Protein 2QPX (pdb70)

InterPro domains:
  IPR006680 Amidohydrolase-related [PF04909] (203-368)
  IPR032466 Metal-dependent hydrolase [SSF51556] (148-368)

Nearest PDB structures (foldseek):
  2qpx-assembly1_A  TM=1.003E+00  e=1.013E-67  Lacticaseibacillus paracasei ATCC 334
  4i6v-assembly1_C  TM=6.696E-01  e=8.907E-09  Planctopirus limnophila DSM 3776
  2q01-assembly1_A  TM=6.231E-01  e=3.072E-07  Caulobacter vibrioides CB15
  4rwe-assembly1_A  TM=2.022E-01  e=4.119E-01  Yersinia pestis A1122

Structure (mmCIF, N/CA/C/O backbone):
data_2QPX
#
_entry.id   2QPX
#
_cell.length_a   142.170
_cell.length_b   142.170
_cell.length_c   142.170
_cell.angle_alpha   90.000
_cell.angle_beta   90.000
_cell.angle_gamma   90.000
#
_symmetry.space_group_name_H-M   'I 2 3'
#
loop_
_entity.id
_entity.type
_entity.pdbx_description
1 polymer 'Predicted metal-dependent hydrolase of the TIM-barrel fold'
2 non-polymer 'ZINC ION'
3 non-polymer 1,2-ETHANEDIOL
4 water water
#
loop_
_atom_site.group_PDB
_atom_site.id
_atom_site.type_symbol
_atom_site.label_atom_id
_atom_site.label_alt_id
_atom_site.label_comp_id
_atom_site.label_asym_id
_atom_site.label_entity_id
_atom_site.label_seq_id
_atom_site.pdbx_PDB_ins_code
_atom_site.Cartn_x
_atom_site.Cartn_y
_atom_site.Cartn_z
_atom_site.occupancy
_atom_site.B_iso_or_equiv
_atom_site.auth_seq_id
_atom_site.auth_comp_id
_atom_site.auth_asym_id
_atom_site.auth_atom_id
_atom_site.pdbx_PDB_model_num
ATOM 1 N N . GLY A 1 1 ? 4.919 25.757 2.956 1.00 45.16 0 GLY A N 1
ATOM 2 C CA . GLY A 1 1 ? 4.640 24.332 3.285 1.00 43.51 0 GLY A CA 1
ATOM 3 C C . GLY A 1 1 ? 5.875 23.445 3.209 1.00 42.68 0 GLY A C 1
ATOM 4 O O . GLY A 1 1 ? 6.980 23.862 3.557 1.00 42.16 0 GLY A O 1
ATOM 13 N N . ASP A 1 3 ? 8.520 21.497 1.100 1.00 35.54 2 ASP A N 1
ATOM 14 C CA . ASP A 1 3 ? 9.089 21.586 -0.216 1.00 33.14 2 ASP A CA 1
ATOM 15 C C . ASP A 1 3 ? 10.125 20.502 -0.370 1.00 30.77 2 ASP A C 1
ATOM 16 O O . ASP A 1 3 ? 10.391 19.764 0.581 1.00 31.63 2 ASP A O 1
ATOM 21 N N . ASP A 1 4 ? 10.654 20.359 -1.579 1.00 31.84 3 ASP A N 1
ATOM 22 C CA . ASP A 1 4 ? 11.807 19.500 -1.798 1.00 31.83 3 ASP A CA 1
ATOM 23 C C . ASP A 1 4 ? 12.852 20.265 -2.553 1.00 31.05 3 ASP A C 1
ATOM 24 O O . ASP A 1 4 ? 12.853 20.370 -3.780 1.00 29.74 3 ASP A O 1
ATOM 29 N N . LEU A 1 5 ? 13.784 20.779 -1.777 1.00 28.61 4 LEU A N 1
ATOM 30 C CA . LEU A 1 5 ? 14.792 21.671 -2.287 1.00 26.48 4 LEU A CA 1
ATOM 31 C C . LEU A 1 5 ? 16.076 21.000 -2.752 1.00 23.39 4 LEU A C 1
ATOM 32 O O . LEU A 1 5 ? 17.011 21.696 -3.145 1.00 23.61 4 LEU A O 1
ATOM 37 N N . SER A 1 6 ? 16.148 19.670 -2.709 1.00 23.62 5 SER A N 1
ATOM 38 C CA A SER A 1 6 ? 17.388 18.952 -3.037 0.50 24.55 5 SER A CA 1
ATOM 39 C CA B SER A 1 6 ? 17.388 18.958 -3.048 0.50 24.74 5 SER A CA 1
ATOM 40 C C . SER A 1 6 ? 17.946 19.359 -4.402 1.00 24.63 5 SER A C 1
ATOM 41 O O . SER A 1 6 ? 19.117 19.679 -4.537 1.00 23.49 5 SER A O 1
ATOM 46 N N . GLU A 1 7 ? 17.110 19.324 -5.434 1.00 27.15 6 GLU A N 1
ATOM 47 C CA . GLU A 1 7 ? 17.612 19.618 -6.776 1.00 29.56 6 GLU A CA 1
ATOM 48 C C . GLU A 1 7 ? 18.071 21.082 -6.914 1.00 26.63 6 GLU A C 1
ATOM 49 O O . GLU A 1 7 ? 19.106 21.376 -7.501 1.00 27.68 6 GLU A O 1
ATOM 55 N N . PHE A 1 8 ? 17.321 21.993 -6.300 1.00 24.88 7 PHE A N 1
ATOM 56 C CA . PHE A 1 8 ? 17.697 23.394 -6.258 1.00 22.52 7 PHE A CA 1
ATOM 57 C C . PHE A 1 8 ? 19.059 23.602 -5.577 1.00 22.36 7 PHE A C 1
ATOM 58 O O . PHE A 1 8 ? 19.934 24.274 -6.107 1.00 22.28 7 PHE A O 1
ATOM 66 N N . VAL A 1 9 ? 19.213 23.008 -4.395 1.00 22.13 8 VAL A N 1
ATOM 67 C CA . VAL A 1 9 ? 20.454 23.174 -3.627 1.00 19.51 8 VAL A CA 1
ATOM 68 C C . VAL A 1 9 ? 21.643 22.520 -4.355 1.00 21.70 8 VAL A C 1
ATOM 69 O O . VAL A 1 9 ? 22.752 23.039 -4.328 1.00 21.38 8 VAL A O 1
ATOM 73 N N . ASP A 1 10 ? 21.399 21.423 -5.078 1.00 22.54 9 ASP A N 1
ATOM 74 C CA . ASP A 1 10 ? 22.463 20.831 -5.872 1.00 22.97 9 ASP A CA 1
ATOM 75 C C . ASP A 1 10 ? 23.114 21.835 -6.834 1.00 22.31 9 ASP A C 1
ATOM 76 O O . ASP A 1 10 ? 24.329 21.819 -7.036 1.00 27.50 9 ASP A O 1
ATOM 81 N N . GLN A 1 11 ? 22.306 22.703 -7.426 1.00 20.24 10 GLN A N 1
ATOM 82 C CA A GLN A 1 11 ? 22.809 23.629 -8.420 0.70 22.82 10 GLN A CA 1
ATOM 83 C CA B GLN A 1 11 ? 22.754 23.649 -8.431 0.30 21.64 10 GLN A CA 1
ATOM 84 C C . GLN A 1 11 ? 23.236 25.001 -7.885 1.00 22.78 10 GLN A C 1
ATOM 85 O O . GLN A 1 11 ? 23.748 25.832 -8.643 1.00 23.78 10 GLN A O 1
ATOM 96 N N . VAL A 1 12 ? 23.040 25.269 -6.583 1.00 19.81 11 VAL A N 1
ATOM 97 C CA A VAL A 1 12 ? 23.363 26.573 -6.022 0.50 19.35 11 VAL A CA 1
ATOM 98 C CA B VAL A 1 12 ? 23.376 26.590 -6.060 0.50 19.76 11 VAL A CA 1
ATOM 99 C C . VAL A 1 12 ? 24.891 26.780 -5.963 1.00 19.01 11 VAL A C 1
ATOM 100 O O . VAL A 1 12 ? 25.605 25.944 -5.450 1.00 19.69 11 VAL A O 1
ATOM 107 N N . PRO A 1 13 ? 25.391 27.893 -6.494 1.00 17.99 12 PRO A N 1
ATOM 108 C CA . PRO A 1 13 ? 26.827 28.150 -6.376 1.00 19.31 12 PRO A CA 1
ATOM 109 C C . PRO A 1 13 ? 27.269 28.503 -4.945 1.00 17.01 12 PRO A C 1
ATOM 110 O O . PRO A 1 13 ? 26.465 28.950 -4.123 1.00 17.75 12 PRO A O 1
ATOM 114 N N . LEU A 1 14 ? 28.548 28.276 -4.686 1.00 16.75 13 LEU A N 1
ATOM 115 C CA . LEU A 1 14 ? 29.149 28.581 -3.362 1.00 15.35 13 LEU A CA 1
ATOM 116 C C . LEU A 1 14 ? 30.252 29.577 -3.514 1.00 17.55 13 LEU A C 1
ATOM 117 O O . LEU A 1 14 ? 31.152 29.390 -4.337 1.00 17.42 13 LEU A O 1
ATOM 122 N N . LEU A 1 15 ? 30.208 30.625 -2.690 1.00 15.93 14 LEU A N 1
ATOM 123 C CA . LEU A 1 15 ? 31.336 31.547 -2.554 1.00 16.48 14 LEU A CA 1
ATOM 124 C C . LEU A 1 15 ? 31.934 31.204 -1.195 1.00 16.11 14 LEU A C 1
ATOM 125 O O . LEU A 1 15 ? 31.311 31.471 -0.165 1.00 16.07 14 LEU A O 1
ATOM 130 N N . ASP A 1 16 ? 33.107 30.580 -1.219 1.00 15.52 15 ASP A N 1
ATOM 131 C CA . ASP A 1 16 ? 33.739 30.119 0.024 1.00 15.19 15 ASP A CA 1
ATOM 132 C C . ASP A 1 16 ? 34.522 31.306 0.583 1.00 13.88 15 ASP A C 1
ATOM 133 O O . ASP A 1 16 ? 35.668 31.552 0.198 1.00 14.66 15 ASP A O 1
ATOM 138 N N . HIS A 1 17 ? 33.892 32.011 1.526 1.00 13.31 16 HIS A N 1
ATOM 139 C CA . HIS A 1 17 ? 34.422 33.323 1.954 1.00 13.16 16 HIS A CA 1
ATOM 140 C C . HIS A 1 17 ? 35.610 33.231 2.917 1.00 13.08 16 HIS A C 1
ATOM 141 O O . HIS A 1 17 ? 36.252 34.254 3.174 1.00 13.73 16 HIS A O 1
ATOM 148 N N . HIS A 1 18 ? 35.883 32.041 3.447 1.00 13.98 17 HIS A N 1
ATOM 149 C CA . HIS A 1 18 ? 37.023 31.837 4.304 1.00 13.06 17 HIS A CA 1
ATOM 150 C C . HIS A 1 18 ? 37.552 30.421 4.167 1.00 13.18 17 HIS A C 1
ATOM 151 O O . HIS A 1 18 ? 36.907 29.467 4.628 1.00 13.40 17 HIS A O 1
ATOM 158 N N . CYS A 1 19 ? 38.760 30.303 3.623 1.00 13.36 18 CYS A N 1
ATOM 159 C CA . CYS A 1 19 ? 39.396 29.002 3.449 1.00 12.71 18 CYS A CA 1
ATOM 160 C C . CYS A 1 19 ? 40.904 29.208 3.336 1.00 13.83 18 CYS A C 1
ATOM 161 O O . CYS A 1 19 ? 41.409 30.298 3.576 1.00 14.60 18 CYS A O 1
ATOM 164 N N . HIS A 1 20 ? 41.621 28.160 2.963 1.00 14.25 19 HIS A N 1
ATOM 165 C CA . HIS A 1 20 ? 43.058 28.096 3.145 1.00 14.43 19 HIS A CA 1
ATOM 166 C C . HIS A 1 20 ? 43.762 27.368 1.972 1.00 14.30 19 HIS A C 1
ATOM 167 O O . HIS A 1 20 ? 43.144 26.654 1.154 1.00 14.15 19 HIS A O 1
ATOM 174 N N . PHE A 1 21 ? 45.066 27.591 1.870 1.00 13.93 20 PHE A N 1
ATOM 175 C CA . PHE A 1 21 ? 45.853 27.006 0.806 1.00 14.11 20 PHE A CA 1
ATOM 176 C C . PHE A 1 21 ? 45.745 25.487 0.756 1.00 15.14 20 PHE A C 1
ATOM 177 O O . PHE A 1 21 ? 45.697 24.785 1.787 1.00 14.64 20 PHE A O 1
ATOM 185 N N . LEU A 1 22 ? 45.778 24.988 -0.481 1.00 15.14 21 LEU A N 1
ATOM 186 C CA . LEU A 1 22 ? 46.018 23.578 -0.747 1.00 14.04 21 LEU A CA 1
ATOM 187 C C . LEU A 1 22 ? 47.504 23.244 -0.723 1.00 16.04 21 LEU A C 1
ATOM 188 O O . LEU A 1 22 ? 48.342 24.144 -0.821 1.00 17.86 21 LEU A O 1
ATOM 193 N N . ILE A 1 23 ? 47.807 21.949 -0.635 1.00 16.54 22 ILE A N 1
ATOM 194 C CA . ILE A 1 23 ? 49.171 21.463 -0.735 1.00 16.48 22 ILE A CA 1
ATOM 195 C C . ILE A 1 23 ? 49.422 20.755 -2.060 1.00 16.69 22 ILE A C 1
ATOM 196 O O . ILE A 1 23 ? 48.516 20.427 -2.806 1.00 17.07 22 ILE A O 1
ATOM 201 N N . ASP A 1 24 ? 50.708 20.609 -2.353 1.00 17.59 23 ASP A N 1
ATOM 202 C CA . ASP A 1 24 ? 51.224 19.858 -3.508 1.00 18.65 23 ASP A CA 1
ATOM 203 C C . ASP A 1 24 ? 50.654 18.443 -3.556 1.00 18.32 23 ASP A C 1
ATOM 204 O O . ASP A 1 24 ? 50.846 17.677 -2.622 1.00 18.93 23 ASP A O 1
ATOM 209 N N . GLY A 1 25 ? 49.948 18.127 -4.648 1.00 17.39 24 GLY A N 1
ATOM 210 C CA . GLY A 1 25 ? 49.294 16.840 -4.839 1.00 17.22 24 GLY A CA 1
ATOM 211 C C . GLY A 1 25 ? 50.269 15.666 -4.927 1.00 17.21 24 GLY A C 1
ATOM 212 O O . GLY A 1 25 ? 49.886 14.519 -4.736 1.00 18.54 24 GLY A O 1
ATOM 213 N N . LYS A 1 26 ? 51.545 15.954 -5.174 1.00 17.38 25 LYS A N 1
ATOM 214 C CA . LYS A 1 26 ? 52.595 14.927 -5.262 1.00 20.69 25 LYS A CA 1
ATOM 215 C C . LYS A 1 26 ? 53.119 14.444 -3.908 1.00 20.97 25 LYS A C 1
ATOM 216 O O . LYS A 1 26 ? 53.897 13.488 -3.851 1.00 21.70 25 LYS A O 1
ATOM 222 N N . VAL A 1 27 ? 52.722 15.094 -2.801 1.00 20.80 26 VAL A N 1
ATOM 223 C CA . VAL A 1 27 ? 53.173 14.664 -1.476 1.00 21.71 26 VAL A CA 1
ATOM 224 C C . VAL A 1 27 ? 52.836 13.199 -1.237 1.00 21.08 26 VAL A C 1
ATOM 225 O O . VAL A 1 27 ? 51.718 12.782 -1.463 1.00 21.03 26 VAL A O 1
ATOM 229 N N . PRO A 1 28 ? 53.814 12.397 -0.810 1.00 23.28 27 PRO A N 1
ATOM 230 C CA . PRO A 1 28 ? 53.596 10.948 -0.828 1.00 26.67 27 PRO A CA 1
ATOM 231 C C . PRO A 1 28 ? 52.617 10.323 0.175 1.00 27.78 27 PRO A C 1
ATOM 232 O O . PRO A 1 28 ? 51.917 9.352 -0.182 1.00 31.14 27 PRO A O 1
ATOM 236 N N . ASN A 1 29 ? 52.530 10.872 1.379 1.00 25.61 28 ASN A N 1
ATOM 237 C CA . ASN A 1 29 ? 51.745 10.222 2.463 1.00 23.60 28 ASN A CA 1
ATOM 238 C C . ASN A 1 29 ? 50.336 10.830 2.519 1.00 20.20 28 ASN A C 1
ATOM 239 O O . ASN A 1 29 ? 49.903 11.359 3.536 1.00 21.23 28 ASN A O 1
ATOM 244 N N . ARG A 1 30 ? 49.615 10.729 1.414 1.00 19.43 29 ARG A N 1
ATOM 245 C CA . ARG A 1 30 ? 48.327 11.392 1.244 1.00 19.37 29 ARG A CA 1
ATOM 246 C C . ARG A 1 30 ? 47.279 10.948 2.299 1.00 19.58 29 ARG A C 1
ATOM 247 O O . ARG A 1 30 ? 46.574 11.781 2.883 1.00 19.37 29 ARG A O 1
ATOM 255 N N . ASP A 1 31 ? 47.157 9.646 2.552 1.00 19.50 30 ASP A N 1
ATOM 256 C CA . ASP A 1 31 ? 46.211 9.143 3.579 1.00 19.95 30 ASP A CA 1
ATOM 257 C C . ASP A 1 31 ? 46.499 9.796 4.945 1.00 19.45 30 ASP A C 1
ATOM 258 O O . ASP A 1 31 ? 45.603 10.338 5.596 1.00 19.42 30 ASP A O 1
ATOM 263 N N . ASP A 1 32 ? 47.750 9.783 5.368 1.00 18.68 31 ASP A N 1
ATOM 264 C CA . ASP A 1 32 ? 48.107 10.374 6.656 1.00 19.73 31 ASP A CA 1
ATOM 265 C C . A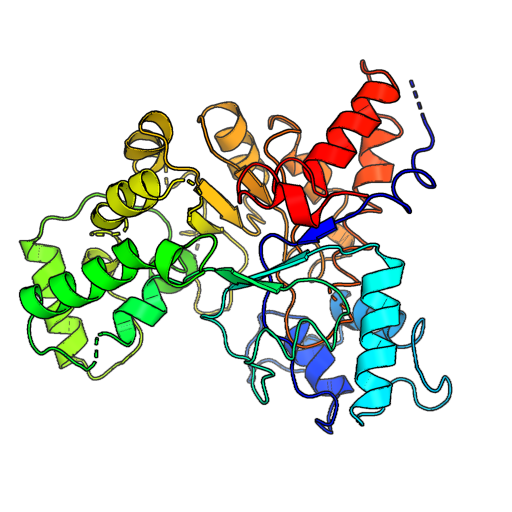SP A 1 32 ? 47.879 11.893 6.662 1.00 18.10 31 ASP A C 1
ATOM 266 O O . ASP A 1 32 ? 47.433 12.451 7.678 1.00 18.33 31 ASP A O 1
ATOM 271 N N . ARG A 1 33 ? 48.172 12.564 5.559 1.00 18.67 32 ARG A N 1
ATOM 272 C CA . ARG A 1 33 ? 47.924 14.011 5.474 1.00 17.14 32 ARG A CA 1
ATOM 273 C C . ARG A 1 33 ? 46.437 14.338 5.540 1.00 16.68 32 ARG A C 1
ATOM 274 O O . ARG A 1 33 ? 46.036 15.354 6.123 1.00 17.54 32 ARG A O 1
ATOM 282 N N . LEU A 1 34 ? 45.605 13.525 4.925 1.00 17.43 33 LEU A N 1
ATOM 283 C CA . LEU A 1 34 ? 44.164 13.660 5.027 1.00 16.14 33 LEU A CA 1
ATOM 284 C C . LEU A 1 34 ? 43.718 13.488 6.492 1.00 17.33 33 LEU A C 1
ATOM 285 O O . LEU A 1 34 ? 42.911 14.264 7.016 1.00 18.24 33 LEU A O 1
ATOM 290 N N . ALA A 1 35 ? 44.232 12.461 7.151 1.00 17.44 34 ALA A N 1
ATOM 291 C CA . ALA A 1 35 ? 43.930 12.262 8.572 1.00 18.00 34 ALA A CA 1
ATOM 292 C C . ALA A 1 35 ? 44.380 13.454 9.408 1.00 16.29 34 ALA A C 1
ATOM 293 O O . ALA A 1 35 ? 43.625 13.969 10.229 1.00 17.08 34 ALA A O 1
ATOM 295 N N . GLN A 1 36 ? 45.588 13.936 9.170 1.00 16.95 35 GLN A N 1
ATOM 296 C CA . GLN A 1 36 ? 46.148 15.000 9.989 1.00 18.19 35 GLN A CA 1
ATOM 297 C C . GLN A 1 36 ? 45.329 16.295 9.820 1.00 16.92 35 GLN A C 1
ATOM 298 O O . GLN A 1 36 ? 45.092 16.990 10.819 1.00 19.18 35 GLN A O 1
ATOM 304 N N . VAL A 1 37 ? 44.828 16.593 8.605 1.00 16.22 36 VAL A N 1
ATOM 305 C CA . VAL A 1 37 ? 44.088 17.814 8.399 1.00 17.17 36 VAL A CA 1
ATOM 306 C C . VAL A 1 37 ? 42.615 17.707 8.832 1.00 16.89 36 VAL A C 1
ATOM 307 O O . VAL A 1 37 ? 41.937 18.728 8.989 1.00 17.98 36 VAL A O 1
ATOM 311 N N . SER A 1 38 ? 42.148 16.484 9.098 1.00 16.86 37 SER A N 1
ATOM 312 C CA . SER A 1 38 ? 40.764 16.237 9.475 1.00 17.78 37 SER A CA 1
ATOM 313 C C . SER A 1 38 ? 40.437 16.617 10.910 1.00 18.32 37 SER A C 1
ATOM 314 O O . SER A 1 38 ? 39.285 16.465 11.337 1.00 19.51 37 SER A O 1
ATOM 317 N N . THR A 1 39 ? 41.430 17.133 11.640 1.00 16.51 38 THR A N 1
ATOM 318 C CA . THR A 1 39 ? 41.287 17.472 13.049 1.00 16.94 38 THR A CA 1
ATOM 319 C C . THR A 1 39 ? 42.169 18.657 13.374 1.00 18.75 38 THR A C 1
ATOM 320 O O . THR A 1 39 ? 43.114 18.936 12.648 1.00 20.23 38 THR A O 1
ATOM 324 N N . GLU A 1 40 ? 41.864 19.346 14.464 1.00 18.52 39 GLU A N 1
ATOM 325 C CA . GLU A 1 40 ? 42.736 20.382 14.997 1.00 20.15 39 GLU A CA 1
ATOM 326 C C . GLU A 1 40 ? 43.769 19.884 16.002 1.00 19.75 39 GLU A C 1
ATOM 327 O O . GLU A 1 40 ? 44.563 20.674 16.516 1.00 21.53 39 GLU A O 1
ATOM 333 N N . ALA A 1 41 ? 43.796 18.579 16.260 1.00 18.13 40 ALA A N 1
ATOM 334 C CA . ALA A 1 41 ? 44.814 17.989 17.111 1.00 17.48 40 ALA A CA 1
ATOM 335 C C . ALA A 1 41 ? 46.195 18.207 16.482 1.00 19.89 40 ALA A C 1
ATOM 336 O O . ALA A 1 41 ? 46.316 18.327 15.251 1.00 20.87 40 ALA A O 1
ATOM 338 N N . ASP A 1 42 ? 47.216 18.217 17.334 1.00 20.99 41 ASP A N 1
ATOM 339 C CA . ASP A 1 42 ? 48.591 18.439 16.890 1.00 22.88 41 ASP A CA 1
ATOM 340 C C . ASP A 1 42 ? 49.311 17.141 16.515 1.00 23.25 41 ASP A C 1
ATOM 341 O O . ASP A 1 42 ? 48.748 16.058 16.568 1.00 23.51 41 ASP A O 1
ATOM 346 N N . LYS A 1 43 ? 50.558 17.276 16.057 1.00 26.49 42 LYS A N 1
ATOM 347 C CA . LYS A 1 43 ? 51.315 16.147 15.540 1.00 26.83 42 LYS A CA 1
ATOM 348 C C . LYS A 1 43 ? 51.625 15.091 16.573 1.00 27.12 42 LYS A C 1
ATOM 349 O O . LYS A 1 43 ? 52.000 13.960 16.213 1.00 31.45 42 LYS A O 1
ATOM 352 N N . ASP A 1 44 ? 51.514 15.432 17.850 1.00 26.62 43 ASP A N 1
ATOM 353 C CA . ASP A 1 44 ? 51.799 14.467 18.894 1.00 27.50 43 ASP A CA 1
ATOM 354 C C . ASP A 1 44 ? 50.565 13.631 19.262 1.00 25.29 43 ASP A C 1
ATOM 355 O O . ASP A 1 44 ? 50.680 12.643 19.954 1.00 30.98 43 ASP A O 1
ATOM 360 N N . TYR A 1 45 ? 49.383 14.057 18.852 1.00 21.88 44 TYR A N 1
ATOM 361 C CA . TYR A 1 45 ? 48.130 13.358 19.187 1.00 20.06 44 TYR A CA 1
ATOM 362 C C . TYR A 1 45 ? 48.066 12.053 18.383 1.00 19.46 44 TYR A C 1
ATOM 363 O O . TYR A 1 45 ? 48.431 12.048 17.208 1.00 22.07 44 TYR A O 1
ATOM 372 N N . PRO A 1 46 ? 47.621 10.933 18.993 1.00 21.06 45 PRO A N 1
ATOM 373 C CA . PRO A 1 46 ? 47.683 9.683 18.228 1.00 20.86 45 PRO A CA 1
ATOM 374 C C . PRO A 1 46 ? 46.843 9.652 16.971 1.00 18.54 45 PRO A C 1
ATOM 375 O O . PRO A 1 46 ? 45.638 9.908 16.991 1.00 18.28 45 PRO A O 1
ATOM 379 N N . LEU A 1 47 ? 47.497 9.351 15.853 1.00 20.71 46 LEU A N 1
ATOM 380 C CA . LEU A 1 47 ? 46.802 9.379 14.575 1.00 20.45 46 LEU A CA 1
ATOM 381 C C . LEU A 1 47 ? 45.674 8.361 14.526 1.00 17.79 46 LEU A C 1
ATOM 382 O O . LEU A 1 47 ? 44.629 8.598 13.906 1.00 17.68 46 LEU A O 1
ATOM 387 N N . ALA A 1 48 ? 45.858 7.233 15.202 1.00 19.55 47 ALA A N 1
ATOM 388 C CA . ALA A 1 48 ? 44.833 6.198 15.267 1.00 20.47 47 ALA A CA 1
ATOM 389 C C . ALA A 1 48 ? 43.545 6.741 15.892 1.00 17.36 47 ALA A C 1
ATOM 390 O O . ALA A 1 48 ? 42.447 6.402 15.459 1.00 19.38 47 ALA A O 1
ATOM 392 N N . ASP A 1 49 ? 43.675 7.614 16.893 1.00 16.93 48 ASP A N 1
ATOM 393 C CA . ASP A 1 49 ? 42.490 8.238 17.501 1.00 17.24 48 ASP A CA 1
ATOM 394 C C . ASP A 1 49 ? 41.804 9.209 16.529 1.00 16.39 48 ASP A C 1
ATOM 395 O O . ASP A 1 49 ? 40.592 9.231 16.407 1.00 15.62 48 ASP A O 1
ATOM 400 N N . THR A 1 50 ? 42.597 10.035 15.827 1.00 15.93 49 THR A N 1
ATOM 401 C CA . THR A 1 50 ? 42.055 10.902 14.811 1.00 16.39 49 THR A CA 1
ATOM 402 C C . THR A 1 50 ? 41.275 10.104 13.767 1.00 15.06 49 THR A C 1
ATOM 403 O O . THR A 1 50 ? 40.225 10.535 13.307 1.00 15.89 49 THR A O 1
ATOM 407 N N . LYS A 1 51 ? 41.798 8.944 13.391 1.00 16.00 50 LYS A N 1
ATOM 408 C CA A LYS A 1 51 ? 41.163 8.096 12.364 0.50 17.05 50 LYS A CA 1
ATOM 409 C CA B LYS A 1 51 ? 41.145 8.134 12.351 0.50 16.55 50 LYS A CA 1
ATOM 410 C C . LYS A 1 51 ? 39.889 7.407 12.859 1.00 16.84 50 LYS A C 1
ATOM 411 O O . LYS A 1 51 ? 39.160 6.810 12.077 1.00 19.36 50 LYS A O 1
ATOM 422 N N . ASN A 1 52 ? 39.615 7.523 14.163 1.00 16.29 51 ASN A N 1
ATOM 423 C CA . ASN A 1 52 ? 38.394 7.033 14.744 1.00 16.28 51 ASN A CA 1
ATOM 424 C C . ASN A 1 52 ? 37.349 8.119 14.995 1.00 17.29 51 ASN A C 1
ATOM 425 O O . ASN A 1 52 ? 36.366 7.912 15.725 1.00 16.59 51 ASN A O 1
ATOM 430 N N . ARG A 1 53 ? 37.522 9.263 14.362 1.00 18.54 52 ARG A N 1
ATOM 431 C CA . ARG A 1 53 ? 36.520 10.313 14.252 1.00 17.36 52 ARG A CA 1
ATOM 432 C C . ARG A 1 53 ? 35.839 10.197 12.924 1.00 17.24 52 ARG A C 1
ATOM 433 O O . ARG A 1 53 ? 36.445 9.716 11.952 1.00 19.54 52 ARG A O 1
ATOM 441 N N . LEU A 1 54 ? 34.626 10.727 12.835 1.00 15.70 53 LEU A N 1
ATOM 442 C CA . LEU A 1 54 ? 33.861 10.641 11.612 1.00 17.44 53 LEU A CA 1
ATOM 443 C C . LEU A 1 54 ? 34.453 11.462 10.455 1.00 18.40 53 LEU A C 1
ATOM 444 O O . LEU A 1 54 ? 34.360 11.027 9.285 1.00 18.27 53 LEU A O 1
ATOM 449 N N . ALA A 1 55 ? 35.092 12.595 10.732 1.00 17.42 54 ALA A N 1
ATOM 450 C CA . ALA A 1 55 ? 35.585 13.470 9.665 1.00 18.14 54 ALA A CA 1
ATOM 451 C C . ALA A 1 55 ? 36.520 12.729 8.703 1.00 17.84 54 ALA A C 1
ATOM 452 O O . ALA A 1 55 ? 36.429 12.873 7.498 1.00 17.70 54 ALA A O 1
ATOM 454 N N . TYR A 1 56 ? 37.458 11.976 9.268 1.00 16.85 55 TYR A N 1
ATOM 455 C CA . TYR A 1 56 ? 38.405 11.229 8.439 1.00 17.60 55 TYR A CA 1
ATOM 456 C C . TYR A 1 56 ? 37.659 10.292 7.502 1.00 17.35 55 TYR A C 1
ATOM 457 O O . TYR A 1 56 ? 38.006 10.184 6.299 1.00 17.66 55 TYR A O 1
ATOM 466 N N . HIS A 1 57 ? 36.675 9.595 8.042 1.00 17.10 56 HIS A N 1
ATOM 467 C CA . HIS A 1 57 ? 35.877 8.701 7.190 1.00 17.45 56 HIS A CA 1
ATOM 468 C C . HIS A 1 57 ? 35.102 9.411 6.109 1.00 16.74 56 HIS A C 1
ATOM 469 O O . HIS A 1 57 ? 34.974 8.878 4.985 1.00 18.97 56 HIS A O 1
ATOM 476 N N . GLY A 1 58 ? 34.613 10.612 6.386 1.00 16.73 57 GLY A N 1
ATOM 477 C CA . GLY A 1 58 ? 34.019 11.452 5.351 1.00 17.22 57 GLY A CA 1
ATOM 478 C C . GLY A 1 58 ? 35.007 11.807 4.274 1.00 16.88 57 GLY A C 1
ATOM 479 O O . GLY A 1 58 ? 34.678 11.775 3.099 1.00 18.37 57 GLY A O 1
ATOM 480 N N . PHE A 1 59 ? 36.218 12.158 4.675 1.00 17.19 58 PHE A N 1
ATOM 481 C CA . PHE A 1 59 ? 37.252 12.475 3.682 1.00 17.01 58 PHE A CA 1
ATOM 482 C C . PHE A 1 59 ? 37.547 11.275 2.817 1.00 17.06 58 PHE A C 1
ATOM 483 O O . PHE A 1 59 ? 37.676 11.393 1.594 1.00 18.38 58 PHE A O 1
ATOM 491 N N . LEU A 1 60 ? 37.665 10.103 3.426 1.00 17.38 59 LEU A N 1
ATOM 492 C CA . LEU A 1 60 ? 37.922 8.870 2.643 1.00 18.18 59 LEU A CA 1
ATOM 493 C C . LEU A 1 60 ? 36.811 8.570 1.682 1.00 17.86 59 LEU A C 1
ATOM 494 O O . LEU A 1 60 ? 37.057 8.104 0.558 1.00 20.44 59 LEU A O 1
ATOM 499 N N . ALA A 1 61 ? 35.572 8.784 2.101 1.00 18.85 60 ALA A N 1
ATOM 500 C CA . ALA A 1 61 ? 34.420 8.525 1.262 1.00 20.09 60 ALA A CA 1
ATOM 501 C C . ALA A 1 61 ? 34.490 9.406 0.027 1.00 20.46 60 ALA A C 1
ATOM 502 O O . ALA A 1 61 ? 34.246 8.938 -1.093 1.00 21.57 60 ALA A O 1
ATOM 504 N N . LEU A 1 62 ? 34.838 10.672 0.199 1.00 20.19 61 LEU A N 1
ATOM 505 C CA . LEU A 1 62 ? 34.932 11.577 -0.940 1.00 20.10 61 LEU A CA 1
ATOM 506 C C . LEU A 1 62 ? 36.114 11.218 -1.830 1.00 19.51 61 LEU A C 1
ATOM 507 O O . LEU A 1 62 ? 35.977 11.247 -3.037 1.00 19.49 61 LEU A O 1
ATOM 512 N N . ALA A 1 63 ? 37.234 10.827 -1.248 1.00 18.11 62 ALA A N 1
ATOM 513 C CA . ALA A 1 63 ? 38.383 10.391 -2.035 1.00 18.22 62 ALA A CA 1
ATOM 514 C C . ALA A 1 63 ? 38.030 9.235 -2.947 1.00 20.23 62 ALA A C 1
ATOM 515 O O . ALA A 1 63 ? 38.434 9.182 -4.098 1.00 19.59 62 ALA A O 1
ATOM 517 N N . LYS A 1 64 ? 37.293 8.275 -2.423 1.00 18.87 63 LYS A N 1
ATOM 518 C CA A LYS A 1 64 ? 36.866 7.118 -3.206 0.33 21.18 63 LYS A CA 1
ATOM 519 C CA B LYS A 1 64 ? 36.869 7.125 -3.227 0.33 19.32 63 LYS A CA 1
ATOM 520 C CA C LYS A 1 64 ? 36.893 7.128 -3.228 0.33 21.73 63 LYS A CA 1
ATOM 521 C C . LYS A 1 64 ? 35.907 7.535 -4.313 1.00 20.58 63 LYS A C 1
ATOM 522 O O . LYS A 1 64 ? 36.046 7.102 -5.459 1.00 23.90 63 LYS A O 1
ATOM 538 N N . GLU A 1 65 ? 34.920 8.359 -3.967 1.00 19.64 64 GLU A N 1
ATOM 539 C CA . GLU A 1 65 ? 33.882 8.827 -4.901 1.00 22.20 64 GLU A CA 1
ATOM 540 C C . GLU A 1 65 ? 34.434 9.538 -6.138 1.00 20.96 64 GLU A C 1
ATOM 541 O O . GLU A 1 65 ? 33.956 9.318 -7.251 1.00 23.82 64 GLU A O 1
ATOM 547 N N . PHE A 1 66 ? 35.452 10.365 -5.934 1.00 19.70 65 PHE A N 1
ATOM 548 C CA . PHE A 1 66 ? 35.999 11.178 -6.991 1.00 19.12 65 PHE A CA 1
ATOM 549 C C . PHE A 1 66 ? 37.359 10.690 -7.519 1.00 20.30 65 PHE A C 1
ATOM 550 O O . PHE A 1 66 ? 37.935 11.359 -8.388 1.00 19.42 65 PHE A O 1
ATOM 558 N N . ALA A 1 67 ? 37.843 9.546 -7.040 1.00 19.64 66 ALA A N 1
ATOM 559 C CA . ALA A 1 67 ? 39.190 9.054 -7.338 1.00 19.93 66 ALA A CA 1
ATOM 560 C C . ALA A 1 67 ? 39.498 9.042 -8.850 1.00 19.48 66 ALA A C 1
ATOM 561 O O . ALA A 1 67 ? 38.662 8.622 -9.661 1.00 20.47 66 ALA A O 1
ATOM 563 N N . LEU A 1 68 ? 40.695 9.505 -9.205 1.00 19.47 67 LEU A N 1
ATOM 564 C CA . LEU A 1 68 ? 41.198 9.334 -10.553 1.00 19.26 67 LEU A CA 1
ATOM 565 C C . LEU A 1 68 ? 41.260 7.862 -10.964 1.00 23.11 67 LEU A C 1
ATOM 566 O O . LEU A 1 68 ? 40.858 7.505 -12.088 1.00 25.10 67 LEU A O 1
ATOM 571 N N . ASP A 1 69 ? 41.818 7.050 -10.073 1.00 22.72 68 ASP A N 1
ATOM 572 C CA . ASP A 1 69 ? 42.034 5.604 -10.249 1.00 24.40 68 ASP A CA 1
ATOM 573 C C . ASP A 1 69 ? 41.352 4.889 -9.088 1.00 26.11 68 ASP A C 1
ATOM 574 O O . ASP A 1 69 ? 41.830 4.885 -7.931 1.00 25.07 68 ASP A O 1
ATOM 579 N N . ALA A 1 70 ? 40.197 4.292 -9.402 1.00 29.36 69 ALA A N 1
ATOM 580 C CA . ALA A 1 70 ? 39.380 3.572 -8.437 1.00 32.10 69 ALA A CA 1
ATOM 581 C C . ALA A 1 70 ? 40.158 2.476 -7.724 1.00 32.14 69 ALA A C 1
ATOM 582 O O . ALA A 1 70 ? 39.836 2.097 -6.601 1.00 34.19 69 ALA A O 1
ATOM 584 N N . ASN A 1 71 ? 41.209 1.998 -8.362 1.00 33.48 70 ASN A N 1
ATOM 585 C CA . ASN A 1 71 ? 42.019 0.939 -7.785 1.00 36.72 70 ASN A CA 1
ATOM 586 C C . ASN A 1 71 ? 43.145 1.452 -6.906 1.00 34.76 70 ASN A C 1
ATOM 587 O O . ASN A 1 71 ? 43.794 0.670 -6.215 1.00 34.66 70 ASN A O 1
ATOM 592 N N . ASN A 1 72 ? 43.413 2.762 -6.961 1.00 29.58 71 ASN A N 1
ATOM 593 C CA . ASN A 1 72 ? 44.440 3.360 -6.125 1.00 28.33 71 ASN A CA 1
ATOM 594 C C . ASN A 1 72 ? 43.893 4.716 -5.667 1.00 26.01 71 ASN A C 1
ATOM 595 O O . ASN A 1 72 ? 44.422 5.746 -6.038 1.00 24.20 71 ASN A O 1
ATOM 600 N N . PRO A 1 73 ? 42.812 4.698 -4.883 1.00 25.52 72 PRO A N 1
ATOM 601 C CA . PRO A 1 73 ? 42.101 5.916 -4.571 1.00 22.27 72 PRO A CA 1
ATOM 602 C C . PRO A 1 73 ? 42.881 6.930 -3.715 1.00 22.40 72 PRO A C 1
ATOM 603 O O . PRO A 1 73 ? 42.550 8.108 -3.762 1.00 22.34 72 PRO A O 1
ATOM 607 N N . LEU A 1 74 ? 43.890 6.471 -2.981 1.00 20.31 73 LEU A N 1
ATOM 608 C CA A LEU A 1 74 ? 44.700 7.343 -2.122 0.50 20.58 73 LEU A CA 1
ATOM 609 C CA B LEU A 1 74 ? 44.708 7.334 -2.118 0.50 20.92 73 LEU A CA 1
ATOM 610 C C . LEU A 1 74 ? 46.103 7.672 -2.668 1.00 21.57 73 LEU A C 1
ATOM 611 O O . LEU A 1 74 ? 46.959 8.195 -1.950 1.00 20.81 73 LEU A O 1
ATOM 620 N N . ALA A 1 75 ? 46.320 7.437 -3.951 1.00 22.85 74 ALA A N 1
ATOM 621 C CA . ALA A 1 75 ? 47.589 7.735 -4.587 1.00 23.38 74 ALA A CA 1
ATOM 622 C C . ALA A 1 75 ? 47.893 9.224 -4.599 1.00 20.08 74 ALA A C 1
ATOM 623 O O . ALA A 1 75 ? 46.981 10.030 -4.788 1.00 20.53 74 ALA A O 1
ATOM 625 N N . ALA A 1 76 ? 49.166 9.575 -4.448 1.00 20.86 75 ALA A N 1
ATOM 626 C CA . ALA A 1 76 ? 49.633 10.918 -4.809 1.00 20.92 75 ALA A CA 1
ATOM 627 C C . ALA A 1 76 ? 49.354 11.158 -6.303 1.00 20.93 75 ALA A C 1
ATOM 628 O O . ALA A 1 76 ? 49.145 10.218 -7.070 1.00 21.71 75 ALA A O 1
ATOM 638 N N . ASN A 1 78 ? 50.221 13.525 -9.905 1.00 21.51 77 ASN A N 1
ATOM 639 C CA A ASN A 1 78 ? 50.992 14.511 -10.654 0.50 20.00 77 ASN A CA 1
ATOM 640 C CA B ASN A 1 78 ? 50.957 14.488 -10.721 0.50 20.57 77 ASN A CA 1
ATOM 641 C C . ASN A 1 78 ? 50.113 15.700 -11.044 1.00 19.80 77 ASN A C 1
ATOM 642 O O . ASN A 1 78 ? 48.909 15.713 -10.801 1.00 20.81 77 ASN A O 1
ATOM 651 N N . ASP A 1 79 ? 50.716 16.743 -11.608 1.00 21.54 78 ASP A N 1
ATOM 652 C CA . ASP A 1 79 ? 49.981 17.989 -11.765 1.00 21.44 78 ASP A CA 1
ATOM 653 C C . ASP A 1 79 ? 48.704 17.918 -12.626 1.00 21.26 78 ASP A C 1
ATOM 654 O O . ASP A 1 79 ? 47.669 18.488 -12.271 1.00 21.40 78 ASP A O 1
ATOM 659 N N . PRO A 1 80 ? 48.753 17.268 -13.804 1.00 21.05 79 PRO A N 1
ATOM 660 C CA . PRO A 1 80 ? 47.498 17.185 -14.579 1.00 20.04 79 PRO A CA 1
ATOM 661 C C . PRO A 1 80 ? 46.394 16.414 -13.852 1.00 19.89 79 PRO A C 1
ATOM 662 O O . PRO A 1 80 ? 45.235 16.849 -13.829 1.00 19.70 79 PRO A O 1
ATOM 666 N N . GLY A 1 81 ? 46.766 15.295 -13.252 1.00 18.48 80 GLY A N 1
ATOM 667 C CA . GLY A 1 81 ? 45.797 14.496 -12.475 1.00 19.63 80 GLY A CA 1
ATOM 668 C C . GLY A 1 81 ? 45.241 15.299 -11.305 1.00 19.10 80 GLY A C 1
ATOM 669 O O . GLY A 1 81 ? 44.042 15.277 -11.055 1.00 18.22 80 GLY A O 1
ATOM 670 N N . TYR A 1 82 ? 46.111 15.995 -10.606 1.00 18.05 81 TYR A N 1
ATOM 671 C CA . TYR A 1 82 ? 45.672 16.764 -9.430 1.00 16.94 81 TYR A CA 1
ATOM 672 C C . TYR A 1 82 ? 44.708 17.879 -9.838 1.00 17.43 81 TYR A C 1
ATOM 673 O O . TYR A 1 82 ? 43.707 18.122 -9.146 1.00 17.01 81 TYR A O 1
ATOM 682 N N . ALA A 1 83 ? 44.984 18.569 -10.949 1.00 15.92 82 ALA A N 1
ATOM 683 C CA . ALA A 1 83 ? 44.056 19.570 -11.439 1.00 17.18 82 ALA A CA 1
ATOM 684 C C . ALA A 1 83 ? 42.714 18.921 -11.810 1.00 16.87 82 ALA A C 1
ATOM 685 O O . ALA A 1 83 ? 41.652 19.435 -11.475 1.00 16.94 82 ALA A O 1
ATOM 687 N N . THR A 1 84 ? 42.757 17.797 -12.520 1.00 18.12 83 THR A N 1
ATOM 688 C CA . THR A 1 84 ? 41.532 17.076 -12.859 1.00 15.95 83 THR A CA 1
ATOM 689 C C . THR A 1 84 ? 40.705 16.735 -11.618 1.00 17.16 83 THR A C 1
ATOM 690 O O . THR A 1 84 ? 39.505 16.967 -11.573 1.00 18.01 83 THR A O 1
ATOM 694 N N . TYR A 1 85 ? 41.403 16.229 -10.629 1.00 17.60 84 TYR A N 1
ATOM 695 C CA . TYR A 1 85 ? 40.780 15.794 -9.359 1.00 17.90 84 TYR A CA 1
ATOM 696 C C . TYR A 1 85 ? 40.151 16.969 -8.599 1.00 16.55 84 TYR A C 1
ATOM 697 O O . TYR A 1 85 ? 38.988 16.915 -8.181 1.00 16.29 84 TYR A O 1
ATOM 706 N N . ASN A 1 86 ? 40.913 18.046 -8.450 1.00 15.80 85 ASN A N 1
ATOM 707 C CA . ASN A 1 86 ? 40.364 19.285 -7.873 1.00 15.10 85 ASN A CA 1
ATOM 708 C C . ASN A 1 86 ? 39.152 19.799 -8.664 1.00 14.87 85 ASN A C 1
ATOM 709 O O . ASN A 1 86 ? 38.118 20.144 -8.091 1.00 17.09 85 ASN A O 1
ATOM 714 N N . HIS A 1 87 ? 39.267 19.846 -9.998 1.00 16.15 86 HIS A N 1
ATOM 715 C CA . HIS A 1 87 ? 38.157 20.290 -10.818 1.00 17.47 86 HIS A CA 1
ATOM 716 C C . HIS A 1 87 ? 36.899 19.441 -10.569 1.00 15.27 86 HIS A C 1
ATOM 717 O O . HIS A 1 87 ? 35.797 19.953 -10.555 1.00 18.75 86 HIS A O 1
ATOM 724 N N . ARG A 1 88 ? 37.075 18.136 -10.398 1.00 18.10 87 ARG A N 1
ATOM 725 C CA . ARG A 1 88 ? 35.920 17.248 -10.180 1.00 18.74 87 ARG A CA 1
ATOM 726 C C . ARG A 1 88 ? 35.168 17.592 -8.899 1.00 17.18 87 ARG A C 1
ATOM 727 O O . ARG A 1 88 ? 33.948 17.700 -8.899 1.00 19.24 87 ARG A O 1
ATOM 735 N N . ILE A 1 89 ? 35.920 17.857 -7.830 1.00 16.96 88 ILE A N 1
ATOM 736 C CA . ILE A 1 89 ? 35.307 18.125 -6.526 1.00 17.13 88 ILE A CA 1
ATOM 737 C C . ILE A 1 89 ? 34.729 19.522 -6.475 1.00 17.35 88 ILE A C 1
ATOM 738 O O . ILE A 1 89 ? 33.570 19.702 -6.121 1.00 16.88 88 ILE A O 1
ATOM 743 N N . PHE A 1 90 ? 35.536 20.535 -6.796 1.00 17.59 89 PHE A N 1
ATOM 744 C CA . PHE A 1 90 ? 35.032 21.911 -6.770 1.00 16.27 89 PHE A CA 1
ATOM 745 C C . PHE A 1 90 ? 33.849 22.077 -7.712 1.00 16.44 89 PHE A C 1
ATOM 746 O O . PHE A 1 90 ? 32.879 22.756 -7.387 1.00 17.63 89 PHE A O 1
ATOM 754 N N . GLY A 1 91 ? 33.919 21.445 -8.902 1.00 18.11 90 GLY A N 1
ATOM 755 C CA . GLY A 1 91 ? 32.834 21.531 -9.875 1.00 19.03 90 GLY A CA 1
ATOM 756 C C . GLY A 1 91 ? 31.591 20.816 -9.407 1.00 17.94 90 GLY A C 1
ATOM 757 O O . GLY A 1 91 ? 30.493 21.320 -9.598 1.00 18.98 90 GLY A O 1
ATOM 758 N N . HIS A 1 92 ? 31.731 19.648 -8.772 1.00 18.39 91 HIS A N 1
ATOM 759 C CA . HIS A 1 92 ? 30.564 18.890 -8.335 1.00 18.70 91 HIS A CA 1
ATOM 760 C C . HIS A 1 92 ? 29.676 19.713 -7.396 1.00 19.70 91 HIS A C 1
ATOM 761 O O . HIS A 1 92 ? 28.439 19.701 -7.499 1.00 19.15 91 HIS A O 1
ATOM 768 N N . PHE A 1 93 ? 30.329 20.430 -6.474 1.00 18.30 92 PHE A N 1
ATOM 769 C CA . PHE A 1 93 ? 29.614 21.198 -5.454 1.00 16.93 92 PHE A CA 1
ATOM 770 C C . PHE A 1 93 ? 29.282 22.631 -5.889 1.00 16.71 92 PHE A C 1
ATOM 771 O O . PHE A 1 93 ? 28.645 23.360 -5.157 1.00 18.59 92 PHE A O 1
ATOM 779 N N . HIS A 1 94 ? 29.735 23.022 -7.082 1.00 17.09 93 HIS A N 1
ATOM 780 C CA . HIS A 1 94 ? 29.470 24.325 -7.706 1.00 17.32 93 HIS A CA 1
ATOM 781 C C . HIS A 1 94 ? 30.177 25.471 -6.922 1.00 16.74 93 HIS A C 1
ATOM 782 O O . HIS A 1 94 ? 29.640 26.560 -6.811 1.00 17.65 93 HIS A O 1
ATOM 789 N N . PHE A 1 95 ? 31.375 25.208 -6.398 1.00 15.85 94 PHE A N 1
ATOM 790 C CA . PHE A 1 95 ? 32.188 26.318 -5.902 1.00 16.18 94 PHE A CA 1
ATOM 791 C C . PHE A 1 95 ? 32.463 27.291 -7.043 1.00 16.29 94 PHE A C 1
ATOM 792 O O . PHE A 1 95 ? 32.825 26.879 -8.147 1.00 17.90 94 PHE A O 1
ATOM 800 N N . LYS A 1 96 ? 32.312 28.577 -6.777 1.00 16.68 95 LYS A N 1
ATOM 801 C CA . LYS A 1 96 ? 32.607 29.606 -7.788 1.00 17.46 95 LYS A CA 1
ATOM 802 C C . LYS A 1 96 ? 33.714 30.579 -7.420 1.00 18.26 95 LYS A C 1
ATOM 803 O O . LYS A 1 96 ? 34.226 31.273 -8.285 1.00 16.87 95 LYS A O 1
ATOM 809 N N . GLU A 1 97 ? 34.113 30.650 -6.148 1.00 16.39 96 GLU A N 1
ATOM 810 C CA . GLU A 1 97 ? 35.233 31.515 -5.741 1.00 15.30 96 GLU A CA 1
ATOM 811 C C . GLU A 1 97 ? 35.728 31.057 -4.378 1.00 14.30 96 GLU A C 1
ATOM 812 O O . GLU A 1 97 ? 34.918 30.625 -3.573 1.00 16.22 96 GLU A O 1
ATOM 818 N N . LEU A 1 98 ? 37.036 31.183 -4.152 1.00 14.93 97 LEU A N 1
ATOM 819 C CA . LEU A 1 98 ? 37.660 30.970 -2.859 1.00 15.34 97 LEU A CA 1
ATOM 820 C C . LEU A 1 98 ? 38.307 32.246 -2.383 1.00 14.90 97 LEU A C 1
ATOM 821 O O . LEU A 1 98 ? 39.063 32.867 -3.123 1.00 15.98 97 LEU A O 1
ATOM 826 N N . LEU A 1 99 ? 38.048 32.618 -1.124 1.00 14.57 98 LEU A N 1
ATOM 827 C CA . LEU A 1 99 ? 38.787 33.697 -0.474 1.00 15.02 98 LEU A CA 1
ATOM 828 C C . LEU A 1 99 ? 39.687 33.057 0.588 1.00 13.37 98 LEU A C 1
ATOM 829 O O . LEU A 1 99 ? 39.202 32.554 1.601 1.00 14.57 98 LEU A O 1
ATOM 834 N N . ILE A 1 100 ? 40.990 33.063 0.333 1.00 14.53 99 ILE A N 1
ATOM 835 C CA . ILE A 1 100 ? 41.978 32.358 1.130 1.00 13.28 99 ILE A CA 1
ATOM 836 C C . ILE A 1 100 ? 42.672 33.322 2.114 1.00 13.78 99 ILE A C 1
ATOM 837 O O . ILE A 1 100 ? 43.233 34.356 1.729 1.00 14.43 99 ILE A O 1
ATOM 842 N N . ASP A 1 101 ? 42.588 32.964 3.393 1.00 15.07 100 ASP A N 1
ATOM 843 C CA . ASP A 1 101 ? 43.361 33.604 4.454 1.00 14.01 100 ASP A CA 1
ATOM 844 C C . ASP A 1 101 ? 44.812 33.141 4.282 1.00 15.75 100 ASP A C 1
ATOM 845 O O . ASP A 1 101 ? 45.159 31.992 4.565 1.00 16.02 100 ASP A O 1
ATOM 850 N N . THR A 1 102 ? 45.669 34.027 3.794 1.00 15.28 101 THR A N 1
ATOM 851 C CA . THR A 1 102 ? 46.997 33.625 3.386 1.00 16.60 101 THR A CA 1
ATOM 852 C C . THR A 1 102 ? 47.982 33.569 4.586 1.00 17.71 101 THR A C 1
ATOM 853 O O . THR A 1 102 ? 49.167 33.311 4.396 1.00 19.48 101 THR A O 1
ATOM 857 N N . GLY A 1 103 ? 47.491 33.805 5.806 1.00 16.32 102 GLY A N 1
ATOM 858 C CA . GLY A 1 103 ? 48.333 33.764 6.995 1.00 17.82 102 GLY A CA 1
ATOM 859 C C . GLY A 1 103 ? 48.584 32.374 7.578 1.00 19.26 102 GLY A C 1
ATOM 860 O O . GLY A 1 103 ? 49.450 32.220 8.419 1.00 22.57 102 GLY A O 1
ATOM 861 N N . PHE A 1 104 ? 47.829 31.360 7.147 1.00 17.55 103 PHE A N 1
ATOM 862 C CA . PHE A 1 104 ? 48.096 29.953 7.496 1.00 18.58 103 PHE A CA 1
ATOM 863 C C . PHE A 1 104 ? 48.789 29.257 6.337 1.00 18.25 103 PHE A C 1
ATOM 864 O O . PHE A 1 104 ? 48.292 29.279 5.217 1.00 18.70 103 PHE A O 1
ATOM 872 N N . VAL A 1 105 ? 49.921 28.631 6.615 1.00 18.42 104 VAL A N 1
ATOM 873 C CA . VAL A 1 105 ? 50.690 27.968 5.573 1.00 19.87 104 VAL A CA 1
ATOM 874 C C . VAL A 1 105 ? 50.860 26.502 5.935 1.00 19.76 104 VAL A C 1
ATOM 875 O O . VAL A 1 105 ? 51.609 26.156 6.865 1.00 20.95 104 VAL A O 1
ATOM 879 N N . PRO A 1 106 ? 50.148 25.605 5.224 1.00 19.07 105 PRO A N 1
ATOM 880 C CA . PRO A 1 106 ? 50.336 24.170 5.509 1.00 19.41 105 PRO A CA 1
ATOM 881 C C . PRO A 1 106 ? 51.676 23.726 4.944 1.00 20.06 105 PRO A C 1
ATOM 882 O O . PRO A 1 106 ? 52.209 24.367 4.046 1.00 20.23 105 PRO A O 1
ATOM 886 N N . ASP A 1 107 ? 52.203 22.615 5.441 1.00 19.78 106 ASP A N 1
ATOM 887 C CA . ASP A 1 107 ? 53.457 22.084 4.905 1.00 20.35 106 ASP A CA 1
ATOM 888 C C . ASP A 1 107 ? 53.275 21.662 3.453 1.00 20.11 106 ASP A C 1
ATOM 889 O O . ASP A 1 107 ? 52.238 21.119 3.101 1.00 20.85 106 ASP A O 1
ATOM 894 N N . ASP A 1 108 ? 54.295 21.902 2.631 1.00 20.27 107 ASP A N 1
ATOM 895 C CA . ASP A 1 108 ? 54.284 21.645 1.189 1.00 20.20 107 ASP A CA 1
ATOM 896 C C . ASP A 1 108 ? 53.179 22.425 0.465 1.00 21.02 107 ASP A C 1
ATOM 897 O O . ASP A 1 108 ? 52.428 21.852 -0.327 1.00 20.72 107 ASP A O 1
ATOM 902 N N . PRO A 1 109 ? 53.083 23.744 0.740 1.00 20.29 108 PRO A N 1
ATOM 903 C CA . PRO A 1 109 ? 51.953 24.510 0.234 1.00 19.35 108 PRO A CA 1
ATOM 904 C C . PRO A 1 109 ? 52.043 24.832 -1.253 1.00 19.94 108 PRO A C 1
ATOM 905 O O . PRO A 1 109 ? 53.157 24.897 -1.828 1.00 23.94 108 PRO A O 1
ATOM 909 N N . ILE A 1 110 ? 50.878 25.069 -1.838 1.00 18.64 109 ILE A N 1
ATOM 910 C CA . ILE A 1 110 ? 50.744 25.844 -3.058 1.00 19.28 109 ILE A CA 1
ATOM 911 C C . ILE A 1 110 ? 50.384 27.286 -2.649 1.00 20.24 109 ILE A C 1
ATOM 912 O O . ILE A 1 110 ? 49.267 27.540 -2.212 1.00 19.08 109 ILE A O 1
ATOM 917 N N . LEU A 1 111 ? 51.375 28.179 -2.672 1.00 20.86 110 LEU A N 1
ATOM 918 C CA . LEU A 1 111 ? 51.204 29.566 -2.187 1.00 20.63 110 LEU A CA 1
ATOM 919 C C . LEU A 1 111 ? 50.701 30.523 -3.265 1.00 20.70 110 LEU A C 1
ATOM 920 O O . LEU A 1 111 ? 50.082 31.559 -2.980 1.00 22.98 110 LEU A O 1
ATOM 925 N N . ASP A 1 112 ? 50.946 30.210 -4.524 1.00 20.82 111 ASP A N 1
ATOM 926 C CA . ASP A 1 112 ? 50.602 31.126 -5.570 1.00 21.60 111 ASP A CA 1
ATOM 927 C C . ASP A 1 112 ? 49.109 31.060 -5.858 1.00 21.87 111 ASP A C 1
ATOM 928 O O . ASP A 1 112 ? 48.551 29.986 -6.107 1.00 21.16 111 ASP A O 1
ATOM 933 N N . LEU A 1 113 ? 48.433 32.202 -5.792 1.00 21.64 112 LEU A N 1
ATOM 934 C CA . LEU A 1 113 ? 46.990 32.226 -5.975 1.00 23.82 112 LEU A CA 1
ATOM 935 C C . LEU A 1 113 ? 46.562 31.974 -7.401 1.00 22.37 112 LEU A C 1
ATOM 936 O O . LEU A 1 113 ? 45.499 31.401 -7.625 1.00 21.52 112 LEU A O 1
ATOM 941 N N . ASP A 1 114 ? 47.373 32.410 -8.379 1.00 23.11 113 ASP A N 1
ATOM 942 C CA . ASP A 1 114 ? 47.090 32.120 -9.768 1.00 23.76 113 ASP A CA 1
ATOM 943 C C . ASP A 1 114 ? 47.214 30.611 -10.024 1.00 21.06 113 ASP A C 1
ATOM 944 O O . ASP A 1 114 ? 46.389 30.038 -10.731 1.00 23.59 113 ASP A O 1
ATOM 949 N N . GLN A 1 115 ? 48.232 29.974 -9.475 1.00 21.82 114 GLN A N 1
ATOM 950 C CA . GLN A 1 115 ? 48.366 28.521 -9.575 1.00 22.80 114 GLN A CA 1
ATOM 951 C C . GLN A 1 115 ? 47.206 27.803 -8.903 1.00 20.65 114 GLN A C 1
ATOM 952 O O . GLN A 1 115 ? 46.721 26.794 -9.403 1.00 20.38 114 GLN A O 1
ATOM 958 N N . THR A 1 116 ? 46.781 28.310 -7.743 1.00 18.78 115 THR A N 1
ATOM 959 C CA . THR A 1 116 ? 45.623 27.723 -7.074 1.00 17.51 115 THR A CA 1
ATOM 960 C C . THR A 1 116 ? 44.384 27.852 -7.964 1.00 17.01 115 THR A C 1
ATOM 961 O O . THR A 1 116 ? 43.627 26.896 -8.116 1.00 17.02 115 THR A O 1
ATOM 965 N N . ALA A 1 117 ? 44.163 29.040 -8.534 1.00 16.89 116 ALA A N 1
ATOM 966 C CA . ALA A 1 117 ? 43.003 29.257 -9.401 1.00 19.30 116 ALA A CA 1
ATOM 967 C C . ALA A 1 117 ? 43.022 28.284 -10.611 1.00 19.82 116 ALA A C 1
ATOM 968 O O . ALA A 1 117 ? 41.975 27.727 -10.996 1.00 20.30 116 ALA A O 1
ATOM 970 N N . GLU A 1 118 ? 44.199 28.039 -11.178 1.00 20.64 117 GLU A N 1
ATOM 971 C CA A GLU A 1 118 ? 44.329 27.080 -12.304 0.70 21.73 117 GLU A CA 1
ATOM 972 C CA B GLU A 1 118 ? 44.295 27.085 -12.288 0.30 20.43 117 GLU A CA 1
ATOM 973 C C . GLU A 1 118 ? 43.992 25.656 -11.844 1.00 20.82 117 GLU A C 1
ATOM 974 O O . GLU A 1 118 ? 43.318 24.875 -12.564 1.00 20.63 117 GLU A O 1
ATOM 985 N N . LEU A 1 119 ? 44.470 25.303 -10.668 1.00 19.61 118 LEU A N 1
ATOM 986 C CA . LEU A 1 119 ? 44.273 23.989 -10.097 1.00 20.18 118 LEU A CA 1
ATOM 987 C C . LEU A 1 119 ? 42.793 23.674 -9.857 1.00 17.39 118 LEU A C 1
ATOM 988 O O . LEU A 1 119 ? 42.325 22.566 -10.161 1.00 18.20 118 LEU A O 1
ATOM 993 N N . VAL A 1 120 ? 42.051 24.634 -9.300 1.00 17.68 119 VAL A N 1
ATOM 994 C CA . VAL A 1 120 ? 40.684 24.401 -8.851 1.00 17.27 119 VAL A CA 1
ATOM 995 C C . VAL A 1 120 ? 39.644 24.828 -9.891 1.00 18.47 119 VAL A C 1
ATOM 996 O O . VAL A 1 120 ? 38.494 24.424 -9.808 1.00 19.54 119 VAL A O 1
ATOM 1000 N N . GLY A 1 121 ? 40.051 25.692 -10.824 1.00 18.05 120 GLY A N 1
ATOM 1001 C CA . GLY A 1 121 ? 39.205 26.120 -11.932 1.00 18.59 120 GLY A CA 1
ATOM 1002 C C . GLY A 1 121 ? 38.287 27.311 -11.703 1.00 19.12 120 GLY A C 1
ATOM 1003 O O . GLY A 1 121 ? 37.360 27.555 -12.508 1.00 20.16 120 GLY A O 1
ATOM 1004 N N . ILE A 1 122 ? 38.546 28.058 -10.624 1.00 18.92 121 ILE A N 1
ATOM 1005 C CA . ILE A 1 122 ? 37.717 29.183 -10.230 1.00 17.95 121 ILE A CA 1
ATOM 1006 C C . ILE A 1 122 ? 38.625 30.261 -9.657 1.00 16.20 121 ILE A C 1
ATOM 1007 O O . ILE A 1 122 ? 39.742 29.978 -9.252 1.00 16.82 121 ILE A O 1
ATOM 1012 N N . PRO A 1 123 ? 38.127 31.505 -9.609 1.00 16.79 122 PRO A N 1
ATOM 1013 C CA . PRO A 1 123 ? 38.943 32.571 -9.028 1.00 16.89 122 PRO A CA 1
ATOM 1014 C C . PRO A 1 123 ? 39.244 32.398 -7.540 1.00 15.53 122 PRO A C 1
ATOM 1015 O O . PRO A 1 123 ? 38.425 31.858 -6.783 1.00 16.64 122 PRO A O 1
ATOM 1019 N N . VAL A 1 124 ? 40.414 32.895 -7.146 1.00 16.62 123 VAL A N 1
ATOM 1020 C CA . VAL A 1 124 ? 40.938 32.771 -5.780 1.00 15.52 123 VAL A CA 1
ATOM 1021 C C . VAL A 1 124 ? 41.517 34.132 -5.400 1.00 18.09 123 VAL A C 1
ATOM 1022 O O . VAL A 1 124 ? 42.339 34.682 -6.147 1.00 21.43 123 VAL A O 1
ATOM 1026 N N . LYS A 1 125 ? 41.051 34.695 -4.287 1.00 16.13 124 LYS A N 1
ATOM 1027 C CA . LYS A 1 125 ? 41.531 35.986 -3.795 1.00 16.87 124 LYS A CA 1
ATOM 1028 C C . LYS A 1 125 ? 42.038 35.838 -2.359 1.00 16.06 124 LYS A C 1
ATOM 1029 O O . LYS A 1 125 ? 41.756 34.843 -1.675 1.00 18.26 124 LYS A O 1
ATOM 1035 N N . ALA A 1 126 ? 42.794 36.836 -1.912 1.00 16.02 125 ALA A N 1
ATOM 1036 C CA . ALA A 1 126 ? 43.471 36.815 -0.609 1.00 15.58 125 ALA A CA 1
ATOM 1037 C C . ALA A 1 126 ? 42.741 37.650 0.444 1.00 14.89 125 ALA A C 1
ATOM 1038 O O . ALA A 1 126 ? 42.279 38.775 0.195 1.00 15.58 125 ALA A O 1
ATOM 1040 N N . ILE A 1 127 ? 42.758 37.111 1.651 1.00 14.65 126 ILE A N 1
ATOM 1041 C CA . ILE A 1 127 ? 42.351 37.758 2.921 1.00 13.76 126 ILE A CA 1
ATOM 1042 C C . ILE A 1 127 ? 43.615 38.046 3.726 1.00 14.44 126 ILE A C 1
ATOM 1043 O O . ILE A 1 127 ? 44.506 37.200 3.838 1.00 15.38 126 ILE A O 1
ATOM 1048 N N . TYR A 1 128 ? 43.701 39.270 4.254 1.00 14.87 127 TYR A N 1
ATOM 1049 C CA . TYR A 1 128 ? 44.893 39.784 4.947 1.00 14.40 127 TYR A CA 1
ATOM 1050 C C . TYR A 1 128 ? 44.834 39.430 6.414 1.00 14.34 127 TYR A C 1
ATOM 1051 O O . TYR A 1 128 ? 44.012 39.962 7.163 1.00 14.90 127 TYR A O 1
ATOM 1060 N N . ARG A 1 129 ? 45.711 38.539 6.836 1.00 14.09 128 ARG A N 1
ATOM 1061 C CA . ARG A 1 129 ? 45.752 38.174 8.259 1.00 13.85 128 ARG A CA 1
ATOM 1062 C C . ARG A 1 129 ? 46.554 39.233 9.038 1.00 13.41 128 ARG A C 1
ATOM 1063 O O . ARG A 1 129 ? 47.773 39.467 8.798 1.00 14.74 128 ARG A O 1
ATOM 1071 N N . LEU A 1 130 ? 45.882 39.875 9.977 1.00 13.26 129 LEU A N 1
ATOM 1072 C CA . LEU A 1 130 ? 46.509 40.964 10.722 1.00 13.15 129 LEU A CA 1
ATOM 1073 C C . LEU A 1 130 ? 47.746 40.540 11.525 1.00 13.72 129 LEU A C 1
ATOM 1074 O O . LEU A 1 130 ? 48.771 41.175 11.460 1.00 15.92 129 LEU A O 1
ATOM 1079 N N . GLU A 1 131 ? 47.599 39.499 12.334 1.00 14.26 130 GLU A N 1
ATOM 1080 C CA . GLU A 1 131 ? 48.650 39.159 13.293 1.00 12.40 130 GLU A CA 1
ATOM 1081 C C . GLU A 1 131 ? 49.950 38.723 12.613 1.00 15.38 130 GLU A C 1
ATOM 1082 O O . GLU A 1 131 ? 51.042 39.015 13.099 1.00 16.45 130 GLU A O 1
ATOM 1088 N N . THR A 1 132 ? 49.856 37.973 11.506 1.00 16.59 131 THR A N 1
ATOM 1089 C CA . THR A 1 132 ? 51.058 37.517 10.801 1.00 17.68 131 THR A CA 1
ATOM 1090 C C . THR A 1 132 ? 51.770 38.688 10.117 1.00 16.48 131 THR A C 1
ATOM 1091 O O . THR A 1 132 ? 52.990 38.772 10.122 1.00 18.18 131 THR A O 1
ATOM 1095 N N . HIS A 1 133 ? 51.020 39.650 9.568 1.00 15.93 132 HIS A N 1
ATOM 1096 C CA . HIS A 1 133 ? 51.627 40.855 9.026 1.00 17.03 132 HIS A CA 1
ATOM 1097 C C . 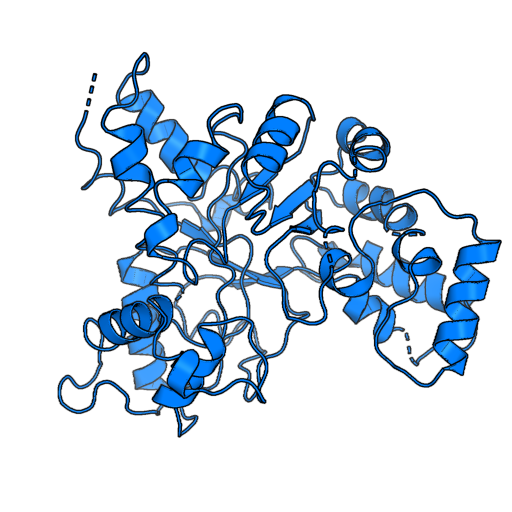HIS A 1 133 ? 52.276 41.648 10.167 1.00 17.42 132 HIS A C 1
ATOM 1098 O O . HIS A 1 133 ? 53.419 42.119 10.033 1.00 18.98 132 HIS A O 1
ATOM 1105 N N . ALA A 1 134 ? 51.599 41.719 11.312 1.00 16.78 133 ALA A N 1
ATOM 1106 C CA . ALA A 1 134 ? 52.157 42.418 12.484 1.00 16.60 133 ALA A CA 1
ATOM 1107 C C . ALA A 1 134 ? 53.517 41.792 12.885 1.00 16.14 133 ALA A C 1
ATOM 1108 O O . ALA A 1 134 ? 54.497 42.497 13.173 1.00 17.16 133 ALA A O 1
ATOM 1110 N N . GLU A 1 135 ? 53.570 40.466 12.911 1.00 15.62 134 GLU A N 1
ATOM 1111 C CA . GLU A 1 135 ? 54.801 39.723 13.222 1.00 16.65 134 GLU A CA 1
ATOM 1112 C C . GLU A 1 135 ? 55.913 40.014 12.237 1.00 17.73 134 GLU A C 1
ATOM 1113 O O . GLU A 1 135 ? 57.087 40.219 12.628 1.00 19.76 134 GLU A O 1
ATOM 1119 N N . ASP A 1 136 ? 55.589 40.010 10.960 1.00 19.37 135 ASP A N 1
ATOM 1120 C CA . ASP A 1 136 ? 56.635 40.222 9.974 1.00 21.19 135 ASP A CA 1
ATOM 1121 C C . ASP A 1 136 ? 57.195 41.639 10.038 1.00 21.14 135 ASP A C 1
ATOM 1122 O O . ASP A 1 136 ? 58.396 41.849 9.872 1.00 23.56 135 ASP A O 1
ATOM 1127 N N . PHE A 1 137 ? 56.328 42.620 10.304 1.00 18.64 136 PHE A N 1
ATOM 1128 C CA . PHE A 1 137 ? 56.804 43.995 10.505 1.00 20.04 136 PHE A CA 1
ATOM 1129 C C . PHE A 1 137 ? 57.616 44.153 11.787 1.00 20.64 136 PHE A C 1
ATOM 1130 O O . PHE A 1 137 ? 58.559 44.947 11.825 1.00 22.01 136 PHE A O 1
ATOM 1146 N N . LEU A 1 139 ? 59.778 42.251 13.029 1.00 22.11 138 LEU A N 1
ATOM 1147 C CA . LEU A 1 139 ? 61.178 41.842 12.797 1.00 21.69 138 LEU A CA 1
ATOM 1148 C C . LEU A 1 139 ? 62.045 42.975 12.210 1.00 23.71 138 LEU A C 1
ATOM 1149 O O . LEU A 1 139 ? 63.277 42.957 12.347 1.00 26.23 138 LEU A O 1
ATOM 1154 N N . GLU A 1 140 ? 61.412 43.943 11.584 1.00 24.81 139 GLU A N 1
ATOM 1155 C CA A GLU A 1 140 ? 62.084 45.033 10.876 0.50 25.94 139 GLU A CA 1
ATOM 1156 C CA B GLU A 1 140 ? 62.103 45.019 10.884 0.50 26.79 139 GLU A CA 1
ATOM 1157 C C . GLU A 1 140 ? 62.235 46.322 11.688 1.00 26.02 139 GLU A C 1
ATOM 1158 O O . GLU A 1 140 ? 62.829 47.281 11.200 1.00 28.47 139 GLU A O 1
ATOM 1169 N N . HIS A 1 141 ? 61.685 46.362 12.913 1.00 25.30 140 HIS A N 1
ATOM 1170 C CA . HIS A 1 141 ? 61.676 47.614 13.701 1.00 24.76 140 HIS A CA 1
ATOM 1171 C C . HIS A 1 141 ? 62.022 47.375 15.151 1.00 24.57 140 HIS A C 1
ATOM 1172 O O . HIS A 1 141 ? 61.569 46.392 15.728 1.00 26.80 140 HIS A O 1
ATOM 1179 N N . ASP A 1 142 ? 62.777 48.309 15.766 1.00 26.40 141 ASP A N 1
ATOM 1180 C CA A ASP A 1 142 ? 63.150 48.096 17.161 0.50 25.74 141 ASP A CA 1
ATOM 1181 C CA B ASP A 1 142 ? 63.242 48.236 17.155 0.50 25.79 141 ASP A CA 1
ATOM 1182 C C . ASP A 1 142 ? 62.302 48.861 18.168 1.00 25.59 141 ASP A C 1
ATOM 1183 O O . ASP A 1 142 ? 62.466 48.655 19.356 1.00 29.67 141 ASP A O 1
ATOM 1192 N N . ASN A 1 143 ? 61.364 49.686 17.697 1.00 24.39 142 ASN A N 1
ATOM 1193 C CA . ASN A 1 143 ? 60.483 50.459 18.578 1.00 23.28 142 ASN A CA 1
ATOM 1194 C C . ASN A 1 143 ? 59.042 50.479 18.081 1.00 20.54 142 ASN A C 1
ATOM 1195 O O . ASN A 1 143 ? 58.789 50.371 16.870 1.00 22.76 142 ASN A O 1
ATOM 1200 N N . PHE A 1 144 ? 58.128 50.613 19.025 1.00 20.39 143 PHE A N 1
ATOM 1201 C CA . PHE A 1 144 ? 56.694 50.627 18.713 1.00 20.34 143 PHE A CA 1
ATOM 1202 C C . PHE A 1 144 ? 56.308 51.649 17.649 1.00 20.06 143 PHE A C 1
ATOM 1203 O O . PHE A 1 144 ? 55.531 51.354 16.739 1.00 19.04 143 PHE A O 1
ATOM 1211 N N . ALA A 1 145 ? 56.765 52.880 17.766 1.00 20.12 144 ALA A N 1
ATOM 1212 C CA . ALA A 1 145 ? 56.265 53.903 16.848 1.00 18.64 144 ALA A CA 1
ATOM 1213 C C . ALA A 1 145 ? 56.594 53.594 15.384 1.00 20.28 144 ALA A C 1
ATOM 1214 O O . ALA A 1 145 ? 55.737 53.748 14.496 1.00 21.09 144 ALA A O 1
ATOM 1216 N N . ALA A 1 146 ? 57.816 53.154 15.121 1.00 21.81 145 ALA A N 1
ATOM 1217 C CA . ALA A 1 146 ? 58.236 52.844 13.740 1.00 22.82 145 ALA A CA 1
ATOM 1218 C C . ALA A 1 146 ? 57.522 51.577 13.267 1.00 21.98 145 ALA A C 1
ATOM 1219 O O . ALA A 1 146 ? 57.118 51.495 12.103 1.00 22.19 145 ALA A O 1
ATOM 1221 N N . TRP A 1 147 ? 57.383 50.597 14.151 1.00 20.70 146 TRP A N 1
ATOM 1222 C CA . TRP A 1 147 ? 56.638 49.372 13.820 1.00 18.06 146 TRP A CA 1
ATOM 1223 C C . TRP A 1 147 ? 55.176 49.700 13.474 1.00 19.57 146 TRP A C 1
ATOM 1224 O O . TRP A 1 147 ? 54.644 49.271 12.435 1.00 18.06 146 TRP A O 1
ATOM 1235 N N . TRP A 1 148 ? 54.520 50.476 14.336 1.00 18.80 147 TRP A N 1
ATOM 1236 C CA . TRP A 1 148 ? 53.120 50.832 14.125 1.00 19.07 147 TRP A CA 1
ATOM 1237 C C . TRP A 1 148 ? 52.926 51.618 12.826 1.00 18.53 147 TRP A C 1
ATOM 1238 O O . TRP A 1 148 ? 51.968 51.376 12.067 1.00 19.09 147 TRP A O 1
ATOM 1249 N N . GLN A 1 149 ? 53.820 52.552 12.545 1.00 20.61 148 GLN A N 1
ATOM 1250 C CA . GLN A 1 149 ? 53.702 53.306 11.292 1.00 21.24 148 GLN A CA 1
ATOM 1251 C C . GLN A 1 149 ? 53.771 52.379 10.072 1.00 20.77 148 GLN A C 1
ATOM 1252 O O . GLN A 1 149 ? 52.946 52.475 9.158 1.00 21.46 148 GLN A O 1
ATOM 1258 N N . ALA A 1 150 ? 54.742 51.472 10.085 1.00 19.53 149 ALA A N 1
ATOM 1259 C CA . ALA A 1 150 ? 54.949 50.579 8.951 1.00 19.24 149 ALA A CA 1
ATOM 1260 C C . ALA A 1 150 ? 53.763 49.605 8.794 1.00 19.44 149 ALA A C 1
ATOM 1261 O O . ALA A 1 150 ? 53.256 49.385 7.688 1.00 20.64 149 ALA A O 1
ATOM 1263 N N . PHE A 1 151 ? 53.348 49.034 9.913 1.00 18.26 150 PHE A N 1
ATOM 1264 C CA . PHE A 1 151 ? 52.279 48.038 9.903 1.00 19.22 150 PHE A CA 1
ATOM 1265 C C . PHE A 1 151 ? 50.960 48.696 9.525 1.00 18.00 150 PHE A C 1
ATOM 1266 O O . PHE A 1 151 ? 50.238 48.181 8.666 1.00 18.35 150 PHE A O 1
ATOM 1274 N N . SER A 1 152 ? 50.628 49.818 10.171 1.00 18.50 151 SER A N 1
ATOM 1275 C CA . SER A 1 152 ? 49.376 50.483 9.859 1.00 18.83 151 SER A CA 1
ATOM 1276 C C . SER A 1 152 ? 49.339 50.935 8.395 1.00 18.61 151 SER A C 1
ATOM 1277 O O . SER A 1 152 ? 48.291 50.901 7.746 1.00 18.29 151 SER A O 1
ATOM 1280 N N . ASN A 1 153 ? 50.452 51.430 7.866 1.00 19.47 152 ASN A N 1
ATOM 1281 C CA . ASN A 1 153 ? 50.476 51.776 6.428 1.00 20.81 152 ASN A CA 1
ATOM 1282 C C . ASN A 1 153 ? 50.161 50.546 5.546 1.00 20.59 152 ASN A C 1
ATOM 1283 O O . ASN A 1 153 ? 49.418 50.652 4.581 1.00 20.79 152 ASN A O 1
ATOM 1288 N N . ASP A 1 154 ? 50.716 49.382 5.903 1.00 19.37 153 ASP A N 1
ATOM 1289 C CA . ASP A 1 154 ? 50.444 48.146 5.168 1.00 18.27 153 ASP A CA 1
ATOM 1290 C C . ASP A 1 154 ? 48.959 47.753 5.196 1.00 18.13 153 ASP A C 1
ATOM 1291 O O . ASP A 1 154 ? 48.386 47.382 4.182 1.00 19.99 153 ASP A O 1
ATOM 1296 N N . VAL A 1 155 ? 48.340 47.928 6.344 1.00 17.37 154 VAL A N 1
ATOM 1297 C CA . VAL A 1 155 ? 46.914 47.647 6.514 1.00 17.29 154 VAL A CA 1
ATOM 1298 C C . VAL A 1 155 ? 46.093 48.595 5.624 1.00 16.20 154 VAL A C 1
ATOM 1299 O O . VAL A 1 155 ? 45.141 48.167 4.960 1.00 17.82 154 VAL A O 1
ATOM 1303 N N . LYS A 1 156 ? 46.453 49.882 5.650 1.00 18.10 155 LYS A N 1
ATOM 1304 C CA . LYS A 1 156 ? 45.784 50.880 4.850 1.00 18.90 155 LYS A CA 1
ATOM 1305 C C . LYS A 1 156 ? 45.898 50.609 3.346 1.00 19.66 155 LYS A C 1
ATOM 1306 O O . LYS A 1 156 ? 45.038 51.034 2.581 1.00 22.35 155 LYS A O 1
ATOM 1312 N N . GLN A 1 157 ? 46.969 49.951 2.933 1.00 18.87 156 GLN A N 1
ATOM 1313 C CA . GLN A 1 157 ? 47.254 49.644 1.530 1.00 21.69 156 GLN A CA 1
ATOM 1314 C C . GLN A 1 157 ? 46.712 48.278 1.067 1.00 20.28 156 GLN A C 1
ATOM 1315 O O . GLN A 1 157 ? 46.956 47.865 -0.098 1.00 21.64 156 GLN A O 1
ATOM 1321 N N . ALA A 1 158 ? 46.010 47.559 1.966 1.00 17.86 157 ALA A N 1
ATOM 1322 C CA . ALA A 1 158 ? 45.636 46.175 1.639 1.00 17.96 157 ALA A CA 1
ATOM 1323 C C . ALA A 1 158 ? 44.759 46.120 0.419 1.00 18.13 157 ALA A C 1
ATOM 1324 O O . ALA A 1 158 ? 44.965 45.252 -0.438 1.00 18.55 157 ALA A O 1
ATOM 1326 N N . LYS A 1 159 ? 43.753 46.981 0.347 1.00 19.23 158 LYS A N 1
ATOM 1327 C CA . LYS A 1 159 ? 42.833 46.947 -0.832 1.00 19.72 158 LYS A CA 1
ATOM 1328 C C . LYS A 1 159 ? 43.610 47.204 -2.146 1.00 21.45 158 LYS A C 1
ATOM 1329 O O . LYS A 1 159 ? 43.448 46.497 -3.167 1.00 22.26 158 LYS A O 1
ATOM 1335 N N . ALA A 1 160 ? 44.458 48.231 -2.103 1.00 21.84 159 ALA A N 1
ATOM 1336 C CA . ALA A 1 160 ? 45.312 48.569 -3.243 1.00 21.64 159 ALA A CA 1
ATOM 1337 C C . ALA A 1 160 ? 46.228 47.422 -3.649 1.00 23.18 159 ALA A C 1
ATOM 1338 O O . ALA A 1 160 ? 46.493 47.222 -4.841 1.00 26.10 159 ALA A O 1
ATOM 1340 N N . HIS A 1 161 ? 46.667 46.624 -2.675 1.00 21.86 160 HIS A N 1
ATOM 1341 C CA . HIS A 1 161 ? 47.520 45.490 -2.927 1.00 21.87 160 HIS A CA 1
ATOM 1342 C C . HIS A 1 161 ? 46.744 44.225 -3.334 1.00 21.69 160 HIS A C 1
ATOM 1343 O O . HIS A 1 161 ? 47.354 43.216 -3.604 1.00 25.19 160 HIS A O 1
ATOM 1350 N N . GLY A 1 162 ? 45.425 44.321 -3.405 1.00 20.19 161 GLY A N 1
ATOM 1351 C CA . GLY A 1 162 ? 44.590 43.239 -3.967 1.00 21.13 161 GLY A CA 1
ATOM 1352 C C . GLY A 1 162 ? 43.903 42.329 -2.942 1.00 18.81 161 GLY A C 1
ATOM 1353 O O . GLY A 1 162 ? 43.163 41.429 -3.314 1.00 21.31 161 GLY A O 1
ATOM 1354 N N . PHE A 1 163 ? 44.109 42.568 -1.649 1.00 18.26 162 PHE A N 1
ATOM 1355 C CA . PHE A 1 163 ? 43.351 41.830 -0.647 1.00 16.22 162 PHE A CA 1
ATOM 1356 C C . PHE A 1 163 ? 41.898 42.240 -0.668 1.00 16.24 162 PHE A C 1
ATOM 1357 O O . PHE A 1 163 ? 41.563 43.405 -0.968 1.00 17.27 162 PHE A O 1
ATOM 1365 N N . VAL A 1 164 ? 41.018 41.308 -0.307 1.00 15.62 163 VAL A N 1
ATOM 1366 C CA . VAL A 1 164 ? 39.580 41.561 -0.344 1.00 15.60 163 VAL A CA 1
ATOM 1367 C C . VAL A 1 164 ? 38.909 41.592 1.030 1.00 14.89 163 VAL A C 1
ATOM 1368 O O . VAL A 1 164 ? 37.699 41.755 1.133 1.00 15.61 163 VAL A O 1
ATOM 1372 N N . GLY A 1 165 ? 39.718 41.456 2.084 1.00 15.53 164 GLY A N 1
ATOM 1373 C CA . GLY A 1 165 ? 39.208 41.486 3.438 1.00 14.29 164 GLY A CA 1
ATOM 1374 C C . GLY A 1 165 ? 40.364 41.243 4.385 1.00 13.48 164 GLY A C 1
ATOM 1375 O O . GLY A 1 165 ? 41.516 41.079 3.949 1.00 14.74 164 GLY A O 1
ATOM 1376 N N . PHE A 1 166 ? 40.028 41.226 5.678 1.00 13.60 165 PHE A N 1
ATOM 1377 C CA . PHE A 1 166 ? 41.000 41.104 6.762 1.00 14.06 165 PHE A CA 1
ATOM 1378 C C . PHE A 1 166 ? 40.568 39.975 7.693 1.00 13.52 165 PHE A C 1
ATOM 1379 O O . PHE A 1 166 ? 39.385 39.571 7.737 1.00 13.80 165 PHE A O 1
ATOM 1399 N N . SER A 1 168 ? 41.483 38.396 11.814 1.00 12.90 167 SER A N 1
ATOM 1400 C CA . SER A 1 168 ? 42.181 38.302 13.095 1.00 12.54 167 SER A CA 1
ATOM 1401 C C . SER A 1 168 ? 42.089 36.914 13.707 1.00 11.84 167 SER A C 1
ATOM 1402 O O . SER A 1 168 ? 41.005 36.342 13.848 1.00 12.38 167 SER A O 1
ATOM 1405 N N . ILE A 1 169 ? 43.252 36.406 14.112 1.00 12.75 168 ILE A N 1
ATOM 1406 C CA . ILE A 1 169 ? 43.384 35.172 14.882 1.00 13.76 168 ILE A CA 1
ATOM 1407 C C . ILE A 1 169 ? 43.492 35.415 16.398 1.00 13.59 168 ILE A C 1
ATOM 1408 O O . ILE A 1 169 ? 43.968 34.532 17.142 1.00 15.53 168 ILE A O 1
ATOM 1413 N N . ALA A 1 170 ? 42.993 36.562 16.867 1.00 13.13 169 ALA A N 1
ATOM 1414 C CA . ALA A 1 170 ? 43.031 36.870 18.303 1.00 13.69 169 ALA A CA 1
ATOM 1415 C C . ALA A 1 170 ? 42.534 35.742 19.192 1.00 15.30 169 ALA A C 1
ATOM 1416 O O . ALA A 1 170 ? 43.133 35.445 20.251 1.00 15.46 169 ALA A O 1
ATOM 1418 N N . ALA A 1 171 ? 41.475 35.061 18.763 1.00 16.68 170 ALA A N 1
ATOM 1419 C CA . ALA A 1 171 ? 40.904 33.994 19.594 1.00 17.78 170 ALA A CA 1
ATOM 1420 C C . ALA A 1 171 ? 41.938 32.919 19.913 1.00 18.71 170 ALA A C 1
ATOM 1421 O O . ALA A 1 171 ? 41.913 32.341 21.010 1.00 22.46 170 ALA A O 1
ATOM 1423 N N . TYR A 1 172 ? 42.835 32.631 18.976 1.00 18.65 171 TYR A N 1
ATOM 1424 C CA . TYR A 1 172 ? 43.861 31.581 19.164 1.00 21.21 171 TYR A CA 1
ATOM 1425 C C . TYR A 1 172 ? 45.009 32.064 20.103 1.00 22.57 171 TYR A C 1
ATOM 1426 O O . TYR A 1 172 ? 45.769 31.232 20.649 1.00 27.40 171 TYR A O 1
ATOM 1435 N N . ARG A 1 173 ? 45.174 33.374 20.259 1.00 20.49 172 ARG A N 1
ATOM 1436 C CA . ARG A 1 173 ? 46.346 33.942 20.926 1.00 20.16 172 ARG A CA 1
ATOM 1437 C C . ARG A 1 173 ? 45.996 34.449 22.323 1.00 21.28 172 ARG A C 1
ATOM 1438 O O . ARG A 1 173 ? 46.728 34.185 23.297 1.00 24.59 172 ARG A O 1
ATOM 1446 N N . VAL A 1 174 ? 44.904 35.194 22.404 1.00 18.29 173 VAL A N 1
ATOM 1447 C CA . VAL A 1 174 ? 44.534 35.965 23.597 1.00 16.84 173 VAL A CA 1
ATOM 1448 C C . VAL A 1 174 ? 43.060 35.911 23.977 1.00 15.25 173 VAL A C 1
ATOM 1449 O O . VAL A 1 174 ? 42.665 36.424 25.033 1.00 18.92 173 VAL A O 1
ATOM 1453 N N . GLY A 1 175 ? 42.219 35.342 23.123 1.00 16.79 174 GLY A N 1
ATOM 1454 C CA . GLY A 1 175 ? 40.823 35.287 23.391 1.00 16.34 174 GLY A CA 1
ATOM 1455 C C . GLY A 1 175 ? 40.095 36.501 22.823 1.00 16.38 174 GLY A C 1
ATOM 1456 O O . GLY A 1 175 ? 40.704 37.377 22.175 1.00 16.92 174 GLY A O 1
ATOM 1457 N N . LEU A 1 176 ? 38.792 36.549 23.077 1.00 16.50 175 LEU A N 1
ATOM 1458 C CA . LEU A 1 176 ? 37.906 37.509 22.430 1.00 16.54 175 LEU A CA 1
ATOM 1459 C C . LEU A 1 176 ? 37.289 38.573 23.348 1.00 17.30 175 LEU A C 1
ATOM 1460 O O . LEU A 1 176 ? 36.393 39.301 22.930 1.00 17.93 175 LEU A O 1
ATOM 1465 N N . HIS A 1 177 ? 37.793 38.688 24.590 1.00 17.35 176 HIS A N 1
ATOM 1466 C CA A HIS A 1 177 ? 37.306 39.708 25.498 0.50 17.59 176 HIS A CA 1
ATOM 1467 C CA B HIS A 1 177 ? 37.288 39.725 25.482 0.50 18.20 176 HIS A CA 1
ATOM 1468 C C . HIS A 1 177 ? 38.030 41.015 25.191 1.00 18.07 176 HIS A C 1
ATOM 1469 O O . HIS A 1 177 ? 38.894 41.473 25.947 1.00 19.29 176 HIS A O 1
ATOM 1482 N N . LEU A 1 178 ? 37.671 41.633 24.075 1.00 17.51 177 LEU A N 1
ATOM 1483 C CA . LEU A 1 178 ? 38.401 42.753 23.534 1.00 18.27 177 LEU A CA 1
ATOM 1484 C C . LEU A 1 178 ? 38.058 44.023 24.328 1.00 21.13 177 LEU A C 1
ATOM 1485 O O . LEU A 1 178 ? 36.887 44.328 24.551 1.00 25.82 177 LEU A O 1
ATOM 1490 N N . GLU A 1 179 ? 39.086 44.727 24.801 1.00 19.08 178 GLU A N 1
ATOM 1491 C CA . GLU A 1 179 ? 38.860 45.963 25.537 1.00 20.26 178 GLU A CA 1
ATOM 1492 C C . GLU A 1 179 ? 39.877 46.981 25.050 1.00 17.45 178 GLU A C 1
ATOM 1493 O O . GLU A 1 179 ? 40.998 46.624 24.704 1.00 17.69 178 GLU A O 1
ATOM 1499 N N . PRO A 1 180 ? 39.518 48.263 25.081 1.00 17.72 179 PRO A N 1
ATOM 1500 C CA . PRO A 1 180 ? 40.465 49.287 24.676 1.00 15.55 179 PRO A CA 1
ATOM 1501 C C . PRO A 1 180 ? 41.701 49.311 25.569 1.00 16.13 179 PRO A C 1
ATOM 1502 O O . PRO A 1 180 ? 41.647 49.031 26.769 1.00 18.30 179 PRO A O 1
ATOM 1506 N N . VAL A 1 181 ? 42.805 49.651 24.933 1.00 15.48 180 VAL A N 1
ATOM 1507 C CA . VAL A 1 181 ? 44.138 49.691 25.546 1.00 16.14 180 VAL A CA 1
ATOM 1508 C C . VAL A 1 181 ? 44.832 51.001 25.211 1.00 17.20 180 VAL A C 1
ATOM 1509 O O . VAL A 1 181 ? 44.855 51.471 24.063 1.00 17.41 180 VAL A O 1
ATOM 1513 N N . ASN A 1 182 ? 45.419 51.619 26.226 1.00 16.14 181 ASN A N 1
ATOM 1514 C CA A ASN A 1 182 ? 46.218 52.818 26.071 0.50 15.83 181 ASN A CA 1
ATOM 1515 C CA B ASN A 1 182 ? 46.153 52.834 25.937 0.50 18.22 181 ASN A CA 1
ATOM 1516 C C . ASN A 1 182 ? 47.506 52.535 25.297 1.00 16.73 181 ASN A C 1
ATOM 1517 O O . ASN A 1 182 ? 48.069 51.440 25.424 1.00 17.39 181 ASN A O 1
ATOM 1526 N N . VAL A 1 183 ? 47.999 53.506 24.554 1.00 16.52 182 VAL A N 1
ATOM 1527 C CA . VAL A 1 183 ? 49.242 53.368 23.829 1.00 17.64 182 VAL A CA 1
ATOM 1528 C C . VAL A 1 183 ? 50.427 52.992 24.767 1.00 17.40 182 VAL A C 1
ATOM 1529 O O . VAL A 1 183 ? 51.326 52.306 24.349 1.00 16.77 182 VAL A O 1
ATOM 1533 N N . ILE A 1 184 ? 50.417 53.435 26.020 1.00 16.03 183 ILE A N 1
ATOM 1534 C CA . ILE A 1 184 ? 51.494 53.101 26.951 1.00 16.48 183 ILE A CA 1
ATOM 1535 C C . ILE A 1 184 ? 51.598 51.572 27.088 1.00 15.47 183 ILE A C 1
ATOM 1536 O O . ILE A 1 184 ? 52.693 50.985 26.996 1.00 17.47 183 ILE A O 1
ATOM 1541 N N . GLU A 1 185 ? 50.461 50.931 27.341 1.00 17.05 184 GLU A N 1
ATOM 1542 C CA . GLU A 1 185 ? 50.411 49.485 27.521 1.00 16.12 184 GLU A CA 1
ATOM 1543 C C . GLU A 1 185 ? 50.682 48.732 26.226 1.00 16.09 184 GLU A C 1
ATOM 1544 O O . GLU A 1 185 ? 51.303 47.656 26.262 1.00 17.46 184 GLU A O 1
ATOM 1550 N N . ALA A 1 186 ? 50.203 49.266 25.119 1.00 15.69 185 ALA A N 1
ATOM 1551 C CA . ALA A 1 186 ? 50.459 48.664 23.803 1.00 15.07 185 ALA A CA 1
ATOM 1552 C C . ALA A 1 186 ? 51.946 48.671 23.485 1.00 15.20 185 ALA A C 1
ATOM 1553 O O . ALA A 1 186 ? 52.515 47.639 23.088 1.00 16.14 185 ALA A O 1
ATOM 1555 N N . ALA A 1 187 ? 52.610 49.797 23.726 1.00 16.32 186 ALA A N 1
ATOM 1556 C CA . ALA A 1 187 ? 54.026 49.942 23.454 1.00 16.67 186 ALA A CA 1
ATOM 1557 C C . ALA A 1 187 ? 54.873 49.082 24.411 1.00 17.20 186 ALA A C 1
ATOM 1558 O O . ALA A 1 187 ? 55.860 48.482 23.985 1.00 18.12 186 ALA A O 1
ATOM 1560 N N . ALA A 1 188 ? 54.451 48.973 25.670 1.00 17.35 187 ALA A N 1
ATOM 1561 C CA . ALA A 1 188 ? 55.115 48.086 26.643 1.00 17.66 187 ALA A CA 1
ATOM 1562 C C . ALA A 1 188 ? 54.972 46.620 26.163 1.00 18.16 187 ALA A C 1
ATOM 1563 O O . ALA A 1 188 ? 55.906 45.825 26.282 1.00 17.92 187 ALA A O 1
ATOM 1565 N N . GLY A 1 189 ? 53.804 46.263 25.645 1.00 16.65 188 GLY A N 1
ATOM 1566 C CA . GLY A 1 189 ? 53.570 44.929 25.072 1.00 16.77 188 GLY A CA 1
ATOM 1567 C C . GLY A 1 189 ? 54.483 44.647 23.896 1.00 16.16 188 GLY A C 1
ATOM 1568 O O . GLY A 1 189 ? 55.078 43.540 23.791 1.00 17.76 188 GLY A O 1
ATOM 1569 N N . PHE A 1 190 ? 54.633 45.643 23.023 1.00 15.98 189 PHE A N 1
ATOM 1570 C CA . PHE A 1 190 ? 55.534 45.555 21.896 1.00 17.06 189 PHE A CA 1
ATOM 1571 C C . PHE A 1 190 ? 56.979 45.320 22.369 1.00 17.03 189 PHE A C 1
ATOM 1572 O O . PHE A 1 190 ? 57.684 44.444 21.869 1.00 17.34 189 PHE A O 1
ATOM 1580 N N . ASP A 1 191 ? 57.412 46.104 23.354 1.00 17.94 190 ASP A N 1
ATOM 1581 C CA . ASP A 1 191 ? 58.787 45.963 23.841 1.00 18.74 190 ASP A CA 1
ATOM 1582 C C . ASP A 1 191 ? 59.003 44.578 24.426 1.00 17.88 190 ASP A C 1
ATOM 1583 O O . ASP A 1 191 ? 60.041 43.979 24.180 1.00 20.45 190 ASP A O 1
ATOM 1588 N N . THR A 1 192 ? 58.077 44.095 25.247 1.00 19.00 191 THR A N 1
ATOM 1589 C CA . THR A 1 192 ? 58.177 42.758 25.868 1.00 18.40 191 THR A CA 1
ATOM 1590 C C . THR A 1 192 ? 58.273 41.680 24.771 1.00 18.93 191 THR A C 1
ATOM 1591 O O . THR A 1 192 ? 59.111 40.744 24.847 1.00 20.31 191 THR A O 1
ATOM 1595 N N . TRP A 1 193 ? 57.436 41.836 23.747 1.00 18.77 192 TRP A N 1
ATOM 1596 C CA . TRP A 1 193 ? 57.448 40.935 22.587 1.00 18.54 192 TRP A CA 1
ATOM 1597 C C . TRP A 1 193 ? 58.779 40.937 21.872 1.00 18.15 192 TRP A C 1
ATOM 1598 O O . TRP A 1 193 ? 59.400 39.858 21.687 1.00 21.30 192 TRP A O 1
ATOM 1609 N N . LYS A 1 194 ? 59.237 42.112 21.510 1.00 19.82 193 LYS A N 1
ATOM 1610 C CA . LYS A 1 194 ? 60.535 42.297 20.864 1.00 23.22 193 LYS A CA 1
ATOM 1611 C C . LYS A 1 194 ? 61.674 41.629 21.674 1.00 23.16 193 LYS A C 1
ATOM 1612 O O . LYS A 1 194 ? 62.493 40.822 21.137 1.00 27.48 193 LYS A O 1
ATOM 1618 N N . HIS A 1 195 ? 61.688 41.854 22.978 1.00 24.49 194 HIS A N 1
ATOM 1619 C CA . HIS A 1 195 ? 62.751 41.341 23.847 1.00 26.48 194 HIS A CA 1
ATOM 1620 C C . HIS A 1 195 ? 62.656 39.832 24.120 1.00 25.40 194 HIS A C 1
ATOM 1621 O O . HIS A 1 195 ? 63.647 39.207 24.531 1.00 26.17 194 HIS A O 1
ATOM 1628 N N . SER A 1 196 ? 61.493 39.239 23.927 1.00 25.28 195 SER A N 1
ATOM 1629 C CA . SER A 1 196 ? 61.265 37.833 24.234 1.00 24.44 195 SER A CA 1
ATOM 1630 C C . SER A 1 196 ? 61.955 36.904 23.215 1.00 24.85 195 SER A C 1
ATOM 1631 O O . SER A 1 196 ? 62.150 35.750 23.482 1.00 27.43 195 SER A O 1
ATOM 1634 N N . GLY A 1 197 ? 62.275 37.416 22.044 1.00 24.48 196 GLY A N 1
ATOM 1635 C CA . GLY A 1 197 ? 62.807 36.596 20.977 1.00 27.49 196 GLY A CA 1
ATOM 1636 C C . GLY A 1 197 ? 61.792 35.713 20.260 1.00 29.33 196 GLY A C 1
ATOM 1637 O O . GLY A 1 197 ? 62.161 35.046 19.307 1.00 33.08 196 GLY A O 1
ATOM 1638 N N . GLU A 1 198 ? 60.539 35.672 20.719 1.00 25.05 197 GLU A N 1
ATOM 1639 C CA A GLU A 1 198 ? 59.515 34.846 20.107 0.50 22.92 197 GLU A CA 1
ATOM 1640 C CA B GLU A 1 198 ? 59.519 34.831 20.092 0.50 25.13 197 GLU A CA 1
ATOM 1641 C C . GLU A 1 198 ? 58.836 35.620 18.989 1.00 23.76 197 GLU A C 1
ATOM 1642 O O . GLU A 1 198 ? 58.379 36.730 19.202 1.00 24.08 197 GLU A O 1
ATOM 1653 N N . LYS A 1 199 ? 58.740 35.036 17.797 1.00 23.68 198 LYS A N 1
ATOM 1654 C CA . LYS A 1 199 ? 58.133 35.718 16.691 1.00 23.14 198 LYS A CA 1
ATOM 1655 C C . LYS A 1 199 ? 56.620 35.858 16.875 1.00 21.20 198 LYS A C 1
ATOM 1656 O O . LYS A 1 199 ? 56.046 36.919 16.577 1.00 22.75 198 LYS A O 1
ATOM 1662 N N . ARG A 1 200 ? 55.997 34.817 17.397 1.00 22.09 199 ARG A N 1
ATOM 1663 C CA A ARG A 1 200 ? 54.543 34.734 17.578 0.50 22.46 199 ARG A CA 1
ATOM 1664 C CA B ARG A 1 200 ? 54.533 34.781 17.516 0.50 23.11 199 ARG A CA 1
ATOM 1665 C C . ARG A 1 200 ? 54.003 35.916 18.399 1.00 21.89 199 ARG A C 1
ATOM 1666 O O . ARG A 1 200 ? 54.475 36.149 19.502 1.00 21.48 199 ARG A O 1
ATOM 1681 N N . LEU A 1 201 ? 53.004 36.617 17.877 1.00 19.66 200 LEU A N 1
ATOM 1682 C CA . LEU A 1 201 ? 52.338 37.711 18.604 1.00 17.51 200 LEU A CA 1
ATOM 1683 C C . LEU A 1 201 ? 51.294 37.116 19.591 1.00 17.07 200 LEU A C 1
ATOM 1684 O O . LEU A 1 201 ? 50.324 36.492 19.179 1.00 18.01 200 LEU A O 1
ATOM 1689 N N . THR A 1 202 ? 51.541 37.290 20.882 1.00 17.64 201 THR A N 1
ATOM 1690 C CA . THR A 1 202 ? 50.717 36.751 21.959 1.00 16.53 201 THR A CA 1
ATOM 1691 C C . THR A 1 202 ? 50.336 37.794 23.017 1.00 16.37 201 THR A C 1
ATOM 1692 O O . THR A 1 202 ? 49.656 37.462 23.982 1.00 19.30 201 THR A O 1
ATOM 1696 N N . SER A 1 203 ? 50.741 39.042 22.817 1.00 16.44 202 SER A N 1
ATOM 1697 C CA . SER A 1 203 ? 50.475 40.112 23.800 1.00 17.14 202 SER A CA 1
ATOM 1698 C C . SER A 1 203 ? 49.015 40.612 23.673 1.00 16.02 202 SER A C 1
ATOM 1699 O O . SER A 1 203 ? 48.660 41.188 22.636 1.00 16.66 202 SER A O 1
ATOM 1702 N N . LYS A 1 204 ? 48.195 40.378 24.700 1.00 16.02 203 LYS A N 1
ATOM 1703 C CA . LYS A 1 204 ? 46.825 40.854 24.723 1.00 15.30 203 LYS A CA 1
ATOM 1704 C C . LYS A 1 204 ? 46.738 42.392 24.628 1.00 15.27 203 LYS A C 1
ATOM 1705 O O . LYS A 1 204 ? 45.952 42.917 23.824 1.00 15.34 203 LYS A O 1
ATOM 1711 N N . PRO A 1 205 ? 47.533 43.139 25.420 1.00 16.41 204 PRO A N 1
ATOM 1712 C CA . PRO A 1 205 ? 47.481 44.586 25.250 1.00 15.85 204 PRO A CA 1
ATOM 1713 C C . PRO A 1 205 ? 47.769 45.047 23.825 1.00 15.95 204 PRO A C 1
ATOM 1714 O O . PRO A 1 205 ? 47.055 45.904 23.283 1.00 15.82 204 PRO A O 1
ATOM 1718 N N . LEU A 1 206 ? 48.768 44.461 23.184 1.00 14.80 205 LEU A N 1
ATOM 1719 C CA . LEU A 1 206 ? 49.092 44.892 21.825 1.00 14.50 205 LEU A CA 1
ATOM 1720 C C . LEU A 1 206 ? 48.065 44.425 20.778 1.00 14.69 205 LEU A C 1
ATOM 1721 O O . LEU A 1 206 ? 47.701 45.206 19.906 1.00 14.89 205 LEU A O 1
ATOM 1726 N N . ILE A 1 207 ? 47.596 43.193 20.886 1.00 14.60 206 ILE A N 1
ATOM 1727 C CA . ILE A 1 207 ? 46.553 42.712 19.958 1.00 13.88 206 ILE A CA 1
ATOM 1728 C C . ILE A 1 207 ? 45.278 43.548 20.094 1.00 13.57 206 ILE A C 1
ATOM 1729 O O . ILE A 1 207 ? 44.694 43.973 19.087 1.00 14.75 206 ILE A O 1
ATOM 1734 N N . ASP A 1 208 ? 44.839 43.816 21.319 1.00 13.18 207 ASP A N 1
ATOM 1735 C CA . ASP A 1 208 ? 43.595 44.564 21.509 1.00 13.47 207 ASP A CA 1
ATOM 1736 C C . ASP A 1 208 ? 43.794 46.007 21.017 1.00 14.31 207 ASP A C 1
ATOM 1737 O O . ASP A 1 208 ? 42.899 46.547 20.321 1.00 14.45 207 ASP A O 1
ATOM 1742 N N . TYR A 1 209 ? 44.940 46.640 21.324 1.00 13.75 208 TYR A N 1
ATOM 1743 C CA . TYR A 1 209 ? 45.230 47.976 20.761 1.00 14.31 208 TYR A CA 1
ATOM 1744 C C . TYR A 1 209 ? 45.117 47.940 19.219 1.00 13.29 208 TYR A C 1
ATOM 1745 O O . TYR A 1 209 ? 44.477 48.813 18.576 1.00 15.46 208 TYR A O 1
ATOM 1767 N N . LEU A 1 211 ? 43.575 45.865 17.256 1.00 13.27 210 LEU A N 1
ATOM 1768 C CA . LEU A 1 211 ? 42.221 45.663 16.715 1.00 13.73 210 LEU A CA 1
ATOM 1769 C C . LEU A 1 211 ? 41.355 46.927 16.797 1.00 14.30 210 LEU A C 1
ATOM 1770 O O . LEU A 1 211 ? 40.588 47.239 15.868 1.00 14.92 210 LEU A O 1
ATOM 1775 N N . TYR A 1 212 ? 41.459 47.663 17.902 1.00 14.55 211 TYR A N 1
ATOM 1776 C CA . TYR A 1 212 ? 40.702 48.910 18.023 1.00 15.38 211 TYR A CA 1
ATOM 1777 C C . TYR A 1 212 ? 41.212 49.953 17.048 1.00 14.89 211 TYR A C 1
ATOM 1778 O O . TYR A 1 212 ? 40.438 50.685 16.449 1.00 16.90 211 TYR A O 1
ATOM 1787 N N . HIS A 1 213 ? 42.526 50.023 16.863 1.00 13.89 212 HIS A N 1
ATOM 1788 C CA . HIS A 1 213 ? 43.115 51.037 15.995 1.00 15.28 212 HIS A CA 1
ATOM 1789 C C . HIS A 1 213 ? 43.056 50.743 14.500 1.00 15.30 212 HIS A C 1
ATOM 1790 O O . HIS A 1 213 ? 42.995 51.678 13.711 1.00 17.76 212 HIS A O 1
ATOM 1797 N N . VAL A 1 214 ? 43.002 49.484 14.081 1.00 14.70 213 VAL A N 1
ATOM 1798 C CA . VAL A 1 214 ? 42.878 49.212 12.666 1.00 15.49 213 VAL A CA 1
ATOM 1799 C C . VAL A 1 214 ? 41.426 49.305 12.184 1.00 15.20 213 VAL A C 1
ATOM 1800 O O . VAL A 1 214 ? 41.199 49.405 10.984 1.00 16.41 213 VAL A O 1
ATOM 1804 N N . ALA A 1 215 ? 40.450 49.226 13.082 1.00 15.73 214 ALA A N 1
ATOM 1805 C CA . ALA A 1 215 ? 39.046 49.252 12.673 1.00 14.91 214 ALA A CA 1
ATOM 1806 C C . ALA A 1 215 ? 38.723 50.421 11.726 1.00 15.04 214 ALA A C 1
ATOM 1807 O O . ALA A 1 215 ? 38.106 50.211 10.680 1.00 16.52 214 ALA A O 1
ATOM 1809 N N . PRO A 1 216 ? 39.105 51.662 12.085 1.00 16.10 215 PRO A N 1
ATOM 1810 C CA . PRO A 1 216 ? 38.813 52.774 11.155 1.00 16.85 215 PRO A CA 1
ATOM 1811 C C . PRO A 1 216 ? 39.492 52.625 9.783 1.00 17.45 215 PRO A C 1
ATOM 1812 O O . PRO A 1 216 ? 38.937 53.053 8.770 1.00 19.55 215 PRO A O 1
ATOM 1816 N N . PHE A 1 217 ? 40.695 52.044 9.753 1.00 17.70 216 PHE A N 1
ATOM 1817 C CA . PHE A 1 217 ? 41.400 51.835 8.510 1.00 16.99 216 PHE A CA 1
ATOM 1818 C C . PHE A 1 217 ? 40.650 50.852 7.605 1.00 16.12 216 PHE A C 1
ATOM 1819 O O . PHE A 1 217 ? 40.665 50.975 6.382 1.00 19.18 216 PHE A O 1
ATOM 1827 N N . ILE A 1 218 ? 40.051 49.836 8.231 1.00 15.62 217 ILE A N 1
ATOM 1828 C CA . ILE A 1 218 ? 39.325 48.794 7.534 1.00 15.42 217 ILE A CA 1
ATOM 1829 C C . ILE A 1 218 ? 37.988 49.368 7.030 1.00 15.53 217 ILE A C 1
ATOM 1830 O O . ILE A 1 218 ? 37.627 49.144 5.854 1.00 17.36 217 ILE A O 1
ATOM 1835 N N . ILE A 1 219 ? 37.279 50.096 7.884 1.00 16.05 218 ILE A N 1
ATOM 1836 C CA . ILE A 1 219 ? 36.033 50.790 7.508 1.00 16.84 218 ILE A CA 1
ATOM 1837 C C . ILE A 1 219 ? 36.297 51.678 6.283 1.00 18.45 218 ILE A C 1
ATOM 1838 O O . ILE A 1 219 ? 35.493 51.688 5.328 1.00 19.41 218 ILE A O 1
ATOM 1843 N N . ALA A 1 220 ? 37.403 52.421 6.277 1.00 16.73 219 ALA A N 1
ATOM 1844 C CA . ALA A 1 220 ? 37.686 53.339 5.166 1.00 18.06 219 ALA A CA 1
ATOM 1845 C C . ALA A 1 220 ? 37.851 52.595 3.846 1.00 19.06 219 ALA A C 1
ATOM 1846 O O . ALA A 1 220 ? 37.517 53.153 2.799 1.00 21.71 219 ALA A O 1
ATOM 1848 N N . GLN A 1 221 ? 38.328 51.344 3.885 1.00 20.40 220 GLN A N 1
ATOM 1849 C CA . GLN A 1 221 ? 38.459 50.513 2.679 1.00 19.78 220 GLN A CA 1
ATOM 1850 C 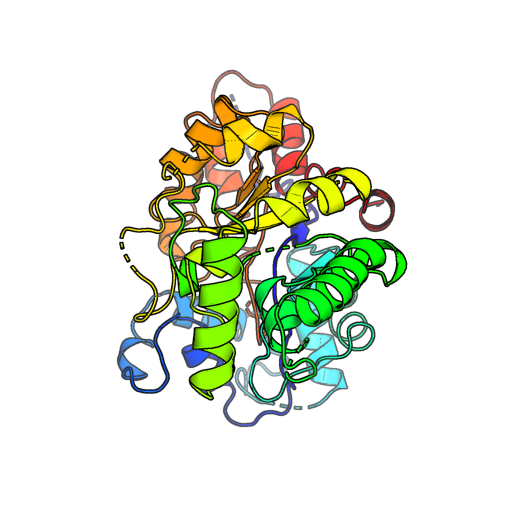C . GLN A 1 221 ? 37.194 49.709 2.350 1.00 18.17 220 GLN A C 1
ATOM 1851 O O . GLN A 1 221 ? 37.094 49.100 1.278 1.00 19.30 220 GLN A O 1
ATOM 1857 N N . ASP A 1 222 ? 36.240 49.711 3.267 1.00 17.79 221 ASP A N 1
ATOM 1858 C CA . ASP A 1 222 ? 34.962 49.031 3.140 1.00 18.83 221 ASP A CA 1
ATOM 1859 C C . ASP A 1 222 ? 35.129 47.551 2.800 1.00 18.72 221 ASP A C 1
ATOM 1860 O O . ASP A 1 222 ? 34.417 47.029 1.939 1.00 19.17 221 ASP A O 1
ATOM 1873 N N . PRO A 1 224 ? 35.466 43.484 4.741 1.00 15.19 223 PRO A N 1
ATOM 1874 C CA . PRO A 1 224 ? 35.168 42.851 6.011 1.00 15.13 223 PRO A CA 1
ATOM 1875 C C . PRO A 1 224 ? 36.360 42.483 6.871 1.00 13.97 223 PRO A C 1
ATOM 1876 O O . PRO A 1 224 ? 37.476 42.311 6.343 1.00 14.92 223 PRO A O 1
ATOM 1880 N N . LEU A 1 225 ? 36.081 42.348 8.171 1.00 12.99 224 LEU A N 1
ATOM 1881 C CA . LEU A 1 225 ? 37.063 41.847 9.146 1.00 12.91 224 LEU A CA 1
ATOM 1882 C C . LEU A 1 225 ? 36.504 40.563 9.731 1.00 13.15 224 LEU A C 1
ATOM 1883 O O . LEU A 1 225 ? 35.490 40.564 10.415 1.00 13.96 224 LEU A O 1
ATOM 1888 N N . GLN A 1 226 ? 37.219 39.481 9.458 1.00 13.45 225 GLN A N 1
ATOM 1889 C CA . GLN A 1 226 ? 36.881 38.156 9.959 1.00 12.20 225 GLN A CA 1
ATOM 1890 C C . GLN A 1 226 ? 37.593 37.912 11.284 1.00 11.73 225 GLN A C 1
ATOM 1891 O O . GLN A 1 226 ? 38.755 38.313 11.465 1.00 13.27 225 GLN A O 1
ATOM 1897 N N . PHE A 1 227 ? 36.913 37.217 12.207 1.00 12.58 226 PHE A N 1
ATOM 1898 C CA . PHE A 1 227 ? 37.513 36.706 13.448 1.00 11.79 226 PHE A CA 1
ATOM 1899 C C . PHE A 1 227 ? 37.302 35.206 13.539 1.00 13.04 226 PHE A C 1
ATOM 1900 O O . PHE A 1 227 ? 36.167 34.722 13.461 1.00 13.29 226 PHE A O 1
ATOM 1908 N N . HIS A 1 228 ? 38.362 34.461 13.838 1.00 13.35 227 HIS A N 1
ATOM 1909 C CA . HIS A 1 228 ? 38.144 33.081 14.327 1.00 13.92 227 HIS A CA 1
ATOM 1910 C C . HIS A 1 228 ? 37.353 33.129 15.613 1.00 14.38 227 HIS A C 1
ATOM 1911 O O . HIS A 1 228 ? 37.741 33.862 16.511 1.00 16.43 227 HIS A O 1
ATOM 1918 N N . VAL A 1 229 ? 36.322 32.283 15.735 1.00 13.40 228 VAL A N 1
ATOM 1919 C CA . VAL A 1 229 ? 35.534 32.170 16.959 1.00 14.08 228 VAL A CA 1
ATOM 1920 C C . VAL A 1 229 ? 35.401 30.676 17.283 1.00 15.08 228 VAL A C 1
ATOM 1921 O O . VAL A 1 229 ? 35.076 29.866 16.421 1.00 16.43 228 VAL A O 1
ATOM 1925 N N . GLY A 1 230 ? 35.607 30.306 18.549 1.00 16.04 229 GLY A N 1
ATOM 1926 C CA . GLY A 1 230 ? 35.332 28.935 18.994 1.00 18.63 229 GLY A CA 1
ATOM 1927 C C . GLY A 1 230 ? 36.409 27.927 18.594 1.00 20.99 229 GLY A C 1
ATOM 1928 O O . GLY A 1 230 ? 37.602 28.244 18.638 1.00 22.65 229 GLY A O 1
ATOM 1929 N N . TYR A 1 231 ? 35.961 26.719 18.201 1.00 21.40 230 TYR A N 1
ATOM 1930 C CA . TYR A 1 231 ? 36.766 25.540 17.780 1.00 21.82 230 TYR A CA 1
ATOM 1931 C C . TYR A 1 231 ? 38.195 25.857 17.350 1.00 22.85 230 TYR A C 1
ATOM 1932 O O . TYR A 1 231 ? 38.423 26.323 16.271 1.00 23.85 230 TYR A O 1
ATOM 1941 N N . GLY A 1 232 ? 39.147 25.554 18.233 1.00 25.21 231 GLY A N 1
ATOM 1942 C CA . GLY A 1 232 ? 40.574 25.770 17.979 1.00 26.84 231 GLY A CA 1
ATOM 1943 C C . GLY A 1 232 ? 41.415 24.584 18.415 1.00 26.05 231 GLY A C 1
ATOM 1944 O O . GLY A 1 232 ? 40.899 23.519 18.717 1.00 23.99 231 GLY A O 1
ATOM 1945 N N . ASP A 1 233 ? 42.728 24.761 18.430 1.00 29.14 232 ASP A N 1
ATOM 1946 C CA . ASP A 1 233 ? 43.632 23.708 18.895 1.00 27.24 232 ASP A CA 1
ATOM 1947 C C . ASP A 1 233 ? 43.802 23.668 20.429 1.00 27.18 232 ASP A C 1
ATOM 1948 O O . ASP A 1 233 ? 43.214 24.466 21.157 1.00 27.81 232 ASP A O 1
ATOM 1953 N N . ALA A 1 234 ? 44.593 22.717 20.927 1.00 26.45 233 ALA A N 1
ATOM 1954 C CA . ALA A 1 234 ? 44.749 22.500 22.385 1.00 26.15 233 ALA A CA 1
ATOM 1955 C C . ALA A 1 234 ? 45.421 23.681 23.083 1.00 28.05 233 ALA A C 1
ATOM 1956 O O . ALA A 1 234 ? 45.316 23.824 24.302 1.00 30.00 233 ALA A O 1
ATOM 1958 N N . ASP A 1 235 ? 46.112 24.512 22.311 1.00 29.32 234 ASP A N 1
ATOM 1959 C CA . ASP A 1 235 ? 46.686 25.761 22.862 1.00 30.46 234 ASP A CA 1
ATOM 1960 C C . ASP A 1 235 ? 45.746 26.970 22.808 1.00 31.12 234 ASP A C 1
ATOM 1961 O O . ASP A 1 235 ? 46.130 28.055 23.264 1.00 32.06 234 ASP A O 1
ATOM 1966 N N . THR A 1 236 ? 44.556 26.805 22.228 1.00 28.23 235 THR A N 1
ATOM 1967 C CA . THR A 1 236 ? 43.528 27.846 22.217 1.00 26.47 235 THR A CA 1
ATOM 1968 C C . THR A 1 236 ? 42.742 27.692 23.527 1.00 27.31 235 THR A C 1
ATOM 1969 O O . THR A 1 236 ? 42.380 26.577 23.948 1.00 29.47 235 THR A O 1
ATOM 1973 N N . ASP A 1 237 ? 42.450 28.795 24.186 1.00 24.53 236 ASP A N 1
ATOM 1974 C CA . ASP A 1 237 ? 41.592 28.734 25.354 1.00 24.14 236 ASP A CA 1
ATOM 1975 C C . ASP A 1 237 ? 40.147 28.946 24.870 1.00 24.01 236 ASP A C 1
ATOM 1976 O O . ASP A 1 237 ? 39.725 30.084 24.670 1.00 22.03 236 ASP A O 1
ATOM 1999 N N . TYR A 1 239 ? 37.487 28.700 26.293 1.00 21.46 238 TYR A N 1
ATOM 2000 C CA . TYR A 1 239 ? 36.641 29.418 27.268 1.00 20.22 238 TYR A CA 1
ATOM 2001 C C . TYR A 1 239 ? 36.548 30.899 26.966 1.00 21.09 238 TYR A C 1
ATOM 2002 O O . TYR A 1 239 ? 35.526 31.534 27.259 1.00 23.53 238 TYR A O 1
ATOM 2011 N N . LEU A 1 240 ? 37.608 31.439 26.360 1.00 19.97 239 LEU A N 1
ATOM 2012 C CA . LEU A 1 240 ? 37.693 32.854 25.989 1.00 20.56 239 LEU A CA 1
ATOM 2013 C C . LEU A 1 240 ? 37.237 33.110 24.574 1.00 21.18 239 LEU A C 1
ATOM 2014 O O . LEU A 1 240 ? 37.378 34.229 24.045 1.00 22.56 239 LEU A O 1
ATOM 2019 N N . GLY A 1 241 ? 36.735 32.078 23.913 1.00 19.28 240 GLY A N 1
ATOM 2020 C CA . GLY A 1 241 ? 36.319 32.190 22.521 1.00 21.21 240 GLY A CA 1
ATOM 2021 C C . GLY A 1 241 ? 34.837 32.450 22.340 1.00 19.72 240 GLY A C 1
ATOM 2022 O O . GLY A 1 241 ? 34.341 32.313 21.217 1.00 22.48 240 GLY A O 1
ATOM 2023 N N . ASN A 1 242 ? 34.122 32.708 23.440 1.00 19.02 241 ASN A N 1
ATOM 2024 C CA . ASN A 1 242 ? 32.687 32.994 23.398 1.00 18.40 241 ASN A CA 1
ATOM 2025 C C . ASN A 1 242 ? 32.523 34.408 22.798 1.00 18.65 241 ASN A C 1
ATOM 2026 O O . ASN A 1 242 ? 32.988 35.398 23.373 1.00 18.16 241 ASN A O 1
ATOM 2031 N N . PRO A 1 243 ? 31.835 34.531 21.652 1.00 16.20 242 PRO A N 1
ATOM 2032 C CA . PRO A 1 243 ? 31.792 35.829 21.005 1.00 15.77 242 PRO A CA 1
ATOM 2033 C C . PRO A 1 243 ? 30.961 36.894 21.732 1.00 16.35 242 PRO A C 1
ATOM 2034 O O . PRO A 1 243 ? 31.091 38.075 21.400 1.00 16.97 242 PRO A O 1
ATOM 2038 N N . LEU A 1 244 ? 30.182 36.508 22.746 1.00 16.78 243 LEU A N 1
ATOM 2039 C CA . LEU A 1 244 ? 29.551 37.506 23.618 1.00 17.77 243 LEU A CA 1
ATOM 2040 C C . LEU A 1 244 ? 30.616 38.402 24.262 1.00 18.15 243 LEU A C 1
ATOM 2041 O O . LEU A 1 244 ? 30.326 39.552 24.598 1.00 19.07 243 LEU A O 1
ATOM 2046 N N . LEU A 1 245 ? 31.840 37.890 24.397 1.00 17.54 244 LEU A N 1
ATOM 2047 C CA . LEU A 1 245 ? 32.917 38.664 24.998 1.00 18.76 244 LEU A CA 1
ATOM 2048 C C . LEU A 1 245 ? 33.359 39.834 24.098 1.00 17.76 244 LEU A C 1
ATOM 2049 O O . LEU A 1 245 ? 34.001 40.779 24.567 1.00 19.99 244 LEU A O 1
ATOM 2062 N N . ARG A 1 247 ? 31.323 41.986 22.754 1.00 18.96 246 ARG A N 1
ATOM 2063 C CA A ARG A 1 247 ? 30.249 42.985 22.672 0.50 20.35 246 ARG A CA 1
ATOM 2064 C CA B ARG A 1 247 ? 30.260 42.990 22.721 0.50 20.94 246 ARG A CA 1
ATOM 2065 C C . ARG A 1 247 ? 30.768 44.432 22.713 1.00 21.16 246 ARG A C 1
ATOM 2066 O O . ARG A 1 247 ? 30.273 45.249 21.972 1.00 20.24 246 ARG A O 1
ATOM 2081 N N . ASP A 1 248 ? 31.776 44.757 23.534 1.00 20.39 247 ASP A N 1
ATOM 2082 C CA A ASP A 1 248 ? 32.199 46.147 23.569 0.50 20.17 247 ASP A CA 1
ATOM 2083 C CA B ASP A 1 248 ? 32.351 46.163 23.582 0.50 20.67 247 ASP A CA 1
ATOM 2084 C C . ASP A 1 248 ? 32.824 46.580 22.231 1.00 19.31 247 ASP A C 1
ATOM 2085 O O . ASP A 1 248 ? 32.559 47.692 21.771 1.00 18.45 247 ASP A O 1
ATOM 2094 N N . TYR A 1 249 ? 33.587 45.698 21.599 1.00 18.31 248 TYR A N 1
ATOM 2095 C CA . TYR A 1 249 ? 34.158 45.986 20.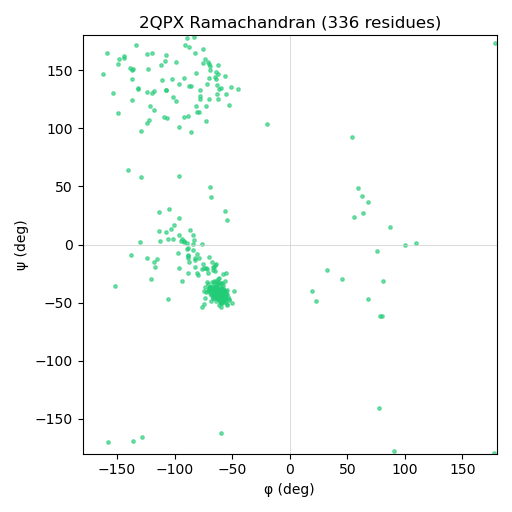300 1.00 17.37 248 TYR A CA 1
ATOM 2096 C C . TYR A 1 249 ? 33.049 46.148 19.269 1.00 16.50 248 TYR A C 1
ATOM 2097 O O . TYR A 1 249 ? 33.125 47.043 18.441 1.00 16.11 248 TYR A O 1
ATOM 2106 N N . LEU A 1 250 ? 32.051 45.268 19.307 1.00 15.55 249 LEU A N 1
ATOM 2107 C CA . LEU A 1 250 ? 30.957 45.326 18.328 1.00 16.73 249 LEU A CA 1
ATOM 2108 C C . LEU A 1 250 ? 30.164 46.642 18.503 1.00 17.52 249 LEU A C 1
ATOM 2109 O O . LEU A 1 250 ? 29.788 47.285 17.526 1.00 18.18 249 LEU A O 1
ATOM 2114 N N . LYS A 1 251 ? 29.922 47.039 19.750 1.00 18.63 250 LYS A N 1
ATOM 2115 C CA . LYS A 1 251 ? 29.225 48.292 20.048 1.00 19.76 250 LYS A CA 1
ATOM 2116 C C . LYS A 1 251 ? 30.056 49.468 19.533 1.00 19.91 250 LYS A C 1
ATOM 2117 O O . LYS A 1 251 ? 29.519 50.425 18.985 1.00 21.87 250 LYS A O 1
ATOM 2121 N N . ALA A 1 252 ? 31.380 49.365 19.657 1.00 18.23 251 ALA A N 1
ATOM 2122 C CA . ALA A 1 252 ? 32.245 50.457 19.240 1.00 18.11 251 ALA A CA 1
ATOM 2123 C C . ALA A 1 252 ? 32.276 50.687 17.735 1.00 19.48 251 ALA A C 1
ATOM 2124 O O . ALA A 1 252 ? 32.390 51.827 17.277 1.00 24.43 251 ALA A O 1
ATOM 2126 N N . PHE A 1 253 ? 32.211 49.619 16.947 1.00 17.76 252 PHE A N 1
ATOM 2127 C CA . PHE A 1 253 ? 32.498 49.733 15.533 1.00 18.07 252 PHE A CA 1
ATOM 2128 C C . PHE A 1 253 ? 31.400 49.340 14.533 1.00 18.02 252 PHE A C 1
ATOM 2129 O O . PHE A 1 253 ? 31.408 49.846 13.420 1.00 19.09 252 PHE A O 1
ATOM 2137 N N . THR A 1 254 ? 30.520 48.408 14.876 1.00 18.29 253 THR A N 1
ATOM 2138 C CA . THR A 1 254 ? 29.517 48.003 13.891 1.00 17.76 253 THR A CA 1
ATOM 2139 C C . THR A 1 254 ? 28.635 49.174 13.438 1.00 19.48 253 THR A C 1
ATOM 2140 O O . THR A 1 254 ? 28.246 49.246 12.276 1.00 21.08 253 THR A O 1
ATOM 2144 N N . LYS A 1 255 ? 28.312 50.064 14.361 1.00 22.68 254 LYS A N 1
ATOM 2145 C CA . LYS A 1 255 ? 27.458 51.222 14.039 1.00 24.85 254 LYS A CA 1
ATOM 2146 C C . LYS A 1 255 ? 28.212 52.242 13.186 1.00 24.21 254 LYS A C 1
ATOM 2147 O O . LYS A 1 255 ? 27.615 53.111 12.533 1.00 28.51 254 LYS A O 1
ATOM 2153 N N . LYS A 1 256 ? 29.538 52.187 13.230 1.00 23.08 255 LYS A N 1
ATOM 2154 C CA . LYS A 1 256 ? 30.403 53.002 12.395 1.00 22.65 255 LYS A CA 1
ATOM 2155 C C . LYS A 1 256 ? 30.643 52.409 11.016 1.00 21.13 255 LYS A C 1
ATOM 2156 O O . LYS A 1 256 ? 31.324 52.997 10.206 1.00 22.69 255 LYS A O 1
ATOM 2162 N N . GLY A 1 257 ? 30.131 51.205 10.772 1.00 19.17 256 GLY A N 1
ATOM 2163 C CA . GLY A 1 257 ? 30.210 50.631 9.465 1.00 18.67 256 GLY A CA 1
ATOM 2164 C C . GLY A 1 257 ? 31.153 49.455 9.327 1.00 18.82 256 GLY A C 1
ATOM 2165 O O . GLY A 1 257 ? 31.301 48.947 8.231 1.00 20.52 256 GLY A O 1
ATOM 2166 N N . LEU A 1 258 ? 31.806 49.018 10.405 1.00 18.94 257 LEU A N 1
ATOM 2167 C CA . LEU A 1 258 ? 32.704 47.863 10.317 1.00 16.56 257 LEU A CA 1
ATOM 2168 C C . LEU A 1 258 ? 31.894 46.601 10.107 1.00 15.93 257 LEU A C 1
ATOM 2169 O O . LEU A 1 258 ? 30.984 46.313 10.871 1.00 17.77 257 LEU A O 1
ATOM 2174 N N . LYS A 1 259 ? 32.246 45.879 9.048 1.00 16.59 258 LYS A N 1
ATOM 2175 C CA A LYS A 1 259 ? 31.601 44.608 8.737 0.50 16.68 258 LYS A CA 1
ATOM 2176 C CA B LYS A 1 259 ? 31.619 44.601 8.698 0.50 17.20 258 LYS A CA 1
ATOM 2177 C C . LYS A 1 259 ? 32.413 43.474 9.352 1.00 16.29 258 LYS A C 1
ATOM 2178 O O . LYS A 1 259 ? 33.535 43.220 8.956 1.00 18.84 258 LYS A O 1
ATOM 2189 N N . VAL A 1 260 ? 31.843 42.860 10.385 1.00 14.79 259 VAL A N 1
ATOM 2190 C CA . VAL A 1 260 ? 32.542 41.847 11.179 1.00 14.51 259 VAL A CA 1
ATOM 2191 C C . VAL A 1 260 ? 31.946 40.484 10.841 1.00 14.07 259 VAL A C 1
ATOM 2192 O O . VAL A 1 260 ? 30.714 40.325 10.777 1.00 15.32 259 VAL A O 1
ATOM 2196 N N . VAL A 1 261 ? 32.832 39.520 10.597 1.00 13.76 260 VAL A N 1
ATOM 2197 C CA . VAL A 1 261 ? 32.418 38.144 10.270 1.00 13.76 260 VAL A CA 1
ATOM 2198 C C . VAL A 1 261 ? 32.989 37.169 11.269 1.00 14.14 260 VAL A C 1
ATOM 2199 O O . VAL A 1 261 ? 34.200 37.074 11.437 1.00 14.88 260 VAL A O 1
ATOM 2203 N N . LEU A 1 262 ? 32.099 36.477 11.960 1.00 14.63 261 LEU A N 1
ATOM 2204 C CA . LEU A 1 262 ? 32.458 35.500 12.991 1.00 14.15 261 LEU A CA 1
ATOM 2205 C C . LEU A 1 262 ? 32.579 34.116 12.361 1.00 14.98 261 LEU A C 1
ATOM 2206 O O . LEU A 1 262 ? 31.563 33.541 11.935 1.00 16.53 261 LEU A O 1
ATOM 2211 N N . LEU A 1 263 ? 33.813 33.620 12.287 1.00 13.66 262 LEU A N 1
ATOM 2212 C CA . LEU A 1 263 ? 34.108 32.340 11.625 1.00 14.28 262 LEU A CA 1
ATOM 2213 C C . LEU A 1 263 ? 33.970 31.168 12.593 1.00 14.20 262 LEU A C 1
ATOM 2214 O O . LEU A 1 263 ? 34.418 31.261 13.753 1.00 15.61 262 LEU A O 1
ATOM 2219 N N . HIS A 1 264 ? 33.327 30.088 12.120 1.00 14.69 263 HIS A N 1
ATOM 2220 C CA . HIS A 1 264 ? 33.263 28.763 12.808 1.00 16.29 263 HIS A CA 1
ATOM 2221 C C . HIS A 1 264 ? 32.246 28.693 13.919 1.00 15.83 263 HIS A C 1
ATOM 2222 O O . HIS A 1 264 ? 31.295 27.883 13.870 1.00 18.49 263 HIS A O 1
ATOM 2229 N N . CYS A 1 265 ? 32.456 29.542 14.920 1.00 15.96 264 CYS A N 1
ATOM 2230 C CA . CYS A 1 265 ? 31.576 29.825 16.048 1.00 17.09 264 CYS A CA 1
ATOM 2231 C C . CYS A 1 265 ? 31.396 28.713 17.031 1.00 14.26 264 CYS A C 1
ATOM 2232 O O . CYS A 1 265 ? 31.422 28.944 18.229 1.00 17.38 264 CYS A O 1
ATOM 2235 N N . TYR A 1 266 ? 31.154 27.520 16.533 1.00 15.93 265 TYR A N 1
ATOM 2236 C CA . TYR A 1 266 ? 30.924 26.333 17.400 1.00 15.66 265 TYR A CA 1
ATOM 2237 C C . TYR A 1 266 ? 31.932 26.240 18.544 1.00 16.93 265 TYR A C 1
ATOM 2238 O O . TYR A 1 266 ? 33.151 26.338 18.290 1.00 18.02 265 TYR A O 1
ATOM 2247 N N . PRO A 1 267 ? 31.476 25.976 19.795 1.00 16.13 266 PRO A N 1
ATOM 2248 C CA . PRO A 1 267 ? 30.121 25.638 20.229 1.00 16.45 266 PRO A CA 1
ATOM 2249 C C . PRO A 1 267 ? 29.204 26.813 20.527 1.00 16.74 266 PRO A C 1
ATOM 2250 O O . PRO A 1 267 ? 28.156 26.603 21.098 1.00 17.83 266 PRO A O 1
ATOM 2254 N N . TYR A 1 268 ? 29.630 28.021 20.116 1.00 16.87 267 TYR A N 1
ATOM 2255 C CA . TYR A 1 268 ? 28.950 29.281 20.450 1.00 16.94 267 TYR A CA 1
ATOM 2256 C C . TYR A 1 268 ? 28.170 29.849 19.268 1.00 16.16 267 TYR A C 1
ATOM 2257 O O . TYR A 1 268 ? 27.978 31.056 19.133 1.00 17.40 267 TYR A O 1
ATOM 2266 N N . HIS A 1 269 ? 27.687 28.959 18.417 1.00 15.95 268 HIS A N 1
ATOM 2267 C CA . HIS A 1 269 ? 26.882 29.351 17.264 1.00 15.20 268 HIS A CA 1
ATOM 2268 C C . HIS A 1 269 ? 25.520 29.967 17.620 1.00 16.54 268 HIS A C 1
ATOM 2269 O O . HIS A 1 269 ? 25.085 30.870 16.901 1.00 17.71 268 HIS A O 1
ATOM 2276 N N . ARG A 1 270 ? 24.875 29.576 18.718 1.00 17.46 269 ARG A N 1
ATOM 2277 C CA . ARG A 1 270 ? 23.640 30.262 19.125 1.00 17.37 269 ARG A CA 1
ATOM 2278 C C . ARG A 1 270 ? 23.975 31.701 19.532 1.00 18.53 269 ARG A C 1
ATOM 2279 O O . ARG A 1 270 ? 23.234 32.623 19.292 1.00 18.12 269 ARG A O 1
ATOM 2287 N N . GLU A 1 271 ? 25.106 31.880 20.179 1.00 17.92 270 GLU A N 1
ATOM 2288 C CA . GLU A 1 271 ? 25.529 33.206 20.615 1.00 17.21 270 GLU A CA 1
ATOM 2289 C C . GLU A 1 271 ? 25.805 34.076 19.396 1.00 16.44 270 GLU A C 1
ATOM 2290 O O . GLU A 1 271 ? 25.394 35.242 19.357 1.00 16.90 270 GLU A O 1
ATOM 2296 N N . ALA A 1 272 ? 26.504 33.531 18.402 1.00 15.62 271 ALA A N 1
ATOM 2297 C CA . ALA A 1 272 ? 26.807 34.266 17.186 1.00 16.14 271 ALA A CA 1
ATOM 2298 C C . ALA A 1 272 ? 25.535 34.677 16.452 1.00 15.40 271 ALA A C 1
ATOM 2299 O O . ALA A 1 272 ? 25.430 35.797 16.025 1.00 16.01 271 ALA A O 1
ATOM 2301 N N . GLY A 1 273 ? 24.563 33.776 16.333 1.00 16.13 272 GLY A N 1
ATOM 2302 C CA . GLY A 1 273 ? 23.309 34.088 15.661 1.00 16.05 272 GLY A CA 1
ATOM 2303 C C . GLY A 1 273 ? 22.496 35.127 16.403 1.00 16.17 272 GLY A C 1
ATOM 2304 O O . GLY A 1 273 ? 21.882 36.007 15.786 1.00 16.90 272 GLY A O 1
ATOM 2305 N N . TYR A 1 274 ? 22.477 35.027 17.726 1.00 16.63 273 TYR A N 1
ATOM 2306 C CA . TYR A 1 274 ? 21.906 36.077 18.573 1.00 17.08 273 TYR A CA 1
ATOM 2307 C C . TYR A 1 274 ? 22.556 37.429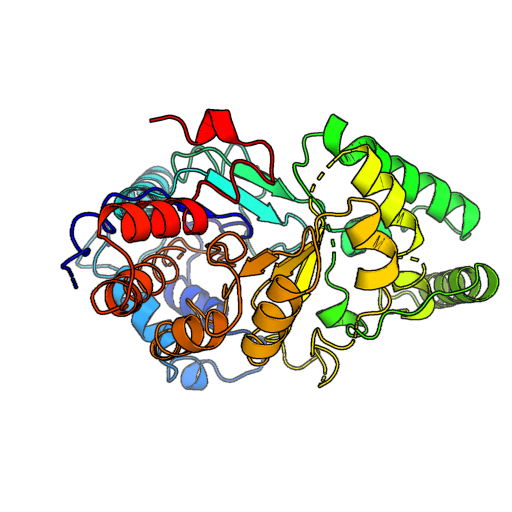 18.268 1.00 16.44 273 TYR A C 1
ATOM 2308 O O . TYR A 1 274 ? 21.852 38.428 18.024 1.00 17.93 273 TYR A O 1
ATOM 2317 N N . LEU A 1 275 ? 23.889 37.480 18.277 1.00 15.71 274 LEU A N 1
ATOM 2318 C CA . LEU A 1 275 ? 24.580 38.728 17.993 1.00 16.83 274 LEU A CA 1
ATOM 2319 C C . LEU A 1 275 ? 24.215 39.301 16.608 1.00 16.65 274 LEU A C 1
ATOM 2320 O O . LEU A 1 275 ? 24.000 40.496 16.468 1.00 16.78 274 LEU A O 1
ATOM 2325 N N . ALA A 1 276 ? 24.037 38.425 15.622 1.00 15.85 275 ALA A N 1
ATOM 2326 C CA . ALA A 1 276 ? 23.660 38.835 14.285 1.00 15.39 275 ALA A CA 1
ATOM 2327 C C . ALA A 1 276 ? 22.274 39.489 14.286 1.00 15.68 275 ALA A C 1
ATOM 2328 O O . ALA A 1 276 ? 22.007 40.349 13.486 1.00 17.14 275 ALA A O 1
ATOM 2330 N N . SER A 1 277 ? 21.407 39.059 15.186 1.00 15.04 276 SER A N 1
ATOM 2331 C CA . SER A 1 277 ? 20.051 39.572 15.304 1.00 16.03 276 SER A CA 1
ATOM 2332 C C . SER A 1 277 ? 19.945 40.941 15.954 1.00 16.64 276 SER A C 1
ATOM 2333 O O . SER A 1 277 ? 18.904 41.580 15.823 1.00 17.54 276 SER A O 1
ATOM 2336 N N . VAL A 1 278 ? 20.996 41.389 16.650 1.00 15.68 277 VAL A N 1
ATOM 2337 C CA . VAL A 1 278 ? 20.940 42.676 17.382 1.00 15.70 277 VAL A CA 1
ATOM 2338 C C . VAL A 1 278 ? 22.034 43.675 17.006 1.00 17.25 277 VAL A C 1
ATOM 2339 O O . VAL A 1 278 ? 21.941 44.823 17.398 1.00 18.81 277 VAL A O 1
ATOM 2343 N N . PHE A 1 279 ? 23.066 43.273 16.264 1.00 15.31 278 PHE A N 1
ATOM 2344 C CA . PHE A 1 279 ? 24.069 44.202 15.761 1.00 15.24 278 PHE A CA 1
ATOM 2345 C C . PHE A 1 279 ? 23.992 44.365 14.257 1.00 17.04 278 PHE A C 1
ATOM 2346 O O . PHE A 1 279 ? 23.849 43.378 13.555 1.00 16.59 278 PHE A O 1
ATOM 2354 N N . PRO A 1 280 ? 24.189 45.576 13.768 1.00 15.63 279 PRO A N 1
ATOM 2355 C CA . PRO A 1 280 ? 24.319 45.774 12.324 1.00 16.73 279 PRO A CA 1
ATOM 2356 C C . PRO A 1 280 ? 25.625 45.190 11.864 1.00 16.05 279 PRO A C 1
ATOM 2357 O O . PRO A 1 280 ? 26.538 45.059 12.663 1.00 16.76 279 PRO A O 1
ATOM 2361 N N . ASN A 1 281 ? 25.698 44.818 10.601 1.00 16.56 280 ASN A N 1
ATOM 2362 C CA . ASN A 1 281 ? 26.973 44.537 9.929 1.00 16.30 280 ASN A CA 1
ATOM 2363 C C . ASN A 1 281 ? 27.706 43.340 10.545 1.00 14.07 280 ASN A C 1
ATOM 2364 O O . ASN A 1 281 ? 28.928 43.267 10.499 1.00 17.99 280 ASN A O 1
ATOM 2369 N N . LEU A 1 282 ? 26.951 42.412 11.134 1.00 15.10 281 LEU A N 1
ATOM 2370 C CA A LEU A 1 282 ? 27.559 41.270 11.837 0.50 14.33 281 LEU A CA 1
ATOM 2371 C CA B LEU A 1 282 ? 27.544 41.282 11.853 0.50 14.49 281 LEU A CA 1
ATOM 2372 C C . LEU A 1 282 ? 27.085 39.978 11.190 1.00 14.37 281 LEU A C 1
ATOM 2373 O O . LEU A 1 282 ? 25.895 39.659 11.185 1.00 15.25 281 LEU A O 1
ATOM 2382 N N . TYR A 1 283 ? 28.043 39.253 10.645 1.00 13.16 282 TYR A N 1
ATOM 2383 C CA . TYR A 1 283 ? 27.826 38.028 9.875 1.00 12.66 282 TYR A CA 1
ATOM 2384 C C . TYR A 1 283 ? 28.537 36.875 10.548 1.00 13.37 282 TYR A C 1
ATOM 2385 O O . TYR A 1 283 ? 29.396 37.094 11.399 1.00 15.00 282 TYR A O 1
ATOM 2394 N N . PHE A 1 284 ? 28.196 35.657 10.160 1.00 13.06 283 PHE A N 1
ATOM 2395 C CA . PHE A 1 284 ? 28.851 34.490 10.747 1.00 14.42 283 PHE A CA 1
ATOM 2396 C C . PHE A 1 284 ? 28.725 33.280 9.849 1.00 15.59 283 PHE A C 1
ATOM 2397 O O . PHE A 1 284 ? 27.902 33.253 8.940 1.00 15.06 283 PHE A O 1
ATOM 2405 N N . ASP A 1 285 ? 29.545 32.280 10.148 1.00 15.99 284 ASP A N 1
ATOM 2406 C CA . ASP A 1 285 ? 29.478 30.978 9.489 1.00 15.89 284 ASP A CA 1
ATOM 2407 C C . ASP A 1 285 ? 29.641 29.850 10.486 1.00 15.01 284 ASP A C 1
ATOM 2408 O O . ASP A 1 285 ? 29.960 30.095 11.653 1.00 15.64 284 ASP A O 1
ATOM 2413 N N A ILE A 1 286 ? 29.443 28.594 10.023 0.70 13.74 285 ILE A N 1
ATOM 2414 N N B ILE A 1 286 ? 29.260 28.657 10.043 0.30 17.90 285 ILE A N 1
ATOM 2415 C CA A ILE A 1 286 ? 29.711 27.383 10.840 0.70 14.69 285 ILE A CA 1
ATOM 2416 C CA B ILE A 1 286 ? 29.528 27.430 10.759 0.30 20.22 285 ILE A CA 1
ATOM 2417 C C A ILE A 1 286 ? 30.747 26.486 10.156 0.70 12.02 285 ILE A C 1
ATOM 2418 C C B ILE A 1 286 ? 30.326 26.619 9.763 0.30 21.07 285 ILE A C 1
ATOM 2419 O O A ILE A 1 286 ? 30.740 25.278 10.219 0.70 14.02 285 ILE A O 1
ATOM 2420 O O B ILE A 1 286 ? 29.792 25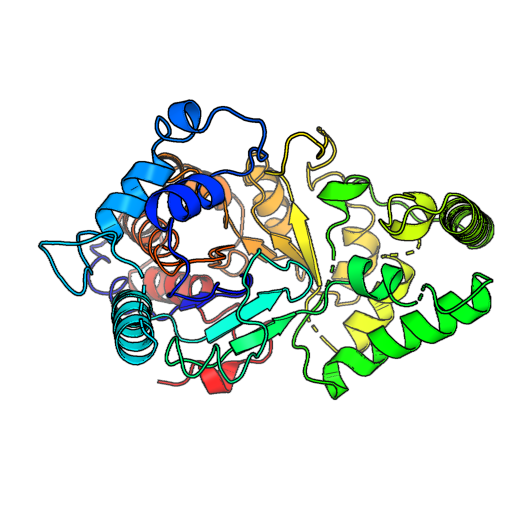.889 8.942 0.30 21.73 285 ILE A O 1
ATOM 2429 N N A SER A 1 287 ? 31.686 27.152 9.492 0.70 14.43 286 SER A N 1
ATOM 2430 N N B SER A 1 287 ? 31.625 26.882 9.768 0.30 23.26 286 SER A N 1
ATOM 2431 C CA A SER A 1 287 ? 32.855 26.523 8.890 0.70 16.47 286 SER A CA 1
ATOM 2432 C CA B SER A 1 287 ? 32.573 26.195 8.908 0.30 23.90 286 SER A CA 1
ATOM 2433 C C A SER A 1 287 ? 33.682 25.771 9.975 0.70 15.74 286 SER A C 1
ATOM 2434 C C B SER A 1 287 ? 33.218 25.155 9.806 0.30 23.48 286 SER A C 1
ATOM 2435 O O A SER A 1 287 ? 33.561 26.043 11.175 0.70 14.53 286 SER A O 1
ATOM 2436 O O B SER A 1 287 ? 32.542 24.640 10.675 0.30 25.09 286 SER A O 1
ATOM 2441 N N . LEU A 1 288 ? 34.467 24.774 9.549 1.00 20.47 287 LEU A N 1
ATOM 2442 C CA . LEU A 1 288 ? 35.272 23.928 10.450 1.00 21.35 287 LEU A CA 1
ATOM 2443 C C . LEU A 1 288 ? 34.457 22.895 11.233 1.00 21.45 287 LEU A C 1
ATOM 2444 O O . LEU A 1 288 ? 34.809 21.711 11.255 1.00 20.53 287 LEU A O 1
ATOM 2449 N N . LEU A 1 289 ? 33.383 23.323 11.879 1.00 19.38 288 LEU A N 1
ATOM 2450 C CA . LEU A 1 289 ? 32.373 22.394 12.338 1.00 19.84 288 LEU A CA 1
ATOM 2451 C C . LEU A 1 289 ? 31.769 21.613 11.144 1.00 21.54 288 LEU A C 1
ATOM 2452 O O . LEU A 1 289 ? 31.658 20.383 11.228 1.00 20.78 288 LEU A O 1
ATOM 2457 N N A ASP A 1 290 ? 31.473 22.317 10.030 0.70 19.31 289 ASP A N 1
ATOM 2458 N N B ASP A 1 290 ? 31.338 22.255 10.057 0.30 21.87 289 ASP A N 1
ATOM 2459 C CA A ASP A 1 290 ? 30.652 21.722 9.039 0.70 18.68 289 ASP A CA 1
ATOM 2460 C CA B ASP A 1 290 ? 30.534 21.489 9.103 0.30 22.23 289 ASP A CA 1
ATOM 2461 C C A ASP A 1 290 ? 31.334 20.507 8.395 0.70 20.94 289 ASP A C 1
ATOM 2462 C C B ASP A 1 290 ? 31.337 20.488 8.251 0.30 22.34 289 ASP A C 1
ATOM 2463 O O A ASP A 1 290 ? 30.647 19.540 8.075 0.70 20.56 289 ASP A O 1
ATOM 2464 O O B ASP A 1 290 ? 30.729 19.664 7.579 0.30 22.44 289 ASP A O 1
ATOM 2473 N N . ASN A 1 291 ? 32.677 20.563 8.253 1.00 19.77 290 ASN A N 1
ATOM 2474 C CA . ASN A 1 291 ? 33.509 19.454 7.705 1.00 21.03 290 ASN A CA 1
ATOM 2475 C C . ASN A 1 291 ? 34.156 18.577 8.776 1.00 22.07 290 ASN A C 1
ATOM 2476 O O . ASN A 1 291 ? 34.208 17.362 8.622 1.00 22.91 290 ASN A O 1
ATOM 2481 N N . LEU A 1 292 ? 34.668 19.163 9.844 1.00 20.00 291 LEU A N 1
ATOM 2482 C CA . LEU A 1 292 ? 35.408 18.338 10.840 1.00 21.50 291 LEU A CA 1
ATOM 2483 C C . LEU A 1 292 ? 34.514 17.755 11.910 1.00 18.75 291 LEU A C 1
ATOM 2484 O O . LEU A 1 292 ? 34.930 16.871 12.687 1.00 21.01 291 LEU A O 1
ATOM 2489 N N . GLY A 1 293 ? 33.269 18.205 11.933 1.00 19.32 292 GLY A N 1
ATOM 2490 C CA . GLY A 1 293 ? 32.223 17.633 12.826 1.00 20.26 292 GLY A CA 1
ATOM 2491 C C . GLY A 1 293 ? 31.007 17.320 11.990 1.00 20.64 292 GLY A C 1
ATOM 2492 O O . GLY A 1 293 ? 29.867 17.819 12.252 1.00 21.32 292 GLY A O 1
ATOM 2493 N N . PRO A 1 294 ? 31.203 16.479 10.976 1.00 19.49 293 PRO A N 1
ATOM 2494 C CA . PRO A 1 294 ? 30.189 16.359 9.930 1.00 20.97 293 PRO A CA 1
ATOM 2495 C C . PRO A 1 294 ? 28.826 15.848 10.399 1.00 20.44 293 PRO A C 1
ATOM 2496 O O . PRO A 1 294 ? 27.786 16.275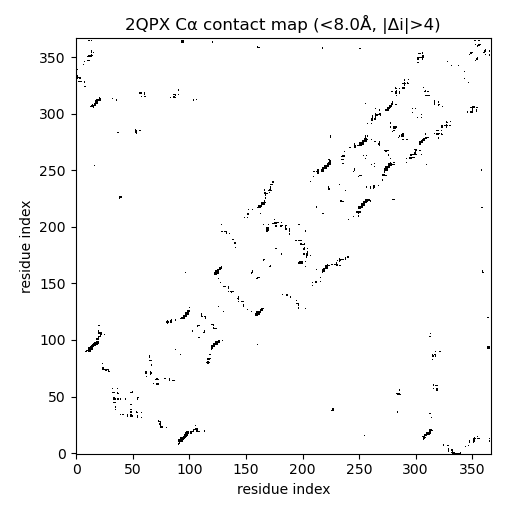 9.843 1.00 21.04 293 PRO A O 1
ATOM 2500 N N . SER A 1 295 ? 28.764 14.986 11.415 1.00 20.55 294 SER A N 1
ATOM 2501 C CA . SER A 1 295 ? 27.423 14.577 11.937 1.00 20.90 294 SER A CA 1
ATOM 2502 C C . SER A 1 295 ? 26.648 15.710 12.640 1.00 21.38 294 SER A C 1
ATOM 2503 O O . SER A 1 295 ? 25.437 15.594 12.910 1.00 22.49 294 SER A O 1
ATOM 2506 N N . GLY A 1 296 ? 27.336 16.805 12.977 1.00 19.77 295 GLY A N 1
ATOM 2507 C CA . GLY A 1 296 ? 26.689 17.922 13.672 1.00 20.55 295 GLY A CA 1
ATOM 2508 C C . GLY A 1 296 ? 26.232 19.060 12.783 1.00 20.94 295 GLY A C 1
ATOM 2509 O O . GLY A 1 296 ? 25.556 19.954 13.250 1.00 20.79 295 GLY A O 1
ATOM 2510 N N . ALA A 1 297 ? 26.577 19.032 11.499 1.00 21.52 296 ALA A N 1
ATOM 2511 C CA . ALA A 1 297 ? 26.319 20.166 10.612 1.00 19.39 296 ALA A CA 1
ATOM 2512 C C . ALA A 1 297 ? 24.814 20.557 10.560 1.00 18.67 296 ALA A C 1
ATOM 2513 O O . ALA A 1 297 ? 24.490 21.725 10.625 1.00 18.58 296 ALA A O 1
ATOM 2515 N N . SER A 1 298 ? 23.900 19.601 10.435 1.00 20.14 297 SER A N 1
ATOM 2516 C CA A SER A 1 298 ? 22.462 19.912 10.375 0.50 21.02 297 SER A CA 1
ATOM 2517 C CA B SER A 1 298 ? 22.465 19.942 10.366 0.50 20.29 297 SER A CA 1
ATOM 2518 C C . SER A 1 298 ? 21.876 20.506 11.675 1.00 20.41 297 SER A C 1
ATOM 2519 O O . SER A 1 298 ? 21.198 21.551 11.658 1.00 18.25 297 SER A O 1
ATOM 2524 N N . ARG A 1 299 ? 22.140 19.864 12.804 1.00 19.87 298 ARG A N 1
ATOM 2525 C CA . ARG A 1 299 ? 21.637 20.395 14.081 1.00 17.77 298 ARG A CA 1
ATOM 2526 C C . ARG A 1 299 ? 22.306 21.701 14.453 1.00 15.33 298 ARG A C 1
ATOM 2527 O O . ARG A 1 299 ? 21.642 22.624 14.938 1.00 15.74 298 ARG A O 1
ATOM 2535 N N . VAL A 1 300 ? 23.605 21.824 14.172 1.00 16.62 299 VAL A N 1
ATOM 2536 C CA . VAL A 1 300 ? 24.316 23.095 14.379 1.00 17.07 299 VAL A CA 1
ATOM 2537 C C . VAL A 1 300 ? 23.788 24.206 13.493 1.00 14.56 299 VAL A C 1
ATOM 2538 O O . VAL A 1 300 ? 23.548 25.322 13.973 1.00 16.70 299 VAL A O 1
ATOM 2542 N N . PHE A 1 301 ? 23.509 23.919 12.216 1.00 15.75 300 PHE A N 1
ATOM 2543 C CA . PHE A 1 301 ? 22.893 24.910 11.371 1.00 16.05 300 PHE A CA 1
ATOM 2544 C C . PHE A 1 301 ? 21.557 25.357 11.955 1.00 14.57 300 PHE A C 1
ATOM 2545 O O . PHE A 1 301 ? 21.255 26.562 12.058 1.00 16.16 300 PHE A O 1
ATOM 2553 N N . ASN A 1 302 ? 20.720 24.384 12.324 1.00 15.57 301 ASN A N 1
ATOM 2554 C CA . ASN A 1 302 ? 19.418 24.720 12.837 1.00 17.56 301 ASN A CA 1
ATOM 2555 C C . ASN A 1 302 ? 19.516 25.593 14.084 1.00 15.45 301 ASN A C 1
ATOM 2556 O O . ASN A 1 302 ? 18.782 26.565 14.237 1.00 16.71 301 ASN A O 1
ATOM 2561 N N . GLU A 1 303 ? 20.393 25.218 14.991 1.00 16.05 302 GLU A N 1
ATOM 2562 C CA . GLU A 1 303 ? 20.573 25.968 16.236 1.00 16.88 302 GLU A CA 1
ATOM 2563 C C . GLU A 1 303 ? 21.071 27.396 15.946 1.00 17.74 302 GLU A C 1
ATOM 2564 O O . GLU A 1 303 ? 20.590 28.362 16.539 1.00 18.61 302 GLU A O 1
ATOM 2570 N N . ALA A 1 304 ? 21.989 27.487 14.988 1.00 16.46 303 ALA A N 1
ATOM 2571 C CA . ALA A 1 304 ? 22.614 28.745 14.573 1.00 16.32 303 ALA A CA 1
ATOM 2572 C C . ALA A 1 304 ? 21.621 29.784 14.059 1.00 18.70 303 ALA A C 1
ATOM 2573 O O . ALA A 1 304 ? 21.841 30.977 14.229 1.00 18.45 303 ALA A O 1
ATOM 2575 N N . VAL A 1 305 ? 20.551 29.334 13.415 1.00 18.32 304 VAL A N 1
ATOM 2576 C CA . VAL A 1 305 ? 19.573 30.245 12.812 1.00 17.73 304 VAL A CA 1
ATOM 2577 C C . VAL A 1 305 ? 18.271 30.413 13.595 1.00 17.71 304 VAL A C 1
ATOM 2578 O O . VAL A 1 305 ? 17.296 30.971 13.090 1.00 20.31 304 VAL A O 1
ATOM 2582 N N . GLU A 1 306 ? 18.226 29.962 14.841 1.00 17.46 305 GLU A N 1
ATOM 2583 C CA . GLU A 1 306 ? 17.020 30.151 15.662 1.00 18.15 305 GLU A CA 1
ATOM 2584 C C . GLU A 1 306 ? 16.621 31.620 15.788 1.00 20.42 305 GLU A C 1
ATOM 2585 O O . GLU A 1 306 ? 15.427 31.948 15.720 1.00 19.28 305 GLU A O 1
ATOM 2591 N N . LEU A 1 307 ? 17.598 32.513 15.946 1.00 17.28 306 LEU A N 1
ATOM 2592 C CA . LEU A 1 307 ? 17.350 33.944 16.046 1.00 16.30 306 LEU A CA 1
ATOM 2593 C C . LEU A 1 307 ? 17.963 34.770 14.940 1.00 17.07 306 LEU A C 1
ATOM 2594 O O . LEU A 1 307 ? 17.577 35.884 14.747 1.00 18.51 306 LEU A O 1
ATOM 2599 N N . ALA A 1 308 ? 18.955 34.262 14.226 1.00 17.57 307 ALA A N 1
ATOM 2600 C CA . ALA A 1 308 ? 19.640 35.085 13.241 1.00 16.18 307 ALA A CA 1
ATOM 2601 C C . ALA A 1 308 ? 18.756 35.404 12.053 1.00 15.50 307 ALA A C 1
ATOM 2602 O O . ALA A 1 308 ? 17.958 34.566 11.616 1.00 17.53 307 ALA A O 1
ATOM 2604 N N . PRO A 1 309 ? 19.028 36.530 11.392 1.00 14.24 308 PRO A N 1
ATOM 2605 C CA . PRO A 1 309 ? 18.479 36.692 10.047 1.00 15.30 308 PRO A CA 1
ATOM 2606 C C . PRO A 1 309 ? 19.187 35.730 9.086 1.00 14.54 308 PRO A C 1
ATOM 2607 O O . PRO A 1 309 ? 20.396 35.556 9.162 1.00 16.78 308 PRO A O 1
ATOM 2611 N N . TYR A 1 310 ? 18.436 35.189 8.139 1.00 15.31 309 TYR A N 1
ATOM 2612 C CA . TYR A 1 310 ? 19.012 34.276 7.174 1.00 14.43 309 TYR A CA 1
ATOM 2613 C C . TYR A 1 310 ? 20.008 34.990 6.257 1.00 15.15 309 TYR A C 1
ATOM 2614 O O . TYR A 1 310 ? 20.876 34.344 5.670 1.00 17.97 309 TYR A O 1
ATOM 2623 N N . THR A 1 311 ? 19.909 36.327 6.195 1.00 14.28 310 THR A N 1
ATOM 2624 C CA . THR A 1 311 ? 20.805 37.155 5.424 1.00 15.65 310 THR A CA 1
ATOM 2625 C C . THR A 1 311 ? 22.121 37.519 6.145 1.00 15.93 310 THR A C 1
ATOM 2626 O O . THR A 1 311 ? 22.911 38.306 5.629 1.00 16.40 310 THR A O 1
ATOM 2630 N N . ARG A 1 312 ? 22.367 36.897 7.310 1.00 15.19 311 ARG A N 1
ATOM 2631 C CA . ARG A 1 312 ? 23.613 37.124 8.055 1.00 15.28 311 ARG A CA 1
ATOM 2632 C C . ARG A 1 312 ? 24.512 35.906 8.186 1.00 15.42 311 ARG A C 1
ATOM 2633 O O . ARG A 1 312 ? 25.661 36.044 8.623 1.00 14.88 311 ARG A O 1
ATOM 2641 N N . ILE A 1 313 ? 23.986 34.723 7.845 1.00 16.58 312 ILE A N 1
ATOM 2642 C CA . ILE A 1 313 ? 24.750 33.470 7.924 1.00 15.88 312 ILE A CA 1
ATOM 2643 C C . ILE A 1 313 ? 25.337 33.171 6.531 1.00 16.43 312 ILE A C 1
ATOM 2644 O O . ILE A 1 313 ? 24.684 33.370 5.514 1.00 17.38 312 ILE A O 1
ATOM 2649 N N . LEU A 1 314 ? 26.595 32.733 6.504 1.00 14.71 313 LEU A N 1
ATOM 2650 C CA . LEU A 1 314 ? 27.360 32.541 5.253 1.00 15.08 313 LEU A CA 1
ATOM 2651 C C . LEU A 1 314 ? 27.854 31.100 5.160 1.00 14.59 313 LEU A C 1
ATOM 2652 O O . LEU A 1 314 ? 28.110 30.454 6.165 1.00 16.08 313 LEU A O 1
ATOM 2657 N N . PHE A 1 315 ? 28.018 30.610 3.934 1.00 16.20 314 PHE A N 1
ATOM 2658 C CA . PHE A 1 315 ? 28.817 29.408 3.699 1.00 14.91 314 PHE A CA 1
ATOM 2659 C C . PHE A 1 315 ? 30.325 29.730 3.737 1.00 14.90 314 PHE A C 1
ATOM 2660 O O . PHE A 1 315 ? 30.799 30.660 3.087 1.00 15.25 314 PHE A O 1
ATOM 2668 N N . ALA A 1 316 ? 31.066 28.899 4.478 1.00 13.98 315 ALA A N 1
ATOM 2669 C CA . ALA A 1 316 ? 32.499 28.759 4.317 1.00 13.52 315 ALA A CA 1
ATOM 2670 C C . ALA A 1 316 ? 32.872 27.339 4.669 1.00 14.31 315 ALA A C 1
ATOM 2671 O O . ALA A 1 316 ? 32.158 26.669 5.398 1.00 14.52 315 ALA A O 1
ATOM 2673 N N . SER A 1 317 ? 33.998 26.877 4.125 1.00 15.08 316 SER A N 1
ATOM 2674 C CA . SER A 1 317 ? 34.562 25.568 4.476 1.00 15.38 316 SER A CA 1
ATOM 2675 C C . SER A 1 317 ? 35.608 25.598 5.585 1.00 14.96 316 SER A C 1
ATOM 2676 O O . SER A 1 317 ? 35.750 24.642 6.350 1.00 16.41 316 SER A O 1
ATOM 2679 N N . ASP A 1 318 ? 36.361 26.689 5.679 1.00 14.81 317 ASP A N 1
ATOM 2680 C CA . ASP A 1 318 ? 37.588 26.704 6.475 1.00 12.76 317 ASP A CA 1
ATOM 2681 C C . ASP A 1 318 ? 38.571 25.601 6.048 1.00 14.65 317 ASP A C 1
ATOM 2682 O O . ASP A 1 318 ? 39.448 25.202 6.835 1.00 17.35 317 ASP A O 1
ATOM 2687 N N . ALA A 1 319 ? 38.449 25.139 4.805 1.00 13.16 318 ALA A N 1
ATOM 2688 C CA . ALA A 1 319 ? 39.217 24.004 4.363 1.00 13.94 318 ALA A CA 1
ATOM 2689 C C . ALA A 1 319 ? 40.643 24.403 3.963 1.00 14.20 318 ALA A C 1
ATOM 2690 O O . ALA A 1 319 ? 40.877 25.505 3.450 1.00 14.39 318 ALA A O 1
ATOM 2692 N N . SER A 1 320 ? 41.587 23.483 4.189 1.00 14.05 319 SER A N 1
ATOM 2693 C CA . SER A 1 320 ? 42.943 23.590 3.674 1.00 13.97 319 SER A CA 1
ATOM 2694 C C . SER A 1 320 ? 43.338 22.282 3.074 1.00 14.46 319 SER A C 1
ATOM 2695 O O . SER A 1 320 ? 42.665 21.260 3.245 1.00 15.64 319 SER A O 1
ATOM 2698 N N . THR A 1 321 ? 44.499 22.333 2.427 1.00 14.73 320 THR A N 1
ATOM 2699 C CA . THR A 1 321 ? 45.343 21.174 2.132 1.00 13.53 320 THR A CA 1
ATOM 2700 C C . THR A 1 321 ? 44.877 20.328 0.942 1.00 14.39 320 THR A C 1
ATOM 2701 O O . THR A 1 321 ? 45.597 20.207 -0.040 1.00 15.63 320 THR A O 1
ATOM 2705 N N . TYR A 1 322 ? 43.683 19.759 1.027 1.00 14.54 321 TYR A N 1
ATOM 2706 C CA . TYR A 1 322 ? 43.149 18.885 0.022 1.00 13.95 321 TYR A CA 1
ATOM 2707 C C . TYR A 1 322 ? 41.709 19.163 -0.307 1.00 15.50 321 TYR A C 1
ATOM 2708 O O . TYR A 1 322 ? 40.938 19.584 0.546 1.00 16.65 321 TYR A O 1
ATOM 2717 N N . PRO A 1 323 ? 41.299 18.867 -1.551 1.00 14.68 322 PRO A N 1
ATOM 2718 C CA . PRO A 1 323 ? 39.931 19.182 -1.965 1.00 14.71 322 PRO A CA 1
ATOM 2719 C C . PRO A 1 323 ? 38.850 18.420 -1.234 1.00 15.10 322 PRO A C 1
ATOM 2720 O O . PRO A 1 323 ? 37.721 18.902 -1.161 1.00 15.06 322 PRO A O 1
ATOM 2724 N N . GLU A 1 324 ? 39.182 17.262 -0.673 1.00 15.43 323 GLU A N 1
ATOM 2725 C CA . GLU A 1 324 ? 38.188 16.534 0.143 1.00 16.63 323 GLU A CA 1
ATOM 2726 C C . GLU A 1 324 ? 37.640 17.366 1.294 1.00 17.15 323 GLU A C 1
ATOM 2727 O O . GLU A 1 324 ? 36.474 17.204 1.665 1.00 16.74 323 GLU A O 1
ATOM 2741 N N . TYR A 1 326 ? 37.343 20.645 1.394 1.00 14.09 325 TYR A N 1
ATOM 2742 C CA . TYR A 1 326 ? 36.398 21.558 0.798 1.00 13.64 325 TYR A CA 1
ATOM 2743 C C . TYR A 1 326 ? 35.070 20.856 0.445 1.00 14.55 325 TYR A C 1
ATOM 2744 O O . TYR A 1 326 ? 33.954 21.364 0.744 1.00 15.37 325 TYR A O 1
ATOM 2753 N N . GLY A 1 327 ? 35.184 19.715 -0.229 1.00 15.53 326 GLY A N 1
ATOM 2754 C CA . GLY A 1 327 ? 34.001 18.961 -0.638 1.00 16.30 326 GLY A CA 1
ATOM 2755 C C . GLY A 1 327 ? 33.122 18.536 0.519 1.00 16.05 326 GLY A C 1
ATOM 2756 O O . GLY A 1 327 ? 31.885 18.612 0.417 1.00 16.68 326 GLY A O 1
ATOM 2757 N N . LEU A 1 328 ? 33.738 18.040 1.587 1.00 16.10 327 LEU A N 1
ATOM 2758 C CA . LEU A 1 328 ? 32.937 17.572 2.732 1.00 15.50 327 LEU A CA 1
ATOM 2759 C C . LEU A 1 328 ? 32.145 18.709 3.382 1.00 15.28 327 LEU A C 1
ATOM 2760 O O . LEU A 1 328 ? 30.974 18.561 3.717 1.00 15.33 327 LEU A O 1
ATOM 2765 N N . ALA A 1 329 ? 32.770 19.882 3.476 1.00 15.38 328 ALA A N 1
ATOM 2766 C CA . ALA A 1 329 ? 32.100 21.059 4.001 1.00 15.59 328 ALA A CA 1
ATOM 2767 C C . ALA A 1 329 ? 30.903 21.381 3.156 1.00 14.29 328 ALA A C 1
ATOM 2768 O O . ALA A 1 329 ? 29.808 21.641 3.667 1.00 14.95 328 ALA A O 1
ATOM 2770 N N . ALA A 1 330 ? 31.121 21.419 1.847 1.00 14.71 329 ALA A N 1
ATOM 2771 C CA . ALA A 1 330 ? 30.022 21.708 0.908 1.00 14.73 329 ALA A CA 1
ATOM 2772 C C . ALA A 1 330 ? 28.871 20.694 1.000 1.00 14.54 329 ALA A C 1
ATOM 2773 O O . ALA A 1 330 ? 27.678 21.063 1.040 1.00 16.24 329 ALA A O 1
ATOM 2775 N N . ARG A 1 331 ? 29.223 19.430 1.046 1.00 15.20 330 ARG A N 1
ATOM 2776 C CA A ARG A 1 331 ? 28.205 18.386 1.097 0.50 17.55 330 ARG A CA 1
ATOM 2777 C CA B ARG A 1 331 ? 28.255 18.323 1.134 0.50 16.43 330 ARG A CA 1
ATOM 2778 C C . ARG A 1 331 ? 27.391 18.478 2.378 1.00 16.60 330 ARG A C 1
ATOM 2779 O O . ARG A 1 331 ? 26.148 18.432 2.326 1.00 17.23 330 ARG A O 1
ATOM 2794 N N . GLN A 1 332 ? 28.068 18.639 3.512 1.00 15.30 331 GLN A N 1
ATOM 2795 C CA . GLN A 1 332 ? 27.336 18.652 4.782 1.00 16.18 331 GLN A CA 1
ATOM 2796 C C . GLN A 1 332 ? 26.506 19.922 4.923 1.00 14.93 331 GLN A C 1
ATOM 2797 O O . GLN A 1 332 ? 25.396 19.900 5.469 1.00 15.77 331 GLN A O 1
ATOM 2803 N N . PHE A 1 333 ? 27.033 21.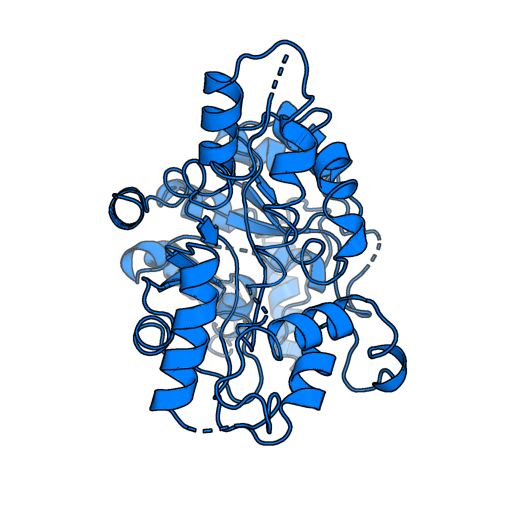049 4.476 1.00 15.36 332 PHE A N 1
ATOM 2804 C CA . PHE A 1 333 ? 26.298 22.301 4.532 1.00 15.53 332 PHE A CA 1
ATOM 2805 C C . PHE A 1 333 ? 25.073 22.282 3.597 1.00 16.50 332 PHE A C 1
ATOM 2806 O O . PHE A 1 333 ? 23.978 22.674 3.989 1.00 16.63 332 PHE A O 1
ATOM 2814 N N . LYS A 1 334 ? 25.255 21.813 2.368 1.00 16.35 333 LYS A N 1
ATOM 2815 C CA . LYS A 1 334 ? 24.136 21.742 1.436 1.00 17.61 333 LYS A CA 1
ATOM 2816 C C . LYS A 1 334 ? 23.059 20.786 1.965 1.00 16.77 333 LYS A C 1
ATOM 2817 O O . LYS A 1 334 ? 21.855 21.095 1.890 1.00 18.59 333 LYS A O 1
ATOM 2823 N N . GLN A 1 335 ? 23.453 19.653 2.559 1.00 16.85 334 GLN A N 1
ATOM 2824 C CA A GLN A 1 335 ? 22.485 18.749 3.206 0.80 17.10 334 GLN A CA 1
ATOM 2825 C CA B GLN A 1 335 ? 22.471 18.760 3.189 0.20 17.19 334 GLN A CA 1
ATOM 2826 C C . GLN A 1 335 ? 21.728 19.451 4.335 1.00 17.62 334 GLN A C 1
ATOM 2827 O O . GLN A 1 335 ? 20.490 19.287 4.490 1.00 17.33 334 GLN A O 1
ATOM 2838 N N . ALA A 1 336 ? 22.447 20.245 5.132 1.00 16.42 335 ALA A N 1
ATOM 2839 C CA . ALA A 1 336 ? 21.809 20.989 6.226 1.00 16.83 335 ALA A CA 1
ATOM 2840 C C . ALA A 1 336 ? 20.764 21.949 5.693 1.00 16.25 335 ALA A C 1
ATOM 2841 O O . ALA A 1 336 ? 19.703 22.134 6.316 1.00 17.03 335 ALA A O 1
ATOM 2843 N N . LEU A 1 337 ? 21.074 22.626 4.597 1.00 15.75 336 LEU A N 1
ATOM 2844 C CA . LEU A 1 337 ? 20.146 23.582 4.029 1.00 16.71 336 LEU A CA 1
ATOM 2845 C C . LEU A 1 337 ? 18.861 22.892 3.570 1.00 17.76 336 LEU A C 1
ATOM 2846 O O . LEU A 1 337 ? 17.760 23.388 3.836 1.00 19.16 336 LEU A O 1
ATOM 2851 N N . VAL A 1 338 ? 18.998 21.761 2.874 1.00 17.75 337 VAL A N 1
ATOM 2852 C CA . VAL A 1 338 ? 17.781 21.030 2.446 1.00 18.93 337 VAL A CA 1
ATOM 2853 C C . VAL A 1 338 ? 16.932 20.596 3.625 1.00 19.11 337 VAL A C 1
ATOM 2854 O O . VAL A 1 338 ? 15.716 20.770 3.608 1.00 20.81 337 VAL A O 1
ATOM 2858 N N . ALA A 1 339 ? 17.564 20.040 4.662 1.00 18.64 338 ALA A N 1
ATOM 2859 C CA . ALA A 1 339 ? 16.858 19.523 5.819 1.00 20.16 338 ALA A CA 1
ATOM 2860 C C . ALA A 1 339 ? 16.170 20.661 6.560 1.00 20.89 338 ALA A C 1
ATOM 2861 O O . ALA A 1 339 ? 15.079 20.501 7.052 1.00 24.69 338 ALA A O 1
ATOM 2863 N N . HIS A 1 340 ? 16.801 21.827 6.602 1.00 19.23 339 HIS A N 1
ATOM 2864 C CA . HIS A 1 340 ? 16.241 22.959 7.322 1.00 18.46 339 HIS A CA 1
ATOM 2865 C C . HIS A 1 340 ? 15.070 23.577 6.570 1.00 19.50 339 HIS A C 1
ATOM 2866 O O . HIS A 1 340 ? 13.999 23.848 7.141 1.00 20.29 339 HIS A O 1
ATOM 2873 N N . PHE A 1 341 ? 15.295 23.877 5.314 1.00 20.61 340 PHE A N 1
ATOM 2874 C CA . PHE A 1 341 ? 14.320 24.629 4.559 1.00 20.08 340 PHE A CA 1
ATOM 2875 C C . PHE A 1 341 ? 13.154 23.803 4.027 1.00 19.61 340 PHE A C 1
ATOM 2876 O O . PHE A 1 341 ? 12.066 24.374 3.823 1.00 21.12 340 PHE A O 1
ATOM 2884 N N . ASN A 1 342 ? 13.321 22.508 3.838 1.00 20.62 341 ASN A N 1
ATOM 2885 C CA . ASN A 1 342 ? 12.197 21.720 3.274 1.00 22.42 341 ASN A CA 1
ATOM 2886 C C . ASN A 1 342 ? 10.947 21.882 4.116 1.00 25.38 341 ASN A C 1
ATOM 2887 O O . ASN A 1 342 ? 9.892 22.094 3.563 1.00 27.15 341 ASN A O 1
ATOM 2892 N N . GLN A 1 343 ? 11.058 21.810 5.443 1.00 26.67 342 GLN A N 1
ATOM 2893 C CA . GLN A 1 343 ? 9.853 21.834 6.281 1.00 29.27 342 GLN A CA 1
ATOM 2894 C C . GLN A 1 343 ? 9.674 23.148 7.047 1.00 27.94 342 GLN A C 1
ATOM 2895 O O . GLN A 1 343 ? 8.837 23.240 7.945 1.00 30.49 342 GLN A O 1
ATOM 2897 N N . LEU A 1 344 ? 10.466 24.148 6.718 1.00 23.65 343 LEU A N 1
ATOM 2898 C CA . LEU A 1 344 ? 10.399 25.419 7.442 1.00 23.00 343 LEU A CA 1
ATOM 2899 C C . LEU A 1 344 ? 9.015 26.035 7.217 1.00 23.33 343 LEU A C 1
ATOM 2900 O O . LEU A 1 344 ? 8.605 26.153 6.052 1.00 25.60 343 LEU A O 1
ATOM 2905 N N . PRO A 1 345 ? 8.318 26.450 8.310 1.00 22.87 344 PRO A N 1
ATOM 2906 C CA . PRO A 1 345 ? 6.969 27.060 8.208 1.00 22.10 344 PRO A CA 1
ATOM 2907 C C . PRO A 1 345 ? 6.970 28.505 7.702 1.00 22.97 344 PRO A C 1
ATOM 2908 O O . PRO A 1 345 ? 8.003 29.152 7.611 1.00 23.41 344 PRO A O 1
ATOM 2912 N N . PHE A 1 346 ? 5.771 28.987 7.374 1.00 23.24 345 PHE A N 1
ATOM 2913 C CA . PHE A 1 346 ? 5.444 30.409 7.185 1.00 22.02 345 PHE A CA 1
ATOM 2914 C C . PHE A 1 346 ? 5.828 30.974 5.826 1.00 24.20 345 PHE A C 1
ATOM 2915 O O . PHE A 1 346 ? 5.169 31.873 5.324 1.00 34.20 345 PHE A O 1
ATOM 2923 N N . VAL A 1 347 ? 6.892 30.485 5.211 1.00 22.42 346 VAL A N 1
ATOM 2924 C CA . VAL A 1 347 ? 7.453 31.150 4.051 1.00 19.42 346 VAL A CA 1
ATOM 2925 C C . VAL A 1 347 ? 7.223 30.274 2.818 1.00 21.92 346 VAL A C 1
ATOM 2926 O O . VAL A 1 347 ? 7.138 29.031 2.902 1.00 23.68 346 VAL A O 1
ATOM 2930 N N . ASP A 1 348 ? 7.184 30.935 1.677 1.00 21.28 347 ASP A N 1
ATOM 2931 C CA . ASP A 1 348 ? 6.929 30.240 0.431 1.00 23.87 347 ASP A CA 1
ATOM 2932 C C . ASP A 1 348 ? 8.223 29.712 -0.164 1.00 23.76 347 ASP A C 1
ATOM 2933 O O . ASP A 1 348 ? 9.342 29.987 0.328 1.00 23.36 347 ASP A O 1
ATOM 2938 N N . LEU A 1 349 ? 8.082 28.890 -1.192 1.00 24.43 348 LEU A N 1
ATOM 2939 C CA . LEU A 1 349 ? 9.233 28.330 -1.853 1.00 23.45 348 LEU A CA 1
ATOM 2940 C C . LEU A 1 349 ? 10.213 29.390 -2.358 1.00 23.23 348 LEU A C 1
ATOM 2941 O O . LEU A 1 349 ? 11.436 29.239 -2.205 1.00 23.59 348 LEU A O 1
ATOM 2946 N N . ALA A 1 350 ? 9.709 30.461 -2.953 1.00 22.87 349 ALA A N 1
ATOM 2947 C CA . ALA A 1 350 ? 10.561 31.512 -3.471 1.00 22.48 349 ALA A CA 1
ATOM 2948 C C . ALA A 1 350 ? 11.440 32.120 -2.354 1.00 21.36 349 ALA A C 1
ATOM 2949 O O . ALA A 1 350 ? 12.612 32.475 -2.593 1.00 23.41 349 ALA A O 1
ATOM 2951 N N . GLN A 1 351 ? 10.844 32.320 -1.187 1.00 20.31 350 GLN A N 1
ATOM 2952 C CA . GLN A 1 351 ? 11.597 32.893 -0.043 1.00 19.65 350 GLN A CA 1
ATOM 2953 C C . GLN A 1 351 ? 12.673 31.930 0.432 1.00 19.26 350 GLN A C 1
ATOM 2954 O O . GLN A 1 351 ? 13.806 32.351 0.772 1.00 19.88 350 GLN A O 1
ATOM 2960 N N . LYS A 1 352 ? 12.331 30.644 0.472 1.00 19.89 351 LYS A N 1
ATOM 2961 C CA . LYS A 1 352 ? 13.329 29.622 0.796 1.00 19.58 351 LYS A CA 1
ATOM 2962 C C . LYS A 1 352 ? 14.537 29.689 -0.161 1.00 19.14 351 LYS A C 1
ATOM 2963 O O . LYS A 1 352 ? 15.706 29.673 0.262 1.00 19.87 351 LYS A O 1
ATOM 2969 N N . LYS A 1 353 ? 14.279 29.741 -1.460 1.00 20.91 352 LYS A N 1
ATOM 2970 C CA . LYS A 1 353 ? 15.322 29.834 -2.461 1.00 20.48 352 LYS A CA 1
ATOM 2971 C C . LYS A 1 353 ? 16.144 31.129 -2.340 1.00 19.91 352 LYS A C 1
ATOM 2972 O O . LYS A 1 353 ? 17.394 31.103 -2.470 1.00 21.50 352 LYS A O 1
ATOM 2978 N N . ALA A 1 354 ? 15.468 32.240 -2.037 1.00 20.02 353 ALA A N 1
ATOM 2979 C CA . ALA A 1 354 ? 16.141 33.546 -1.835 1.00 19.34 353 ALA A CA 1
ATOM 2980 C C . ALA A 1 354 ? 17.122 33.465 -0.658 1.00 19.41 353 ALA A C 1
ATOM 2981 O O . ALA A 1 354 ? 18.261 33.898 -0.769 1.00 19.10 353 ALA A O 1
ATOM 2983 N N . TRP A 1 355 ? 16.690 32.832 0.429 1.00 19.12 354 TRP A N 1
ATOM 2984 C CA . TRP A 1 355 ? 17.545 32.685 1.604 1.00 17.63 354 TRP A CA 1
ATOM 2985 C C . TRP A 1 355 ? 18.711 31.735 1.355 1.00 17.42 354 TRP A C 1
ATOM 2986 O O . TRP A 1 355 ? 19.873 32.022 1.745 1.00 17.58 354 TRP A O 1
ATOM 2997 N N . ILE A 1 356 ? 18.443 30.620 0.665 1.00 17.24 355 ILE A N 1
ATOM 2998 C CA . ILE A 1 356 ? 19.518 29.680 0.302 1.00 15.73 355 ILE A CA 1
ATOM 2999 C C . ILE A 1 356 ? 20.582 30.384 -0.581 1.00 15.40 355 ILE A C 1
ATOM 3000 O O . ILE A 1 356 ? 21.798 30.246 -0.349 1.00 17.83 355 ILE A O 1
ATOM 3005 N N . ASN A 1 357 ? 20.138 31.147 -1.576 1.00 18.33 356 ASN A N 1
ATOM 3006 C CA . ASN A 1 357 ? 21.043 31.892 -2.404 1.00 17.89 356 ASN A CA 1
ATOM 3007 C C . ASN A 1 357 ? 21.903 32.896 -1.571 1.00 17.03 356 ASN A C 1
ATOM 3008 O O . ASN A 1 357 ? 23.099 33.030 -1.801 1.00 17.83 356 ASN A O 1
ATOM 3013 N N . ALA A 1 358 ? 21.256 33.603 -0.646 1.00 17.45 357 ALA A N 1
ATOM 3014 C CA . ALA A 1 358 ? 21.919 34.564 0.234 1.00 16.71 357 ALA A CA 1
ATOM 3015 C C . ALA A 1 358 ? 23.068 33.874 0.961 1.00 16.20 357 ALA A C 1
ATOM 3016 O O . ALA A 1 358 ? 24.217 34.326 0.956 1.00 17.17 357 ALA A O 1
ATOM 3018 N N . ILE A 1 359 ? 22.736 32.752 1.587 1.00 16.63 358 ILE A N 1
ATOM 3019 C CA . ILE A 1 359 ? 23.681 32.056 2.452 1.00 15.75 358 ILE A CA 1
ATOM 3020 C C . ILE A 1 359 ? 24.877 31.477 1.665 1.00 16.23 358 ILE A C 1
ATOM 3021 O O . ILE A 1 359 ? 26.033 31.595 2.086 1.00 16.32 358 ILE A O 1
ATOM 3026 N N . CYS A 1 360 ? 24.582 30.852 0.510 1.00 15.69 359 CYS A N 1
ATOM 3027 C CA . CYS A 1 360 ? 25.587 30.139 -0.235 1.00 16.10 359 CYS A CA 1
ATOM 3028 C C . CYS A 1 360 ? 26.590 31.047 -0.981 1.00 15.78 359 CYS A C 1
ATOM 3029 O O . CYS A 1 360 ? 27.770 30.699 -1.111 1.00 16.67 359 CYS A O 1
ATOM 3032 N N . TRP A 1 361 ? 26.115 32.175 -1.500 1.00 17.23 360 TRP A N 1
ATOM 3033 C CA . TRP A 1 361 ? 26.957 33.021 -2.310 1.00 15.80 360 TRP A CA 1
ATOM 3034 C C . TRP A 1 361 ? 26.618 34.515 -2.308 1.00 17.02 360 TRP A C 1
ATOM 3035 O O . TRP A 1 361 ? 27.502 35.350 -2.455 1.00 17.24 360 TRP A O 1
ATOM 3046 N N . GLN A 1 362 ? 25.333 34.851 -2.237 1.00 17.95 361 GLN A N 1
ATOM 3047 C CA . GLN A 1 362 ? 24.945 36.202 -2.553 1.00 18.73 361 GLN A CA 1
ATOM 3048 C C . GLN A 1 362 ? 25.303 37.223 -1.464 1.00 18.36 361 GLN A C 1
ATOM 3049 O O . GLN A 1 362 ? 25.756 38.328 -1.775 1.00 19.32 361 GLN A O 1
ATOM 3055 N N . THR A 1 363 ? 25.123 36.850 -0.206 1.00 16.86 362 THR A N 1
ATOM 3056 C CA . THR A 1 363 ? 25.534 37.766 0.868 1.00 16.39 362 THR A CA 1
ATOM 3057 C C . THR A 1 363 ? 27.049 38.012 0.815 1.00 16.69 362 THR A C 1
ATOM 3058 O O . THR A 1 363 ? 27.503 39.147 0.878 1.00 17.04 362 THR A O 1
ATOM 3062 N N . SER A 1 364 ? 27.846 36.940 0.685 1.00 15.74 363 SER A N 1
ATOM 3063 C CA . SER A 1 364 ? 29.286 37.108 0.599 1.00 16.43 363 SER A CA 1
ATOM 3064 C C . SER A 1 364 ? 29.694 37.893 -0.647 1.00 15.55 363 SER A C 1
ATOM 3065 O O . SER A 1 364 ? 30.607 38.700 -0.610 1.00 16.53 363 SER A O 1
ATOM 3068 N N . ALA A 1 365 ? 28.996 37.690 -1.754 1.00 16.14 364 ALA A N 1
ATOM 3069 C CA . ALA A 1 365 ? 29.332 38.470 -2.960 1.00 15.72 364 ALA A CA 1
ATOM 3070 C C . ALA A 1 365 ? 29.191 39.943 -2.724 1.00 17.74 364 ALA A C 1
ATOM 3071 O O . ALA A 1 365 ? 30.031 40.723 -3.141 1.00 19.61 364 ALA A O 1
ATOM 3073 N N . LYS A 1 366 ? 28.138 40.318 -2.005 1.00 17.46 365 LYS A N 1
ATOM 3074 C CA A LYS A 1 366 ? 27.923 41.723 -1.682 0.50 19.54 365 LYS A CA 1
ATOM 3075 C CA B LYS A 1 366 ? 27.928 41.726 -1.698 0.50 20.61 365 LYS A CA 1
ATOM 3076 C C . LYS A 1 366 ? 28.957 42.217 -0.669 1.00 19.33 365 LYS A C 1
ATOM 3077 O O . LYS A 1 366 ? 29.567 43.262 -0.851 1.00 20.48 365 LYS A O 1
ATOM 3088 N N . LEU A 1 367 ? 29.151 41.449 0.400 1.00 19.44 366 LEU A N 1
ATOM 3089 C CA . LEU A 1 367 ? 30.010 41.844 1.490 1.00 20.75 366 LEU A CA 1
ATOM 3090 C C . LEU A 1 367 ? 31.466 42.055 1.050 1.00 19.99 366 LEU A C 1
ATOM 3091 O O . LEU A 1 367 ? 32.132 43.011 1.455 1.00 21.76 366 LEU A O 1
ATOM 3096 N N . TYR A 1 368 ? 31.959 41.183 0.171 1.00 18.04 367 TYR A N 1
ATOM 3097 C CA . TYR A 1 368 ? 33.320 41.200 -0.263 1.00 17.14 367 TYR A CA 1
ATOM 3098 C C . TYR A 1 368 ? 33.496 41.836 -1.639 1.00 16.96 367 TYR A C 1
ATOM 3099 O O . TYR A 1 368 ? 34.598 41.854 -2.187 1.00 18.02 367 TYR A O 1
ATOM 3108 N N . HIS A 1 369 ? 32.405 42.360 -2.190 1.00 17.72 368 HIS A N 1
ATOM 3109 C CA . HIS A 1 369 ? 32.467 43.065 -3.471 1.00 17.73 368 HIS A CA 1
ATOM 3110 C C . HIS A 1 369 ? 32.909 42.150 -4.626 1.00 18.79 368 HIS A C 1
ATOM 3111 O O . HIS A 1 369 ? 33.741 42.536 -5.469 1.00 20.11 368 HIS A O 1
ATOM 3118 N N . GLN A 1 370 ? 32.371 40.921 -4.627 1.00 18.92 369 GLN A N 1
ATOM 3119 C CA . GLN A 1 370 ? 32.740 39.908 -5.610 1.00 18.41 369 GLN A CA 1
ATOM 3120 C C . GLN A 1 370 ? 31.570 39.563 -6.532 1.00 20.30 369 GLN A C 1
ATOM 3121 O O . GLN A 1 370 ? 31.504 38.470 -7.070 1.00 21.50 369 GLN A O 1
ATOM 3127 N N . GLU A 1 371 ? 30.676 40.515 -6.734 1.00 19.07 370 GLU A N 1
ATOM 3128 C CA . GLU A 1 371 ? 29.488 40.276 -7.581 1.00 21.07 370 GLU A CA 1
ATOM 3129 C C . GLU A 1 371 ? 29.843 39.769 -8.962 1.00 22.19 370 GLU A C 1
ATOM 3130 O O . GLU A 1 371 ? 29.212 38.839 -9.484 1.00 22.72 370 GLU A O 1
ATOM 3136 N N . ARG A 1 372 ? 30.861 40.351 -9.553 1.00 21.00 371 ARG A N 1
ATOM 3137 C CA . ARG A 1 372 ? 31.256 39.946 -10.903 1.00 22.47 371 ARG A CA 1
ATOM 3138 C C . ARG A 1 372 ? 31.609 38.455 -11.063 1.00 24.27 371 ARG A C 1
ATOM 3139 O O . ARG A 1 372 ? 31.261 37.814 -12.071 1.00 25.39 371 ARG A O 1
ATOM 3145 N N . GLU A 1 373 ? 32.285 37.900 -10.060 1.00 24.63 372 GLU A N 1
ATOM 3146 C CA . GLU A 1 373 ? 32.714 36.520 -10.084 1.00 24.96 372 GLU A CA 1
ATOM 3147 C C . GLU A 1 373 ? 31.559 35.551 -9.938 1.00 25.45 372 GLU A C 1
ATOM 3148 O O . GLU A 1 373 ? 31.656 34.374 -10.333 1.00 29.01 372 GLU A O 1
ATOM 3154 N N . LEU A 1 374 ? 30.469 36.001 -9.329 1.00 24.06 373 LEU A N 1
ATOM 3155 C CA . LEU A 1 374 ? 29.313 35.146 -9.083 1.00 25.31 373 LEU A CA 1
ATOM 3156 C C . LEU A 1 374 ? 28.238 35.241 -10.179 1.00 29.72 373 LEU A C 1
ATOM 3157 O O . LEU A 1 374 ? 27.181 34.631 -10.088 1.00 33.03 373 LEU A O 1
ATOM 3162 N N . ARG A 1 375 ? 28.509 36.018 -11.223 1.00 31.69 374 ARG A N 1
ATOM 3163 C CA . ARG A 1 375 ? 27.612 36.068 -12.373 1.00 36.10 374 ARG A CA 1
ATOM 3164 C C . ARG A 1 375 ? 27.526 34.720 -13.075 1.00 41.96 374 ARG A C 1
ATOM 3165 O O . ARG A 1 375 ? 28.541 34.066 -13.307 1.00 42.87 374 ARG A O 1
ATOM 3173 N N . VAL A 1 376 ? 26.311 34.344 -13.448 1.00 49.42 375 VAL A N 1
ATOM 3174 C CA . VAL A 1 376 ? 26.063 33.086 -14.156 1.00 55.51 375 VAL A CA 1
ATOM 3175 C C . VAL A 1 376 ? 26.472 33.198 -15.625 1.00 58.94 375 VAL A C 1
ATOM 3176 O O . VAL A 1 376 ? 26.087 34.141 -16.326 1.00 60.74 375 VAL A O 1
#

Sequence (367 aa):
GDDLSSEFVDQQVVPLLDHHCHFLIDGKVPNRDDRLAQVSTEADKDYPLADTKKNRLAYHGFLALAKKKEFALDANNPLLAANNDPGYATYNHRIFGHFHFKELLIDTGFVPDDPILDLDQTAEELVGIPVKAIYRLETHAEDFLEEHDDNFAAWWQAFSNDVKQAKAHGFVGFSIAAYRVGLHHLEPVNNVIEAAAGFDTWKHSGEEKRRLTSKPLIDYLYHVAPFIIAQDPLQFHVGYGDADTDYLGNPLLRRDDYLKAFTKKGLKKVVLLHCYPYHREAGYLASVFPNLLYFDIISSLLDDNLGPSGASSRVFNEAVELAPYTRILFASDASTYPEYGLAARRQFKQQALVAHFNQLPFVDLAQKKAWINAICWQTSAKKLYHQERELRV

Organism: Lacticaseibacillus paracasei (strain ATCC 334 / BCRC 17002 / CCUG 31169 / CIP 107868 / KCTC 3260 / NRRL B-441) (NCBI:txid321967)

Secondary structure (DSSP, 8-state):
----HHHHHH--EEEEEE--BB-TT-S-HHHHHHHHTSS--TTS-HHHHTTSHHHHHHHHHHHHH-SSTTSTT---HHHHHHHHHHHHHHTTEEEEEEETT---SSB---HHHHHHHHTS-EEEE--HHHHHHH----SSHHHHHHHHHHHHHTTTTTT------HHHHT-S------HHHHHHHHHHHHHH---S---HHHHH--TTTHHHHHHH--EEEEES---TT------TT--HHHHHHGGGT--EEEEE-TT-HHHHHHHHHHSTTEEEE-TTHHHHSGGGHHHHHHHHTSSS-GGGEE------BS---HHHHHHHHHHHHHHHHT-SS--HHHHHHHHHIIIIIHHHHHTT-GGGG--

Radius of gyration: 20.4 Å; Cα contacts (8 Å, |Δi|>4): 734; chains: 1; bounding box: 58×53×42 Å

B-factor: mean 23.04, std 9.56, range [9.36, 71.51]

Solvent-accessible surface area: 15460 Å² total

Foldseek 3Di:
DFFCQVVLQPFEFAAAEAAFAAAQQDFPQLLVLLCQLAQEDPVPDSVVSCVAVLSVLLVVLLCVQAPDNVCSRGGDQVRQLSSLCSQCVSLNYAEEEHALLDADPRTDNDQVSVCSSNVHHYFYEAELQSLLLVCVVDQFDVVSCVVSLVCLLCCVVVGHLYYYACQLQPFQLADAADPVLLRVLVNCVVVVPDSGRRRRRNRSPLLVCLVSRQVVAAYEYEADDHYPSGDVRRQNVSPPSLVVHQVVRYQYEYEQCPPNLLVLQVCQLPGHNRAYENASCCNSVVVCLQVSVVSNNPRHDLLRYADHHNYYHGSSCSSSSVSNSVSLSVDLRPDPDDDPVVSSVSSNSHRPVSSCVRSVVVVSSDD

CATH classification: 3.20.20.140